Protein 1W4X (pdb70)

Organism: Thermobifida fusca (strain YX) (NCBI:txid269800)

Structure (mmCIF, N/CA/C/O backbone):
data_1W4X
#
_entry.id   1W4X
#
_cell.length_a   86.472
_cell.length_b   115.652
_cell.length_c   165.254
_cell.angle_alpha   90.00
_cell.angle_beta   90.00
_cell.angle_gamma   90.00
#
_symmetry.space_group_name_H-M   'I 2 2 2'
#
loop_
_entity.id
_entity.type
_entity.pdbx_description
1 polymer 'PHENYLACETONE MONOOXYGENASE'
2 non-polymer 'FLAVIN-ADENINE DINUCLEOTIDE'
3 non-polymer 'SULFATE ION'
4 water water
#
loop_
_atom_site.group_PDB
_atom_site.id
_atom_site.type_symbol
_atom_site.label_atom_id
_atom_site.label_alt_id
_atom_site.label_comp_id
_atom_site.label_asym_id
_atom_site.label_entity_id
_atom_site.label_seq_id
_atom_site.pdbx_PDB_ins_code
_atom_site.Cartn_x
_atom_site.Cartn_y
_atom_site.Cartn_z
_atom_site.occupancy
_atom_site.B_iso_or_equiv
_atom_site.auth_seq_id
_atom_site.auth_comp_id
_atom_site.auth_asym_id
_atom_site.auth_atom_id
_atom_site.pdbx_PDB_model_num
ATOM 1 N N . ARG A 1 10 ? 19.882 42.961 54.862 1.00 50.17 10 ARG A N 1
ATOM 2 C CA . ARG A 1 10 ? 18.906 42.315 55.791 1.00 50.03 10 ARG A CA 1
ATOM 3 C C . ARG A 1 10 ? 19.270 40.851 56.038 1.00 49.62 10 ARG A C 1
ATOM 4 O O . ARG A 1 10 ? 19.355 40.432 57.193 1.00 49.68 10 ARG A O 1
ATOM 12 N N . ARG A 1 11 ? 19.472 40.068 54.975 1.00 48.66 11 ARG A N 1
ATOM 13 C CA . ARG A 1 11 ? 20.047 38.733 55.155 1.00 47.96 11 ARG A CA 1
ATOM 14 C C . ARG A 1 11 ? 21.523 38.894 55.529 1.00 47.31 11 ARG A C 1
ATOM 15 O O . ARG A 1 11 ? 22.311 39.466 54.767 1.00 46.86 11 ARG A O 1
ATOM 23 N N . GLN A 1 12 ? 21.881 38.401 56.713 1.00 46.28 12 GLN A N 1
ATOM 24 C CA . GLN A 1 12 ? 23.233 38.575 57.241 1.00 45.38 12 GLN A CA 1
ATOM 25 C C . GLN A 1 12 ? 24.241 37.666 56.538 1.00 44.08 12 GLN A C 1
ATOM 26 O O . GLN A 1 12 ? 24.003 36.456 56.383 1.00 43.72 12 GLN A O 1
ATOM 32 N N . PRO A 1 13 ? 25.357 38.252 56.101 1.00 43.04 13 PRO A N 1
ATOM 33 C CA . PRO A 1 13 ? 26.426 37.473 55.469 1.00 42.58 13 PRO A CA 1
ATOM 34 C C . PRO A 1 13 ? 27.176 36.644 56.519 1.00 42.07 13 PRO A C 1
ATOM 35 O O . PRO A 1 13 ? 27.331 37.113 57.646 1.00 41.92 13 PRO A O 1
ATOM 39 N N . PRO A 1 14 ? 27.618 35.438 56.168 1.00 41.82 14 PRO A N 1
ATOM 40 C CA . PRO A 1 14 ? 28.359 34.585 57.107 1.00 41.23 14 PRO A CA 1
ATOM 41 C C . PRO A 1 14 ? 29.646 35.244 57.586 1.00 40.82 14 PRO A C 1
ATOM 42 O O . PRO A 1 14 ? 30.142 36.187 56.949 1.00 40.61 14 PRO A O 1
ATOM 46 N N . GLU A 1 15 ? 30.163 34.775 58.719 1.00 39.90 15 GLU A N 1
ATOM 47 C CA . GLU A 1 15 ? 31.446 35.263 59.199 1.00 39.32 15 GLU A CA 1
ATOM 48 C C . GLU A 1 15 ? 32.582 34.467 58.556 1.00 37.58 15 GLU A C 1
ATOM 49 O O . GLU A 1 15 ? 33.687 34.990 58.419 1.00 37.47 15 GLU A O 1
ATOM 55 N N . GLU A 1 16 ? 32.297 33.222 58.159 1.00 35.96 16 GLU A N 1
ATOM 56 C CA . GLU A 1 16 ? 33.247 32.361 57.444 1.00 34.94 16 GLU A CA 1
ATOM 57 C C . GLU A 1 16 ? 32.590 31.540 56.329 1.00 33.12 16 GLU A C 1
ATOM 58 O O . GLU A 1 16 ? 31.497 30.993 56.499 1.00 32.86 16 GLU A O 1
ATOM 64 N N . VAL A 1 17 ? 33.268 31.456 55.185 1.00 31.09 17 VAL A N 1
ATOM 65 C CA . VAL A 1 17 ? 32.734 30.781 53.995 1.00 28.49 17 VAL A CA 1
ATOM 66 C C . VAL A 1 17 ? 33.864 30.250 53.098 1.00 26.98 17 VAL A C 1
ATOM 67 O O . VAL A 1 17 ? 34.953 30.810 53.116 1.00 27.07 17 VAL A O 1
ATOM 71 N N . ASP A 1 18 ? 33.634 29.158 52.361 1.00 25.24 18 ASP A N 1
ATOM 72 C CA . ASP A 1 18 ? 34.640 28.635 51.440 1.00 24.22 18 ASP A CA 1
ATOM 73 C C . ASP A 1 18 ? 34.925 29.674 50.344 1.00 24.12 18 ASP A C 1
ATOM 74 O O . ASP A 1 18 ? 36.088 29.939 50.002 1.00 23.51 18 ASP A O 1
ATOM 79 N N . VAL A 1 19 ? 33.847 30.216 49.772 1.00 22.62 19 VAL A N 1
ATOM 80 C CA . VAL A 1 19 ? 33.968 31.182 48.668 1.00 21.81 19 VAL A CA 1
ATOM 81 C C . VAL A 1 19 ? 33.031 32.356 48.877 1.00 22.77 19 VAL A C 1
ATOM 82 O O . VAL A 1 19 ? 31.828 32.157 49.126 1.00 23.17 19 VAL A O 1
ATOM 86 N N . LEU A 1 20 ? 33.555 33.583 48.788 1.00 22.72 20 LEU A N 1
ATOM 87 C CA . LEU A 1 20 ? 32.689 34.756 48.739 1.00 22.59 20 LEU A CA 1
ATOM 88 C C . LEU A 1 20 ? 32.665 35.271 47.306 1.00 22.23 20 LEU A C 1
ATOM 89 O O . LEU A 1 20 ? 33.728 35.430 46.689 1.00 21.55 20 LEU A O 1
ATOM 94 N N . VAL A 1 21 ? 31.455 35.495 46.787 1.00 21.25 21 VAL A N 1
ATOM 95 C CA . VAL A 1 21 ? 31.269 36.017 45.428 1.00 21.01 21 VAL A CA 1
ATOM 96 C C . VAL A 1 21 ? 30.791 37.476 45.496 1.00 20.84 21 VAL A C 1
ATOM 97 O O . VAL A 1 21 ? 29.875 37.810 46.270 1.00 21.55 21 VAL A O 1
ATOM 101 N N . VAL A 1 22 ? 31.375 38.356 44.678 1.00 20.81 22 VAL A N 1
ATOM 102 C CA . VAL A 1 22 ? 30.947 39.751 44.662 1.00 20.45 22 VAL A CA 1
ATOM 103 C C . VAL A 1 22 ? 30.145 39.982 43.380 1.00 20.01 22 VAL A C 1
ATOM 104 O O . VAL A 1 22 ? 30.683 39.821 42.283 1.00 19.45 22 VAL A O 1
ATOM 108 N N . GLY A 1 23 ? 28.852 40.280 43.531 1.00 19.63 23 GLY A N 1
ATOM 109 C CA . GLY A 1 23 ? 27.960 40.514 42.396 1.00 18.68 23 GLY A CA 1
ATOM 110 C C . GLY A 1 23 ? 26.912 39.470 42.119 1.00 18.61 23 GLY A C 1
ATOM 111 O O . GLY A 1 23 ? 27.181 38.255 42.125 1.00 18.81 23 GLY A O 1
ATOM 112 N N . ALA A 1 24 ? 25.683 39.921 41.871 1.00 17.86 24 ALA A N 1
ATOM 113 C CA . ALA A 1 24 ? 24.592 39.001 41.571 1.00 16.37 24 ALA A CA 1
ATOM 114 C C . ALA A 1 24 ? 23.948 39.183 40.176 1.00 16.71 24 ALA A C 1
ATOM 115 O O . ALA A 1 24 ? 22.720 39.095 40.050 1.00 15.64 24 ALA A O 1
ATOM 117 N N . GLY A 1 25 ? 24.778 39.423 39.151 1.00 17.04 25 GLY A N 1
ATOM 118 C CA . GLY A 1 25 ? 24.344 39.390 37.765 1.00 15.45 25 GLY A CA 1
ATOM 119 C C . GLY A 1 25 ? 24.525 37.980 37.259 1.00 15.53 25 GLY A C 1
ATOM 120 O O . GLY A 1 25 ? 24.644 37.061 38.092 1.00 15.76 25 GLY A O 1
ATOM 121 N N . PHE A 1 26 ? 24.562 37.797 35.944 1.00 14.06 26 PHE A N 1
ATOM 122 C CA . PHE A 1 26 ? 24.722 36.486 35.314 1.00 14.36 26 PHE A CA 1
ATOM 123 C C . PHE A 1 26 ? 25.933 35.717 35.882 1.00 16.51 26 PHE A C 1
ATOM 124 O O . PHE A 1 26 ? 25.832 34.500 36.145 1.00 16.16 26 PHE A O 1
ATOM 132 N N . SER A 1 27 ? 27.052 36.418 36.074 1.00 15.81 27 SER A N 1
ATOM 133 C CA . SER A 1 27 ? 28.280 35.775 36.593 1.00 16.26 27 SER A CA 1
ATOM 134 C C . SER A 1 27 ? 28.122 35.220 38.012 1.00 16.35 27 SER A C 1
ATOM 135 O O . SER A 1 27 ? 28.360 34.030 38.249 1.00 16.74 27 SER A O 1
ATOM 138 N N . GLY A 1 28 ? 27.798 36.116 38.943 1.00 16.30 28 GLY A N 1
ATOM 139 C CA . GLY A 1 28 ? 27.701 35.795 40.354 1.00 18.07 28 GLY A CA 1
ATOM 140 C C . GLY A 1 28 ? 26.664 34.733 40.649 1.00 18.47 28 GLY A C 1
ATOM 141 O O . GLY A 1 28 ? 26.900 33.854 41.497 1.00 18.88 28 GLY A O 1
ATOM 142 N N . LEU A 1 29 ? 25.521 34.796 39.965 1.00 19.17 29 LEU A N 1
ATOM 143 C CA . LEU A 1 29 ? 24.474 33.790 40.171 1.00 18.46 29 LEU A CA 1
ATOM 144 C C . LEU A 1 29 ? 24.885 32.381 39.800 1.00 18.02 29 LEU A C 1
ATOM 145 O O . LEU A 1 29 ? 24.594 31.456 40.551 1.00 17.48 29 LEU A O 1
ATOM 150 N N . TYR A 1 30 ? 25.537 32.213 38.657 1.00 18.27 30 TYR A N 1
ATOM 151 C CA . TYR A 1 30 ? 25.997 30.901 38.233 1.00 18.98 30 TYR A CA 1
ATOM 152 C C . TYR A 1 30 ? 27.138 30.385 39.137 1.00 19.02 30 TYR A C 1
ATOM 153 O O . TYR A 1 30 ? 27.214 29.168 39.381 1.00 19.42 30 TYR A O 1
ATOM 162 N N . ALA A 1 31 ? 28.002 31.293 39.611 1.00 18.66 31 ALA A N 1
ATOM 163 C CA . ALA A 1 31 ? 29.088 30.915 40.535 1.00 19.25 31 ALA A CA 1
ATOM 164 C C . ALA A 1 31 ? 28.483 30.350 41.802 1.00 19.75 31 ALA A C 1
ATOM 165 O O . ALA A 1 31 ? 28.893 29.269 42.260 1.00 20.19 31 ALA A O 1
ATOM 167 N N . LEU A 1 32 ? 27.512 31.089 42.348 1.00 20.21 32 LEU A N 1
ATOM 168 C CA . LEU A 1 32 ? 26.736 30.663 43.514 1.00 20.60 32 LEU A CA 1
ATOM 169 C C . LEU A 1 32 ? 26.144 29.289 43.276 1.00 21.50 32 LEU A C 1
ATOM 170 O O . LEU A 1 32 ? 26.357 28.379 44.106 1.00 22.27 32 LEU A O 1
ATOM 175 N N . TYR A 1 33 ? 25.403 29.134 42.177 1.00 21.37 33 TYR A N 1
ATOM 176 C CA . TYR A 1 33 ? 24.742 27.874 41.858 1.00 22.42 33 TYR A CA 1
ATOM 177 C C . TYR A 1 33 ? 25.742 26.726 41.734 1.00 22.82 33 TYR A C 1
ATOM 178 O O . TYR A 1 33 ? 25.568 25.669 42.368 1.00 22.13 33 TYR A O 1
ATOM 187 N N . ARG A 1 34 ? 26.807 26.938 40.961 1.00 21.47 34 ARG A N 1
ATOM 188 C CA . ARG A 1 34 ? 27.780 25.866 40.751 1.00 22.34 34 ARG A CA 1
ATOM 189 C C . ARG A 1 34 ? 28.574 25.491 42.004 1.00 21.68 34 ARG A C 1
ATOM 190 O O . ARG A 1 34 ? 28.827 24.303 42.225 1.00 23.10 34 ARG A O 1
ATOM 198 N N . LEU A 1 35 ? 28.932 26.469 42.832 1.00 20.96 35 LEU A N 1
ATOM 199 C CA . LEU A 1 35 ? 29.637 26.156 44.072 1.00 21.81 35 LEU A CA 1
ATOM 200 C C . LEU A 1 35 ? 28.718 25.374 45.029 1.00 22.15 35 LEU A C 1
ATOM 201 O O . LEU A 1 35 ? 29.185 24.483 45.756 1.00 21.79 35 LEU A O 1
ATOM 206 N N . ARG A 1 36 ? 27.421 25.689 45.015 1.00 21.16 36 ARG A N 1
ATOM 207 C CA . ARG A 1 36 ? 26.463 24.894 45.797 1.00 21.97 36 ARG A CA 1
ATOM 208 C C . ARG A 1 36 ? 26.471 23.458 45.323 1.00 22.18 36 ARG A C 1
ATOM 209 O O . ARG A 1 36 ? 26.617 22.536 46.136 1.00 23.95 36 ARG A O 1
ATOM 217 N N . GLU A 1 37 ? 26.337 23.257 44.019 1.00 22.55 37 GLU A N 1
ATOM 218 C CA . GLU A 1 37 ? 26.316 21.930 43.433 1.00 24.26 37 GLU A CA 1
ATOM 219 C C . GLU A 1 37 ? 27.585 21.145 43.755 1.00 24.94 37 GLU A C 1
ATOM 220 O O . GLU A 1 37 ? 27.560 19.905 43.808 1.00 24.78 37 GLU A O 1
ATOM 226 N N . LEU A 1 38 ? 28.698 21.855 43.905 1.00 24.53 38 LEU A N 1
ATOM 227 C CA . LEU A 1 38 ? 29.983 21.180 44.104 1.00 25.35 38 LEU A CA 1
ATOM 228 C C . LEU A 1 38 ? 30.224 20.860 45.573 1.00 25.87 38 LEU A C 1
ATOM 229 O O . LEU A 1 38 ? 31.264 20.290 45.934 1.00 26.80 38 LEU A O 1
ATOM 234 N N . GLY A 1 39 ? 29.280 21.252 46.423 1.00 26.60 39 GLY A N 1
ATOM 235 C CA . GLY A 1 39 ? 29.341 20.928 47.838 1.00 26.37 39 GLY A CA 1
ATOM 236 C C . GLY A 1 39 ? 30.205 21.865 48.643 1.00 26.69 39 GLY A C 1
ATOM 237 O O . GLY A 1 39 ? 30.797 21.445 49.642 1.00 26.04 39 GLY A O 1
ATOM 238 N N . ARG A 1 40 ? 30.306 23.123 48.204 1.00 25.97 40 ARG A N 1
ATOM 239 C CA . ARG A 1 40 ? 31.035 24.139 48.949 1.00 26.30 40 ARG A CA 1
ATOM 240 C C . ARG A 1 40 ? 30.110 25.114 49.619 1.00 26.16 40 ARG A C 1
ATOM 241 O O . ARG A 1 40 ? 28.964 25.258 49.203 1.00 27.09 40 ARG A O 1
ATOM 249 N N . SER A 1 41 ? 30.608 25.786 50.650 1.00 26.65 41 SER A N 1
ATOM 250 C CA . SER A 1 41 ? 29.893 26.903 51.239 1.00 26.65 41 SER A CA 1
ATOM 251 C C . SER A 1 41 ? 30.195 28.183 50.467 1.00 27.14 41 SER A C 1
ATOM 252 O O . SER A 1 41 ? 31.352 28.484 50.154 1.00 26.80 41 SER A O 1
ATOM 255 N N . VAL A 1 42 ? 29.148 28.933 50.154 1.00 26.24 42 VAL A N 1
ATOM 256 C CA . VAL A 1 42 ? 29.284 30.058 49.220 1.00 25.99 42 VAL A CA 1
ATOM 257 C C . VAL A 1 42 ? 28.222 31.117 49.499 1.00 25.93 42 VAL A C 1
ATOM 258 O O . VAL A 1 42 ? 27.054 30.787 49.699 1.00 26.20 42 VAL A O 1
ATOM 262 N N . HIS A 1 43 ? 28.648 32.371 49.580 1.00 25.67 43 HIS A N 1
ATOM 263 C CA . HIS A 1 43 ? 27.736 33.501 49.731 1.00 26.13 43 HIS A CA 1
ATOM 264 C C . HIS A 1 43 ? 28.053 34.577 48.698 1.00 25.43 43 HIS A C 1
ATOM 265 O O . HIS A 1 43 ? 29.212 34.709 48.272 1.00 24.45 43 HIS A O 1
ATOM 272 N N . VAL A 1 44 ? 27.021 35.338 48.320 1.00 24.55 44 VAL A N 1
ATOM 273 C CA . VAL A 1 44 ? 27.148 36.499 47.431 1.00 23.31 44 VAL A CA 1
ATOM 274 C C . VAL A 1 44 ? 26.859 37.807 48.156 1.00 23.29 44 VAL A C 1
ATOM 275 O O . VAL A 1 44 ? 25.914 37.887 48.949 1.00 24.33 44 VAL A O 1
ATOM 279 N N . ILE A 1 45 ? 27.650 38.838 47.855 1.00 22.92 45 ILE A N 1
ATOM 280 C CA . ILE A 1 45 ? 27.361 40.206 48.261 1.00 22.82 45 ILE A CA 1
ATOM 281 C C . ILE A 1 45 ? 27.031 41.039 47.009 1.00 23.22 45 ILE A C 1
ATOM 282 O O . ILE A 1 45 ? 27.785 41.010 46.018 1.00 22.49 45 ILE A O 1
ATOM 287 N N . GLU A 1 46 ? 25.914 41.771 47.065 1.00 22.25 46 GLU A N 1
ATOM 288 C CA . GLU A 1 46 ? 25.448 42.609 45.952 1.00 22.13 46 GLU A CA 1
ATOM 289 C C . GLU A 1 46 ? 24.942 43.995 46.413 1.00 22.94 46 GLU A C 1
ATOM 290 O O . GLU A 1 46 ? 24.152 44.104 47.346 1.00 23.58 46 GLU A O 1
ATOM 296 N N . THR A 1 47 ? 25.417 45.039 45.748 1.00 23.14 47 THR A N 1
ATOM 297 C CA . THR A 1 47 ? 25.011 46.422 45.995 1.00 23.88 47 THR A CA 1
ATOM 298 C C . THR A 1 47 ? 23.506 46.622 45.777 1.00 23.51 47 THR A C 1
ATOM 299 O O . THR A 1 47 ? 22.842 47.276 46.583 1.00 23.62 47 THR A O 1
ATOM 303 N N . ALA A 1 48 ? 22.989 46.064 44.684 1.00 23.13 48 ALA A N 1
ATOM 304 C CA . ALA A 1 48 ? 21.575 46.239 44.293 1.00 23.11 48 ALA A CA 1
ATOM 305 C C . ALA A 1 48 ? 20.592 45.534 45.244 1.00 22.83 48 ALA A C 1
ATOM 306 O O . ALA A 1 48 ? 20.991 44.685 46.026 1.00 23.15 48 ALA A O 1
ATOM 308 N N . GLY A 1 49 ? 19.307 45.884 45.159 1.00 22.84 49 GLY A N 1
ATOM 309 C CA . GLY A 1 49 ? 18.282 45.281 45.999 1.00 22.89 49 GLY A CA 1
ATOM 310 C C . GLY A 1 49 ? 17.830 43.900 45.554 1.00 23.00 49 GLY A C 1
ATOM 311 O O . GLY A 1 49 ? 17.147 43.191 46.311 1.00 23.26 49 GLY A O 1
ATOM 312 N N . ASP A 1 50 ? 18.201 43.507 44.334 1.00 21.46 50 ASP A N 1
ATOM 313 C CA . ASP A 1 50 ? 17.853 42.196 43.796 1.00 20.66 50 ASP A CA 1
ATOM 314 C C . ASP A 1 50 ? 18.862 41.771 42.711 1.00 19.50 50 ASP A C 1
ATOM 315 O O . ASP A 1 50 ? 19.832 42.503 42.409 1.00 20.07 50 ASP A O 1
ATOM 320 N N . VAL A 1 51 ? 18.627 40.601 42.141 1.00 17.53 51 VAL A N 1
ATOM 321 C CA . VAL A 1 51 ? 19.500 40.035 41.136 1.00 17.07 51 VAL A CA 1
ATOM 322 C C . VAL A 1 51 ? 19.372 40.756 39.785 1.00 17.06 51 VAL A C 1
ATOM 323 O O . VAL A 1 51 ? 18.377 41.465 39.549 1.00 17.59 51 VAL A O 1
ATOM 327 N N . GLY A 1 52 ? 20.346 40.511 38.906 1.00 17.05 52 GLY A N 1
ATOM 328 C CA . GLY A 1 52 ? 20.269 40.960 37.523 1.00 16.62 52 GLY A CA 1
ATOM 329 C C . GLY A 1 52 ? 21.491 41.652 36.936 1.00 16.80 52 GLY A C 1
ATOM 330 O O . GLY A 1 52 ? 21.679 41.633 35.710 1.00 17.84 52 GLY A O 1
ATOM 331 N N . GLY A 1 53 ? 22.299 42.268 37.789 1.00 16.46 53 GLY A N 1
ATOM 332 C CA . GLY A 1 53 ? 23.512 42.962 37.364 1.00 16.59 53 GLY A CA 1
ATOM 333 C C . GLY A 1 53 ? 23.129 44.169 36.502 1.00 16.09 53 GLY A C 1
ATOM 334 O O . GLY A 1 53 ? 22.276 44.980 36.907 1.00 15.64 53 GLY A O 1
ATOM 335 N N . VAL A 1 54 ? 23.718 44.273 35.312 1.00 16.26 54 VAL A N 1
ATOM 336 C CA . VAL A 1 54 ? 23.404 45.440 34.444 1.00 16.10 54 VAL A CA 1
ATOM 337 C C . VAL A 1 54 ? 21.917 45.459 34.065 1.00 16.35 54 VAL A C 1
ATOM 338 O O . VAL A 1 54 ? 21.347 46.521 33.776 1.00 16.80 54 VAL A O 1
ATOM 342 N N . TRP A 1 55 ? 21.306 44.277 34.013 1.00 16.16 55 TRP A N 1
ATOM 343 C CA . TRP A 1 55 ? 19.891 44.154 33.628 1.00 16.22 55 TRP A CA 1
ATOM 344 C C . TRP A 1 55 ? 18.932 44.582 34.725 1.00 16.95 55 TRP A C 1
ATOM 345 O O . TRP A 1 55 ? 17.736 44.791 34.467 1.00 16.87 55 TRP A O 1
ATOM 356 N N . TYR A 1 56 ? 19.471 44.731 35.936 1.00 16.54 56 TYR A N 1
ATOM 357 C CA . TYR A 1 56 ? 18.724 45.293 37.036 1.00 17.61 56 TYR A CA 1
ATOM 358 C C . TYR A 1 56 ? 18.908 46.800 37.041 1.00 17.59 56 TYR A C 1
ATOM 359 O O . TYR A 1 56 ? 17.934 47.531 37.225 1.00 18.20 56 TYR A O 1
ATOM 368 N N . TRP A 1 57 ? 20.134 47.282 36.856 1.00 18.47 57 TRP A N 1
ATOM 369 C CA . TRP A 1 57 ? 20.364 48.717 37.086 1.00 20.00 57 TRP A CA 1
ATOM 370 C C . TRP A 1 57 ? 20.119 49.629 35.874 1.00 20.05 57 TRP A C 1
ATOM 371 O O . TRP A 1 57 ? 19.866 50.835 36.050 1.00 20.09 57 TRP A O 1
ATOM 382 N N . ASN A 1 58 ? 20.168 49.061 34.671 1.00 19.90 58 ASN A N 1
ATOM 383 C CA . ASN A 1 58 ? 19.894 49.811 33.427 1.00 20.49 58 ASN A CA 1
ATOM 384 C C . ASN A 1 58 ? 18.541 49.495 32.899 1.00 21.14 58 ASN A C 1
ATOM 385 O O . ASN A 1 58 ? 18.382 48.494 32.208 1.00 22.93 58 ASN A O 1
ATOM 390 N N . ARG A 1 59 ? 17.569 50.339 33.188 1.00 19.72 59 ARG A N 1
ATOM 391 C CA . ARG A 1 59 ? 16.173 50.038 32.897 1.00 19.55 59 ARG A CA 1
ATOM 392 C C . ARG A 1 59 ? 15.502 51.108 32.030 1.00 18.70 59 ARG A C 1
ATOM 393 O O . ARG A 1 59 ? 14.266 51.217 31.991 1.00 18.92 59 ARG A O 1
ATOM 401 N N . TYR A 1 60 ? 16.319 51.906 31.355 1.00 18.52 60 TYR A N 1
ATOM 402 C CA . TYR A 1 60 ? 15.794 52.942 30.458 1.00 18.16 60 TYR A CA 1
ATOM 403 C C . TYR A 1 60 ? 14.999 52.313 29.284 1.00 18.24 60 TYR A C 1
ATOM 404 O O . TYR A 1 60 ? 15.306 51.190 28.846 1.00 17.35 60 TYR A O 1
ATOM 413 N N . PRO A 1 61 ? 13.981 53.020 28.752 1.00 18.91 61 PRO A N 1
ATOM 414 C CA . PRO A 1 61 ? 13.201 52.479 27.631 1.00 18.84 61 PRO A CA 1
ATOM 415 C C . PRO A 1 61 ? 14.081 52.226 26.424 1.00 17.78 61 PRO A C 1
ATOM 416 O O . PRO A 1 61 ? 14.935 53.053 26.092 1.00 18.78 61 PRO A O 1
ATOM 420 N N . GLY A 1 62 ? 13.888 51.080 25.785 1.00 17.33 62 GLY A N 1
ATOM 421 C CA . GLY A 1 62 ? 14.718 50.716 24.655 1.00 16.59 62 GLY A CA 1
ATOM 422 C C . GLY A 1 62 ? 15.961 49.886 25.005 1.00 16.81 62 GLY A C 1
ATOM 423 O O . GLY A 1 62 ? 16.605 49.352 24.112 1.00 16.01 62 GLY A O 1
ATOM 424 N N . ALA A 1 63 ? 16.280 49.737 26.292 1.00 16.65 63 ALA A N 1
ATOM 425 C CA . ALA A 1 63 ? 17.419 48.884 26.693 1.00 15.77 63 ALA A CA 1
ATOM 426 C C . ALA A 1 63 ? 17.193 47.448 26.192 1.00 15.45 63 ALA A C 1
ATOM 427 O O . ALA A 1 63 ? 16.123 46.879 26.376 1.00 15.82 63 ALA A O 1
ATOM 429 N N . ARG A 1 64 ? 18.197 46.911 25.515 1.00 15.51 64 ARG A N 1
ATOM 430 C CA . ARG A 1 64 ? 18.040 45.682 24.748 1.00 15.97 64 ARG A CA 1
ATOM 431 C C . ARG A 1 64 ? 19.402 45.089 24.481 1.00 16.74 64 ARG A C 1
ATOM 432 O O . ARG A 1 64 ? 20.374 45.820 24.223 1.00 16.25 64 ARG A O 1
ATOM 440 N N . CYS A 1 65 ? 19.452 43.754 24.513 1.00 16.36 65 CYS A N 1
ATOM 441 C CA . CYS A 1 65 ? 20.666 42.989 24.176 1.00 17.48 65 CYS A CA 1
ATOM 442 C C . CYS A 1 65 ? 20.986 43.106 22.668 1.00 17.65 65 CYS A C 1
ATOM 443 O O . CYS A 1 65 ? 20.080 43.223 21.845 1.00 16.26 65 CYS A O 1
ATOM 446 N N . ASP A 1 66 ? 22.272 43.067 22.333 1.00 18.94 66 ASP A N 1
ATOM 447 C CA . ASP A 1 66 ? 22.707 43.197 20.942 1.00 20.11 66 ASP A CA 1
ATOM 448 C C . ASP A 1 66 ? 23.105 41.873 20.298 1.00 20.65 66 ASP A C 1
ATOM 449 O O . ASP A 1 66 ? 23.682 41.880 19.216 1.00 20.74 66 ASP A O 1
ATOM 454 N N . ILE A 1 67 ? 22.868 40.754 20.986 1.00 19.81 67 ILE A N 1
ATOM 455 C CA . ILE A 1 67 ? 22.960 39.446 20.332 1.00 21.01 67 ILE A CA 1
ATOM 456 C C . ILE A 1 67 ? 21.669 38.668 20.566 1.00 20.04 67 ILE A C 1
ATOM 457 O O . ILE A 1 67 ? 20.912 38.975 21.479 1.00 19.47 67 ILE A O 1
ATOM 462 N N . GLU A 1 68 ? 21.417 37.675 19.733 1.00 19.29 68 GLU A N 1
ATOM 463 C CA . GLU A 1 68 ? 20.123 37.006 19.723 1.00 19.57 68 GLU A CA 1
ATOM 464 C C . GLU A 1 68 ? 19.813 36.263 21.027 1.00 18.93 68 GLU A C 1
ATOM 465 O O . GLU A 1 68 ? 20.700 35.697 21.665 1.00 18.73 68 GLU A O 1
ATOM 471 N N . SER A 1 69 ? 18.532 36.270 21.378 1.00 18.85 69 SER A N 1
ATOM 472 C CA . SER A 1 69 ? 18.000 35.608 22.569 1.00 18.87 69 SER A CA 1
ATOM 473 C C . SER A 1 69 ? 18.411 34.141 22.697 1.00 18.98 69 SER A C 1
ATOM 474 O O . SER A 1 69 ? 18.670 33.660 23.808 1.00 19.35 69 SER A O 1
ATOM 477 N N . ILE A 1 70 ? 18.422 33.425 21.579 1.00 18.71 70 ILE A N 1
ATOM 478 C CA . ILE A 1 70 ? 18.682 31.986 21.624 1.00 19.22 70 ILE A CA 1
ATOM 479 C C . ILE A 1 70 ? 20.136 31.665 21.988 1.00 19.49 70 ILE A C 1
ATOM 480 O O . ILE A 1 70 ? 20.422 30.541 22.481 1.00 20.60 70 ILE A O 1
ATOM 485 N N . GLU A 1 71 ? 21.012 32.661 21.789 1.00 19.25 71 GLU A N 1
ATOM 486 C CA . GLU A 1 71 ? 22.435 32.638 22.149 1.00 18.73 71 GLU A CA 1
ATOM 487 C C . GLU A 1 71 ? 22.741 33.196 23.541 1.00 17.58 71 GLU A C 1
ATOM 488 O O . GLU A 1 71 ? 23.600 32.660 24.252 1.00 18.13 71 GLU A O 1
ATOM 494 N N . TYR A 1 72 ? 22.063 34.280 23.908 1.00 16.17 72 TYR A N 1
ATOM 495 C CA . TYR A 1 72 ? 22.335 35.017 25.121 1.00 15.23 72 TYR A CA 1
ATOM 496 C C . TYR A 1 72 ? 21.449 34.436 26.219 1.00 16.07 72 TYR A C 1
ATOM 497 O O . TYR A 1 72 ? 20.393 34.971 26.572 1.00 15.11 72 TYR A O 1
ATOM 506 N N . CYS A 1 73 ? 21.879 33.285 26.714 1.00 16.24 73 CYS A N 1
ATOM 507 C CA . CYS A 1 73 ? 21.117 32.586 27.721 1.00 17.16 73 CYS A CA 1
ATOM 508 C C . CYS A 1 73 ? 22.060 31.620 28.408 1.00 17.04 73 CYS A C 1
ATOM 509 O O . CYS A 1 73 ? 23.160 31.339 27.894 1.00 16.82 73 CYS A O 1
ATOM 512 N N . TYR A 1 74 ? 21.641 31.146 29.578 1.00 16.99 74 TYR A N 1
ATOM 513 C CA . TYR A 1 74 ? 22.373 30.083 30.257 1.00 17.26 74 TYR A CA 1
ATOM 514 C C . TYR A 1 74 ? 22.141 28.744 29.552 1.00 17.53 74 TYR A C 1
ATOM 515 O O . TYR A 1 74 ? 21.059 28.499 28.978 1.00 17.29 74 TYR A O 1
ATOM 524 N N . SER A 1 75 ? 23.137 27.853 29.634 1.00 18.26 75 SER A N 1
ATOM 525 C CA . SER A 1 75 ? 22.983 26.489 29.107 1.00 18.73 75 SER A CA 1
ATOM 526 C C . SER A 1 75 ? 23.195 25.419 30.166 1.00 19.32 75 SER A C 1
ATOM 527 O O . SER A 1 75 ? 23.104 24.234 29.849 1.00 20.55 75 SER A O 1
ATOM 530 N N . PHE A 1 76 ? 23.491 25.818 31.392 1.00 19.05 76 PHE A N 1
ATOM 531 C CA . PHE A 1 76 ? 23.944 24.847 32.408 1.00 20.46 76 PHE A CA 1
ATOM 532 C C . PHE A 1 76 ? 22.803 23.957 32.902 1.00 21.82 76 PHE A C 1
ATOM 533 O O . PHE A 1 76 ? 23.045 22.881 33.474 1.00 21.90 76 PHE A O 1
ATOM 541 N N . SER A 1 77 ? 21.567 24.404 32.668 1.00 22.65 77 SER A N 1
ATOM 542 C CA . SER A 1 77 ? 20.375 23.681 33.139 1.00 23.83 77 SER A CA 1
ATOM 543 C C . SER A 1 77 ? 19.438 23.315 31.988 1.00 24.58 77 SER A C 1
ATOM 544 O O . SER A 1 77 ? 18.919 24.178 31.264 1.00 24.54 77 SER A O 1
ATOM 547 N N . GLU A 1 78 ? 19.220 22.014 31.819 1.00 25.27 78 GLU A N 1
ATOM 548 C CA . GLU A 1 78 ? 18.359 21.537 30.748 1.00 26.27 78 GLU A CA 1
ATOM 549 C C . GLU A 1 78 ? 16.925 22.007 30.971 1.00 25.49 78 GLU A C 1
ATOM 550 O O . GLU A 1 78 ? 16.236 22.341 30.021 1.00 25.72 78 GLU A O 1
ATOM 556 N N . GLU A 1 79 ? 16.493 22.054 32.227 1.00 26.06 79 GLU A N 1
ATOM 557 C CA . GLU A 1 79 ? 15.133 22.507 32.539 1.00 25.86 79 GLU A CA 1
ATOM 558 C C . GLU A 1 79 ? 14.953 23.987 32.206 1.00 25.68 79 GLU A C 1
ATOM 559 O O . GLU A 1 79 ? 13.947 24.358 31.579 1.00 25.00 79 GLU A O 1
ATOM 565 N N . VAL A 1 80 ? 15.919 24.818 32.604 1.00 24.96 80 VAL A N 1
ATOM 566 C CA . VAL A 1 80 ? 15.865 26.248 32.252 1.00 24.47 80 VAL A CA 1
ATOM 567 C C . VAL A 1 80 ? 15.713 26.421 30.739 1.00 24.26 80 VAL A C 1
ATOM 568 O O . VAL A 1 80 ? 14.860 27.174 30.281 1.00 23.82 80 VAL A O 1
ATOM 572 N N . LEU A 1 81 ? 16.530 25.705 29.969 1.00 24.06 81 LEU A N 1
ATOM 573 C CA . LEU A 1 81 ? 16.468 25.745 28.509 1.00 23.79 81 LEU A CA 1
ATOM 574 C C . LEU A 1 81 ? 15.098 25.345 27.971 1.00 24.68 81 LEU A C 1
ATOM 575 O O . LEU A 1 81 ? 14.608 25.951 27.013 1.00 24.87 81 LEU A O 1
ATOM 580 N N . GLN A 1 82 ? 14.487 24.330 28.585 1.00 24.37 82 GLN A N 1
ATOM 581 C CA . GLN A 1 82 ? 13.172 23.835 28.151 1.00 24.95 82 GLN A CA 1
ATOM 582 C C . GLN A 1 82 ? 12.010 24.719 28.607 1.00 24.61 82 GLN A C 1
ATOM 583 O O . GLN A 1 82 ? 10.989 24.815 27.916 1.00 25.22 82 GLN A O 1
ATOM 589 N N . GLU A 1 83 ? 12.161 25.355 29.760 1.00 24.40 83 GLU A N 1
ATOM 590 C CA . GLU A 1 83 ? 11.031 26.036 30.401 1.00 24.82 83 GLU A CA 1
ATOM 591 C C . GLU A 1 83 ? 10.864 27.514 30.043 1.00 25.36 83 GLU A C 1
ATOM 592 O O . GLU A 1 83 ? 9.766 28.072 30.207 1.00 25.72 83 GLU A O 1
ATOM 598 N N . TRP A 1 84 ? 11.946 28.153 29.600 1.00 24.17 84 TRP A N 1
ATOM 599 C CA . TRP A 1 84 ? 11.901 29.567 29.256 1.00 23.73 84 TRP A CA 1
ATOM 600 C C . TRP A 1 84 ? 11.559 29.782 27.795 1.00 23.55 84 TRP A C 1
ATOM 601 O O . TRP A 1 84 ? 12.147 29.148 26.913 1.00 24.46 84 TRP A O 1
ATOM 612 N N . ASN A 1 85 ? 10.609 30.685 27.557 1.00 24.00 85 ASN A N 1
ATOM 613 C CA . ASN A 1 85 ? 10.221 31.111 26.214 1.00 24.46 85 ASN A CA 1
ATOM 614 C C . ASN A 1 85 ? 10.712 32.529 25.925 1.00 24.04 85 ASN A C 1
ATOM 615 O O . ASN A 1 85 ? 10.171 33.510 26.465 1.00 24.93 85 ASN A O 1
ATOM 620 N N . TRP A 1 86 ? 11.743 32.647 25.092 1.00 23.44 86 TRP A N 1
ATOM 621 C CA . TRP A 1 86 ? 12.152 33.959 24.579 1.00 21.80 86 TRP A CA 1
ATOM 622 C C . TRP A 1 86 ? 11.120 34.421 23.559 1.00 22.09 86 TRP A C 1
ATOM 623 O O . TRP A 1 86 ? 10.663 33.627 22.738 1.00 22.89 86 TRP A O 1
ATOM 634 N N . THR A 1 87 ? 10.776 35.706 23.586 1.00 21.93 87 THR A N 1
ATOM 635 C CA . THR A 1 87 ? 9.677 36.190 22.744 1.00 22.13 87 THR A CA 1
ATOM 636 C C . THR A 1 87 ? 10.125 36.959 21.507 1.00 21.60 87 THR A C 1
ATOM 637 O O . THR A 1 87 ? 9.328 37.136 20.585 1.00 21.74 87 THR A O 1
ATOM 641 N N . GLU A 1 88 ? 11.373 37.422 21.494 1.00 20.97 88 GLU A N 1
ATOM 642 C CA . GLU A 1 88 ? 11.872 38.255 20.397 1.00 21.60 88 GLU A CA 1
ATOM 643 C C . GLU A 1 88 ? 13.262 37.825 19.942 1.00 21.27 88 GLU A C 1
ATOM 644 O O . GLU A 1 88 ? 13.997 37.178 20.689 1.00 21.05 88 GLU A O 1
ATOM 650 N N . ARG A 1 89 ? 13.643 38.234 18.731 1.00 20.21 89 ARG A N 1
ATOM 651 C CA . ARG A 1 89 ? 14.991 37.979 18.229 1.00 19.81 89 ARG A CA 1
ATOM 652 C C . ARG A 1 89 ? 16.103 38.500 19.144 1.00 18.84 89 ARG A C 1
ATOM 653 O O . ARG A 1 89 ? 17.087 37.801 19.358 1.00 19.58 89 ARG A O 1
ATOM 661 N N . TYR A 1 90 ? 15.946 39.726 19.650 1.00 18.25 90 TYR A N 1
ATOM 662 C CA . TYR A 1 90 ? 16.878 40.375 20.574 1.00 18.73 90 TYR A CA 1
ATOM 663 C C . TYR A 1 90 ? 16.076 40.798 21.784 1.00 17.21 90 TYR A C 1
ATOM 664 O O . TYR A 1 90 ? 15.157 41.593 21.666 1.00 18.39 90 TYR A O 1
ATOM 673 N N . ALA A 1 91 ? 16.389 40.237 22.958 1.00 15.73 91 ALA A N 1
ATOM 674 C CA . ALA A 1 91 ? 15.571 40.469 24.128 1.00 13.98 91 ALA A CA 1
ATOM 675 C C . ALA A 1 91 ? 15.766 41.846 24.773 1.00 14.01 91 ALA A C 1
ATOM 676 O O . ALA A 1 91 ? 16.897 42.324 24.931 1.00 13.99 91 ALA A O 1
ATOM 678 N N . SER A 1 92 ? 14.649 42.432 25.181 1.00 13.93 92 SER A N 1
ATOM 679 C CA . SER A 1 92 ? 14.617 43.686 25.930 1.00 15.07 92 SER A CA 1
ATOM 680 C C . SER A 1 92 ? 15.115 43.449 27.344 1.00 15.29 92 SER A C 1
ATOM 681 O O . SER A 1 92 ? 15.059 42.314 27.854 1.00 15.41 92 SER A O 1
ATOM 684 N N . GLN A 1 93 ? 15.564 44.516 27.993 1.00 14.87 93 GLN A N 1
ATOM 685 C CA . GLN A 1 93 ? 16.030 44.427 29.373 1.00 15.46 93 GLN A CA 1
ATOM 686 C C . GLN A 1 93 ? 14.943 43.833 30.317 1.00 15.47 93 GLN A C 1
ATOM 687 O O . GLN A 1 93 ? 15.283 42.968 31.144 1.00 16.36 93 GLN A O 1
ATOM 693 N N . PRO A 1 94 ? 13.681 44.280 30.239 1.00 15.14 94 PRO A N 1
ATOM 694 C CA . PRO A 1 94 ? 12.643 43.723 31.117 1.00 15.15 94 PRO A CA 1
ATOM 695 C C . PRO A 1 94 ? 12.553 42.215 30.973 1.00 15.51 94 PRO A C 1
ATOM 696 O O . PRO A 1 94 ? 12.410 41.521 32.007 1.00 16.42 94 PRO A O 1
ATOM 700 N N . GLU A 1 95 ? 12.647 41.723 29.747 1.00 15.21 95 GLU A N 1
ATOM 701 C CA . GLU A 1 95 ? 12.612 40.291 29.508 1.00 16.03 95 GLU A CA 1
ATOM 702 C C . GLU A 1 95 ? 13.852 39.559 30.039 1.00 15.60 95 GLU A C 1
ATOM 703 O O . GLU A 1 95 ? 13.731 38.488 30.667 1.00 16.26 95 GLU A O 1
ATOM 709 N N . ILE A 1 96 ? 15.026 40.120 29.791 1.00 15.29 96 ILE A N 1
ATOM 710 C CA . ILE A 1 96 ? 16.237 39.551 30.373 1.00 15.63 96 ILE A CA 1
ATOM 711 C C . ILE A 1 96 ? 16.167 39.520 31.908 1.00 15.78 96 ILE A C 1
ATOM 712 O O . ILE A 1 96 ? 16.530 38.509 32.526 1.00 16.24 96 ILE A O 1
ATOM 717 N N . LEU A 1 97 ? 15.722 40.620 32.515 1.00 14.99 97 LEU A N 1
ATOM 718 C CA . LEU A 1 97 ? 15.561 40.663 33.967 1.00 15.75 97 LEU A CA 1
ATOM 719 C C . LEU A 1 97 ? 14.548 39.627 34.488 1.00 16.36 97 LEU A C 1
ATOM 720 O O . LEU A 1 97 ? 14.833 38.937 35.497 1.00 16.35 97 LEU A O 1
ATOM 725 N N . ARG A 1 98 ? 13.404 39.487 33.809 1.00 16.48 98 ARG A N 1
ATOM 726 C CA . ARG A 1 98 ? 12.476 38.399 34.146 1.00 16.98 98 ARG A CA 1
ATOM 727 C C . ARG A 1 98 ? 13.163 37.024 34.086 1.00 17.31 98 ARG A C 1
ATOM 728 O O . ARG A 1 98 ? 12.981 36.201 35.013 1.00 16.68 98 ARG A O 1
ATOM 736 N N . TYR A 1 99 ? 13.988 36.788 33.060 1.00 16.87 99 TYR A N 1
ATOM 737 C CA . TYR A 1 99 ? 14.698 35.507 32.894 1.00 16.65 99 TYR A CA 1
ATOM 738 C C . TYR A 1 99 ? 15.644 35.250 34.067 1.00 16.32 99 TYR A C 1
ATOM 739 O O . TYR A 1 99 ? 15.639 34.142 34.649 1.00 16.29 99 TYR A O 1
ATOM 748 N N . ILE A 1 100 ? 16.439 36.253 34.421 1.00 15.32 100 ILE A N 1
ATOM 749 C CA . ILE A 1 100 ? 17.354 36.133 35.558 1.00 16.93 100 ILE A CA 1
ATOM 750 C C . ILE A 1 100 ? 16.574 35.896 36.858 1.00 17.33 100 ILE A C 1
ATOM 751 O O . ILE A 1 100 ? 16.957 35.003 37.671 1.00 17.85 100 ILE A O 1
ATOM 756 N N . ASN A 1 101 ? 15.466 36.616 37.051 1.00 16.61 101 ASN A N 1
ATOM 757 C CA . ASN A 1 101 ? 14.641 36.354 38.253 1.00 17.99 101 ASN A CA 1
ATOM 758 C C . ASN A 1 101 ? 14.049 34.953 38.292 1.00 17.64 101 ASN A C 1
ATOM 759 O O . ASN A 1 101 ? 13.940 34.379 39.385 1.00 17.90 101 ASN A O 1
ATOM 764 N N . PHE A 1 102 ? 13.681 34.413 37.124 1.00 17.34 102 PHE A N 1
ATOM 765 C CA . PHE A 1 102 ? 13.236 33.023 36.985 1.00 18.10 102 PHE A CA 1
ATOM 766 C C . PHE A 1 102 ? 14.302 32.039 37.455 1.00 18.40 102 PHE A C 1
ATOM 767 O O . PHE A 1 102 ? 14.020 31.101 38.233 1.00 18.42 102 PHE A O 1
ATOM 775 N N . VAL A 1 103 ? 15.529 32.240 36.982 1.00 17.42 103 VAL A N 1
ATOM 776 C CA . VAL A 1 103 ? 16.632 31.370 37.402 1.00 17.87 103 VAL A CA 1
ATOM 777 C C . VAL A 1 103 ? 16.831 31.438 38.919 1.00 17.00 103 VAL A C 1
ATOM 778 O O . VAL A 1 103 ? 16.925 30.391 39.578 1.00 18.27 103 VAL A O 1
ATOM 782 N N . ALA A 1 104 ? 16.873 32.645 39.487 1.00 15.93 104 ALA A N 1
ATOM 783 C CA . ALA A 1 104 ? 17.066 32.786 40.918 1.00 16.95 104 ALA A CA 1
ATOM 784 C C . ALA A 1 104 ? 15.896 32.156 41.685 1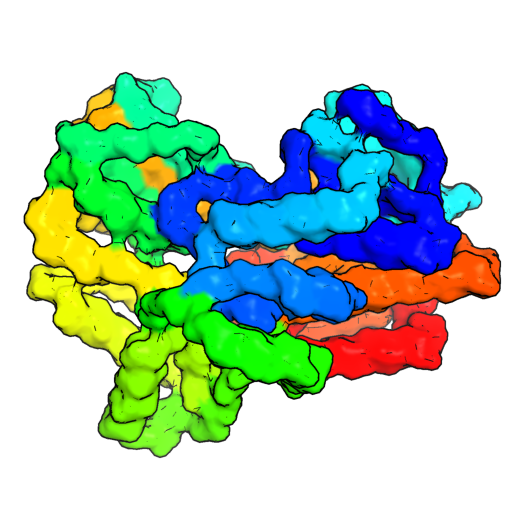.00 18.07 104 ALA A C 1
ATOM 785 O O . ALA A 1 104 ? 16.098 31.494 42.706 1.00 18.49 104 ALA A O 1
ATOM 787 N N . ASP A 1 105 ? 14.683 32.376 41.187 1.00 17.82 105 ASP A N 1
ATOM 788 C CA . ASP A 1 105 ? 13.493 31.749 41.771 1.00 18.89 105 ASP A CA 1
ATOM 789 C C . ASP A 1 105 ? 13.572 30.224 41.744 1.00 19.11 105 ASP A C 1
ATOM 790 O O . ASP A 1 105 ? 13.347 29.581 42.777 1.00 20.43 105 ASP A O 1
ATOM 795 N N . LYS A 1 106 ? 13.851 29.652 40.572 1.00 19.69 106 LYS A N 1
ATOM 796 C CA . LYS A 1 106 ? 13.873 28.208 40.365 1.00 21.07 106 LYS A CA 1
ATOM 797 C C . LYS A 1 106 ? 14.845 27.482 41.312 1.00 22.29 106 LYS A C 1
ATOM 798 O O . LYS A 1 106 ? 14.540 26.379 41.821 1.00 22.40 106 LYS A O 1
ATOM 804 N N . PHE A 1 107 ? 15.994 28.101 41.570 1.00 21.78 107 PHE A N 1
ATOM 805 C CA . PHE A 1 107 ? 17.054 27.424 42.319 1.00 21.27 107 PHE A CA 1
ATOM 806 C C . PHE A 1 107 ? 17.274 27.962 43.713 1.00 21.37 107 PHE A C 1
ATOM 807 O O . PHE A 1 107 ? 18.333 27.718 44.319 1.00 21.25 107 PHE A O 1
ATOM 815 N N . ASP A 1 108 ? 16.297 28.708 44.217 1.00 21.68 108 ASP A N 1
ATOM 816 C CA . ASP A 1 108 ? 16.351 29.294 45.548 1.00 22.23 108 ASP A CA 1
ATOM 817 C C . ASP A 1 108 ? 17.696 30.007 45.812 1.00 22.20 108 ASP A C 1
ATOM 818 O O . ASP A 1 108 ? 18.329 29.829 46.863 1.00 20.74 108 ASP A O 1
ATOM 823 N N . LEU A 1 109 ? 18.113 30.866 44.875 1.00 20.56 109 LEU A N 1
ATOM 824 C CA . LEU A 1 109 ? 19.454 31.443 44.955 1.00 19.83 109 LEU A CA 1
ATOM 825 C C . LEU A 1 109 ? 19.567 32.604 45.926 1.00 19.95 109 LEU A C 1
ATOM 826 O O . LEU A 1 109 ? 20.639 32.840 46.479 1.00 20.67 109 LEU A O 1
ATOM 831 N N . ARG A 1 110 ? 18.466 33.327 46.163 1.00 20.22 110 ARG A N 1
ATOM 832 C CA . ARG A 1 110 ? 18.504 34.538 46.987 1.00 21.04 110 ARG A CA 1
ATOM 833 C C . ARG A 1 110 ? 18.822 34.258 48.464 1.00 22.03 110 ARG A C 1
ATOM 834 O O . ARG A 1 110 ? 19.268 35.155 49.195 1.00 22.97 110 ARG A O 1
ATOM 842 N N . SER A 1 111 ? 18.618 33.010 48.874 1.00 22.85 111 SER A N 1
ATOM 843 C CA . SER A 1 111 ? 18.956 32.572 50.234 1.00 23.85 111 SER A CA 1
ATOM 844 C C . SER A 1 111 ? 20.463 32.644 50.454 1.00 25.00 111 SER A C 1
ATOM 845 O O . SER A 1 111 ? 20.940 32.693 51.604 1.00 25.92 111 SER A O 1
ATOM 848 N N . GLY A 1 112 ? 21.209 32.675 49.349 1.00 24.84 112 GLY A N 1
ATOM 849 C CA . GLY A 1 112 ? 22.661 32.741 49.404 1.00 24.06 112 GLY A CA 1
ATOM 850 C C . GLY A 1 112 ? 23.247 34.115 49.129 1.00 24.01 112 GLY A C 1
ATOM 851 O O . GLY A 1 112 ? 24.474 34.225 48.950 1.00 23.09 112 GLY A O 1
ATOM 852 N N . ILE A 1 113 ? 22.391 35.146 49.088 1.00 23.53 113 ILE A N 1
ATOM 853 C CA . ILE A 1 113 ? 22.795 36.514 48.748 1.00 23.50 113 ILE A CA 1
ATOM 854 C C . ILE A 1 113 ? 22.419 37.566 49.788 1.00 23.75 113 ILE A C 1
ATOM 855 O O . ILE A 1 113 ? 21.282 37.587 50.282 1.00 24.52 113 ILE A O 1
ATOM 860 N N . THR A 1 114 ? 23.370 38.451 50.076 1.00 23.70 114 THR A N 1
ATOM 861 C CA . THR A 1 114 ? 23.142 39.695 50.805 1.00 23.81 114 THR A CA 1
ATOM 862 C C . THR A 1 114 ? 23.053 40.899 49.861 1.00 24.55 114 THR A C 1
ATOM 863 O O . THR A 1 114 ? 24.066 41.331 49.302 1.00 24.55 114 THR A O 1
ATOM 867 N N . PHE A 1 115 ? 21.845 41.459 49.737 1.00 24.20 115 PHE A N 1
ATOM 868 C CA . PHE A 1 115 ? 21.597 42.646 48.920 1.00 24.30 115 PHE A CA 1
ATOM 869 C C . PHE A 1 115 ? 21.826 43.930 49.683 1.00 25.21 115 PHE A C 1
ATOM 870 O O . PHE A 1 115 ? 22.081 43.901 50.882 1.00 25.70 115 PHE A O 1
ATOM 878 N N . HIS A 1 116 ? 21.753 45.045 48.964 1.00 25.99 116 HIS A N 1
ATOM 879 C CA . HIS A 1 116 ? 21.869 46.398 49.517 1.00 27.52 116 HIS A CA 1
ATOM 880 C C . HIS A 1 116 ? 23.211 46.634 50.217 1.00 27.84 116 HIS A C 1
ATOM 881 O O . HIS A 1 116 ? 23.328 47.527 51.071 1.00 27.53 116 HIS A O 1
ATOM 888 N N . THR A 1 117 ? 24.215 45.854 49.824 1.00 27.48 117 THR A N 1
ATOM 889 C CA . THR A 1 117 ? 25.506 45.811 50.519 1.00 27.75 117 THR A CA 1
ATOM 890 C C . THR A 1 117 ? 26.674 45.930 49.533 1.00 28.05 117 THR A C 1
ATOM 891 O O . THR A 1 117 ? 26.745 45.173 48.552 1.00 27.37 117 THR A O 1
ATOM 895 N N . THR A 1 118 ? 27.595 46.847 49.807 1.00 28.05 118 THR A N 1
ATOM 896 C CA . THR A 1 118 ? 28.731 47.059 48.922 1.00 28.83 118 THR A CA 1
ATOM 897 C C . THR A 1 118 ? 30.056 46.661 49.567 1.00 29.31 118 THR A C 1
ATOM 898 O O . THR A 1 118 ? 30.416 47.185 50.616 1.00 29.54 118 THR A O 1
ATOM 902 N N . VAL A 1 119 ? 30.771 45.734 48.937 1.00 29.36 119 VAL A N 1
ATOM 903 C CA . VAL A 1 119 ? 32.140 45.409 49.356 1.00 29.34 119 VAL A CA 1
ATOM 904 C C . VAL A 1 119 ? 33.022 46.639 49.136 1.00 29.52 119 VAL A C 1
ATOM 905 O O . VAL A 1 119 ? 33.074 47.188 48.026 1.00 29.22 119 VAL A O 1
ATOM 909 N N . THR A 1 120 ? 33.677 47.097 50.206 1.00 29.51 120 THR A N 1
ATOM 910 C CA . THR A 1 120 ? 34.500 48.306 50.163 1.00 29.73 120 THR A CA 1
ATOM 911 C C . THR A 1 120 ? 35.997 47.983 50.157 1.00 29.41 120 THR A C 1
ATOM 912 O O . THR A 1 120 ? 36.796 48.743 49.612 1.00 29.43 120 THR A O 1
ATOM 916 N N . ALA A 1 121 ? 36.364 46.854 50.758 1.00 29.80 121 ALA A N 1
ATOM 917 C CA . ALA A 1 121 ? 37.766 46.439 50.858 1.00 29.81 121 ALA A CA 1
ATOM 918 C C . ALA A 1 121 ? 37.884 44.939 51.044 1.00 29.93 121 ALA A C 1
ATOM 919 O O . ALA A 1 121 ? 36.985 44.299 51.584 1.00 29.56 121 ALA A O 1
ATOM 921 N N . ALA A 1 122 ? 39.007 44.378 50.594 1.00 30.02 122 ALA A N 1
ATOM 922 C CA . ALA A 1 122 ? 39.328 42.976 50.830 1.00 30.30 122 ALA A CA 1
ATOM 923 C C . ALA A 1 122 ? 40.835 42.835 50.961 1.00 30.93 122 ALA A C 1
ATOM 924 O O . ALA A 1 122 ? 41.584 43.348 50.129 1.00 30.66 122 ALA A O 1
ATOM 926 N N . ALA A 1 123 ? 41.283 42.122 51.986 1.00 31.36 123 ALA A N 1
ATOM 927 C CA . ALA A 1 123 ? 42.728 41.924 52.170 1.00 32.01 123 ALA A CA 1
ATOM 928 C C . ALA A 1 123 ? 43.089 40.463 52.361 1.00 32.14 123 ALA A C 1
ATOM 929 O O . ALA A 1 123 ? 42.407 39.725 53.085 1.00 31.92 123 ALA A O 1
ATOM 931 N N . PHE A 1 124 ? 44.170 40.048 51.697 1.00 32.44 124 PHE A N 1
ATOM 932 C CA . PHE A 1 124 ? 44.647 38.677 51.797 1.00 32.89 124 PHE A CA 1
ATOM 933 C C . PHE A 1 124 ? 45.465 38.486 53.075 1.00 33.58 124 PHE A C 1
ATOM 934 O O . PHE A 1 124 ? 46.274 39.341 53.430 1.00 33.97 124 PHE A O 1
ATOM 942 N N . ASP A 1 125 ? 45.231 37.365 53.755 1.00 34.33 125 ASP A N 1
ATOM 943 C CA . ASP A 1 125 ? 45.941 37.025 54.991 1.00 35.03 125 ASP A CA 1
ATOM 944 C C . ASP A 1 125 ? 46.761 35.765 54.762 1.00 34.84 125 ASP A C 1
ATOM 945 O O . ASP A 1 125 ? 46.215 34.653 54.668 1.00 35.24 125 ASP A O 1
ATOM 950 N N . GLU A 1 126 ? 48.078 35.947 54.669 1.00 35.51 126 GLU A N 1
ATOM 951 C CA . GLU A 1 126 ? 49.004 34.857 54.328 1.00 35.29 126 GLU A CA 1
ATOM 952 C C . GLU A 1 126 ? 49.010 33.669 55.291 1.00 35.23 126 GLU A C 1
ATOM 953 O O . GLU A 1 126 ? 49.060 32.519 54.847 1.00 35.35 126 GLU A O 1
ATOM 959 N N . ALA A 1 127 ? 48.942 33.949 56.594 1.00 35.23 127 ALA A N 1
ATOM 960 C CA . ALA A 1 127 ? 48.924 32.918 57.640 1.00 35.08 127 ALA A CA 1
ATOM 961 C C . ALA A 1 127 ? 47.823 31.859 57.471 1.00 35.03 127 ALA A C 1
ATOM 962 O O . ALA A 1 127 ? 48.098 30.647 57.541 1.00 34.82 127 ALA A O 1
ATOM 964 N N . THR A 1 128 ? 46.590 32.318 57.229 1.00 34.32 128 THR A N 1
ATOM 965 C CA . THR A 1 128 ? 45.426 31.441 57.072 1.00 34.17 128 THR A CA 1
ATOM 966 C C . THR A 1 128 ? 45.077 31.111 55.621 1.00 33.46 128 THR A C 1
ATOM 967 O O . THR A 1 128 ? 44.244 30.229 55.370 1.00 33.62 128 THR A O 1
ATOM 971 N N . ASN A 1 129 ? 45.707 31.814 54.672 1.00 32.42 129 ASN A N 1
ATOM 972 C CA . ASN A 1 129 ? 45.382 31.662 53.255 1.00 31.20 129 ASN A CA 1
ATOM 973 C C . ASN A 1 129 ? 43.899 31.956 53.033 1.00 30.47 129 ASN A C 1
ATOM 974 O O . ASN A 1 129 ? 43.194 31.179 52.409 1.00 29.28 129 ASN A O 1
ATOM 979 N N . THR A 1 130 ? 43.456 33.075 53.591 1.00 30.38 130 THR A N 1
ATOM 980 C CA . THR A 1 130 ? 42.073 33.542 53.436 1.00 31.18 130 THR A CA 1
ATOM 981 C C . THR A 1 130 ? 42.017 35.027 53.138 1.00 31.06 130 THR A C 1
ATOM 982 O O . THR A 1 130 ? 42.976 35.766 53.399 1.00 31.81 130 THR A O 1
ATOM 986 N N . TRP A 1 131 ? 40.875 35.452 52.593 1.00 30.84 131 TRP A N 1
ATOM 987 C CA . TRP A 1 131 ? 40.564 36.860 52.404 1.00 30.78 131 TRP A CA 1
ATOM 988 C C . TRP A 1 131 ? 39.640 37.374 53.500 1.00 31.74 131 TRP A C 1
ATOM 989 O O . TRP A 1 131 ? 38.628 36.749 53.806 1.00 31.90 131 TRP A O 1
ATOM 1000 N N . THR A 1 132 ? 39.966 38.522 54.072 1.00 32.90 132 THR A N 1
ATOM 1001 C CA . THR A 1 132 ? 38.992 39.198 54.914 1.00 34.71 132 THR A CA 1
ATOM 1002 C C . THR A 1 132 ? 38.368 40.354 54.120 1.00 34.53 132 THR A C 1
ATOM 1003 O O . THR A 1 132 ? 39.069 41.212 53.588 1.00 35.08 132 THR A O 1
ATOM 1007 N N . VAL A 1 133 ? 37.040 40.333 54.018 1.00 34.66 133 VAL A N 1
ATOM 1008 C CA . VAL A 1 133 ? 36.295 41.252 53.158 1.00 34.72 133 VAL A CA 1
ATOM 1009 C C . VAL A 1 133 ? 35.396 42.158 53.989 1.00 34.82 133 VAL A C 1
ATOM 1010 O O . VAL A 1 133 ? 34.620 41.681 54.810 1.00 35.23 133 VAL A O 1
ATOM 1014 N N . ASP A 1 134 ? 35.501 43.461 53.768 1.00 35.14 134 ASP A N 1
ATOM 1015 C CA . ASP A 1 134 ? 34.660 44.423 54.463 1.00 35.81 134 ASP A CA 1
ATOM 1016 C C . ASP A 1 134 ? 33.605 45.007 53.540 1.00 35.68 134 ASP A C 1
ATOM 1017 O O . ASP A 1 134 ? 33.828 45.139 52.330 1.00 35.57 134 ASP A O 1
ATOM 1022 N N . THR A 1 135 ? 32.464 45.366 54.131 1.00 35.62 135 THR A N 1
ATOM 1023 C CA . THR A 1 135 ? 31.361 45.993 53.399 1.00 35.84 135 THR A CA 1
ATOM 1024 C C . THR A 1 135 ? 31.013 47.361 53.981 1.00 36.22 135 THR A C 1
ATOM 1025 O O . THR A 1 135 ? 31.466 47.714 55.070 1.00 36.19 135 THR A O 1
ATOM 1029 N N . ASN A 1 136 ? 30.182 48.108 53.261 1.00 36.58 136 ASN A N 1
ATOM 1030 C CA . ASN A 1 136 ? 29.751 49.434 53.693 1.00 37.15 136 ASN A CA 1
ATOM 1031 C C . ASN A 1 136 ? 28.711 49.422 54.830 1.00 38.22 136 ASN A C 1
ATOM 1032 O O . ASN A 1 136 ? 28.273 50.483 55.282 1.00 38.28 136 ASN A O 1
ATOM 1037 N N . HIS A 1 137 ? 28.316 48.223 55.261 1.00 38.89 137 HIS A N 1
ATOM 1038 C CA . HIS A 1 137 ? 27.472 48.040 56.444 1.00 40.15 137 HIS A CA 1
ATOM 1039 C C . HIS A 1 137 ? 28.272 47.463 57.615 1.00 40.33 137 HIS A C 1
ATOM 1040 O O . HIS A 1 137 ? 27.702 46.900 58.557 1.00 40.39 137 HIS A O 1
ATOM 1047 N N . GLY A 1 138 ? 29.597 47.594 57.543 1.00 40.69 138 GLY A N 1
ATOM 1048 C CA . GLY A 1 138 ? 30.489 47.064 58.560 1.00 40.44 138 GLY A CA 1
ATOM 1049 C C . GLY A 1 138 ? 30.422 45.562 58.773 1.00 40.70 138 GLY A C 1
ATOM 1050 O O . GLY A 1 138 ? 30.604 45.093 59.898 1.00 41.01 138 GLY A O 1
ATOM 1051 N N . ASP A 1 139 ? 30.147 44.798 57.720 1.00 40.06 139 ASP A N 1
ATOM 1052 C CA . ASP A 1 139 ? 30.284 43.351 57.817 1.00 40.10 139 ASP A CA 1
ATOM 1053 C C . ASP A 1 139 ? 31.753 43.021 57.598 1.00 39.77 139 ASP A C 1
ATOM 1054 O O . ASP A 1 139 ? 32.459 43.756 56.907 1.00 39.51 139 ASP A O 1
ATOM 1059 N N . ARG A 1 140 ? 32.203 41.934 58.216 1.00 39.63 140 ARG A N 1
ATOM 1060 C CA . ARG A 1 140 ? 33.508 41.358 57.944 1.00 39.31 140 ARG A CA 1
ATOM 1061 C C . ARG A 1 140 ? 33.303 39.887 57.635 1.00 38.59 140 ARG A C 1
ATOM 1062 O O . ARG A 1 140 ? 32.736 39.138 58.442 1.00 38.94 140 ARG A O 1
ATOM 1070 N N . ILE A 1 141 ? 33.739 39.476 56.450 1.00 37.42 141 ILE A N 1
ATOM 1071 C CA . ILE A 1 141 ? 33.617 38.085 56.029 1.00 36.44 141 ILE A CA 1
ATOM 1072 C C . ILE A 1 141 ? 35.002 37.477 55.799 1.00 36.08 141 ILE A C 1
ATOM 1073 O O . ILE A 1 141 ? 35.866 38.105 55.200 1.00 36.09 141 ILE A O 1
ATOM 1078 N N . ARG A 1 142 ? 35.195 36.251 56.277 1.00 35.80 142 ARG A N 1
ATOM 1079 C CA . ARG A 1 142 ? 36.416 35.512 56.014 1.00 35.24 142 ARG A CA 1
ATOM 1080 C C . ARG A 1 142 ? 36.111 34.400 55.044 1.00 34.06 142 ARG A C 1
ATOM 1081 O O . ARG A 1 142 ? 35.342 33.485 55.347 1.00 34.85 142 ARG A O 1
ATOM 1089 N N . ALA A 1 143 ? 36.675 34.517 53.846 1.00 31.97 143 ALA A N 1
ATOM 1090 C CA . ALA A 1 143 ? 36.517 33.511 52.810 1.00 30.73 143 ALA A CA 1
ATOM 1091 C C . ALA A 1 143 ? 37.869 32.993 52.410 1.00 29.19 143 ALA A C 1
ATOM 1092 O O . ALA A 1 143 ? 38.840 33.740 52.385 1.00 29.51 143 ALA A O 1
ATOM 1094 N N . ARG A 1 144 ? 37.917 31.716 52.077 1.00 28.15 144 ARG A N 1
ATOM 1095 C CA . ARG A 1 144 ? 39.132 31.121 51.552 1.00 27.63 144 ARG A CA 1
ATOM 1096 C C . ARG A 1 144 ? 39.405 31.629 50.122 1.00 26.14 144 ARG A C 1
ATOM 1097 O O . ARG A 1 144 ? 40.529 32.039 49.812 1.00 24.55 144 ARG A O 1
ATOM 1105 N N . TYR A 1 145 ? 38.373 31.623 49.276 1.00 24.61 145 TYR A N 1
ATOM 1106 C CA . TYR A 1 145 ? 38.491 32.154 47.910 1.00 23.86 145 TYR A CA 1
ATOM 1107 C C . TYR A 1 145 ? 37.556 33.331 47.709 1.00 23.41 145 TYR A C 1
ATOM 1108 O O . TYR A 1 145 ? 36.452 33.360 48.265 1.00 22.59 145 TYR A O 1
ATOM 1117 N N . LEU A 1 146 ? 37.997 34.303 46.907 1.00 22.86 146 LEU A N 1
ATOM 1118 C CA . LEU A 1 146 ? 37.186 35.464 46.583 1.00 22.38 146 LEU A CA 1
ATOM 1119 C C . LEU A 1 146 ? 36.975 35.484 45.058 1.00 21.63 146 LEU A C 1
ATOM 1120 O O . LEU A 1 146 ? 37.953 35.440 44.305 1.00 21.62 146 LEU A O 1
ATOM 1125 N N . ILE A 1 147 ? 35.715 35.474 44.616 1.00 20.33 147 ILE A N 1
ATOM 1126 C CA . ILE A 1 147 ? 35.385 35.546 43.192 1.00 20.11 147 ILE A CA 1
ATOM 1127 C C . ILE A 1 147 ? 34.794 36.922 42.899 1.00 20.44 147 ILE A C 1
ATOM 1128 O O . ILE A 1 147 ? 33.804 37.331 43.516 1.00 19.26 147 ILE A O 1
ATOM 1133 N N . MET A 1 148 ? 35.430 37.646 41.975 1.00 19.69 148 MET A N 1
ATOM 1134 C CA . MET A 1 148 ? 34.964 38.968 41.583 1.00 19.82 148 MET A CA 1
ATOM 1135 C C . MET A 1 148 ? 34.072 38.780 40.365 1.00 18.74 148 MET A C 1
ATOM 1136 O O . MET A 1 148 ? 34.555 38.616 39.253 1.00 18.88 148 MET A O 1
ATOM 1141 N N . ALA A 1 149 ? 32.760 38.763 40.595 1.00 18.46 149 ALA A N 1
ATOM 1142 C CA . ALA A 1 149 ? 31.774 38.688 39.519 1.00 18.05 149 ALA A CA 1
ATOM 1143 C C . ALA A 1 149 ? 31.137 40.078 39.382 1.00 17.68 149 ALA A C 1
ATOM 1144 O O . ALA A 1 149 ? 29.916 40.215 39.241 1.00 16.67 149 ALA A O 1
ATOM 1146 N N . SER A 1 150 ? 31.991 41.091 39.450 1.00 17.99 150 SER A N 1
ATOM 1147 C CA . SER A 1 150 ? 31.575 42.480 39.656 1.00 19.21 150 SER A CA 1
ATOM 1148 C C . SER A 1 150 ? 31.342 43.242 38.351 1.00 19.36 150 SER A C 1
ATOM 1149 O O . SER A 1 150 ? 31.071 44.446 38.383 1.00 20.42 150 SER A O 1
ATOM 1152 N N . GLY A 1 151 ? 31.448 42.549 37.225 1.00 20.42 151 GLY A N 1
ATOM 1153 C CA . GLY A 1 151 ? 31.015 43.098 35.943 1.00 21.31 151 GLY A CA 1
ATOM 1154 C C . GLY A 1 151 ? 32.081 43.844 35.157 1.00 22.83 151 GLY A C 1
ATOM 1155 O O . GLY A 1 151 ? 33.227 43.960 35.595 1.00 22.41 151 GLY A O 1
ATOM 1156 N N . GLN A 1 152 ? 31.693 44.326 33.976 1.00 23.29 152 GLN A N 1
ATOM 1157 C CA . GLN A 1 152 ? 32.618 44.985 33.053 1.00 24.52 152 GLN A CA 1
ATOM 1158 C C . GLN A 1 152 ? 32.175 46.425 32.796 1.00 25.34 152 GLN A C 1
ATOM 1159 O O . GLN A 1 152 ? 32.974 47.259 32.355 1.00 26.18 152 GLN A O 1
ATOM 1165 N N . LEU A 1 153 ? 30.897 46.702 33.052 1.00 25.76 153 LEU A N 1
ATOM 1166 C CA . LEU A 1 153 ? 30.318 48.017 32.801 1.00 27.11 153 LEU A CA 1
ATOM 1167 C C . LEU A 1 153 ? 29.878 48.690 34.096 1.00 28.57 153 LEU A C 1
ATOM 1168 O O . LEU A 1 153 ? 29.080 48.137 34.847 1.00 29.59 153 LEU A O 1
ATOM 1173 N N . SER A 1 154 ? 30.384 49.885 34.365 1.00 29.56 154 SER A N 1
ATOM 1174 C CA . SER A 1 154 ? 29.931 50.593 35.556 1.00 30.87 154 SER A CA 1
ATOM 1175 C C . SER A 1 154 ? 29.759 52.083 35.279 1.00 31.60 154 SER A C 1
ATOM 1176 O O . SER A 1 154 ? 30.227 52.599 34.259 1.00 30.97 154 SER A O 1
ATOM 1179 N N . VAL A 1 155 ? 29.072 52.756 36.193 1.00 33.03 155 VAL A N 1
ATOM 1180 C CA . VAL A 1 155 ? 28.881 54.200 36.114 1.00 34.43 155 VAL A CA 1
ATOM 1181 C C . VAL A 1 155 ? 30.227 54.929 36.154 1.00 34.35 155 VAL A C 1
ATOM 1182 O O . VAL A 1 155 ? 31.012 54.743 37.080 1.00 33.74 155 VAL A O 1
ATOM 1186 N N . PRO A 1 156 ? 30.495 55.745 35.135 1.00 34.72 156 PRO A N 1
ATOM 1187 C CA . PRO A 1 156 ? 31.767 56.473 35.047 1.00 35.04 156 PRO A CA 1
ATOM 1188 C C . PRO A 1 156 ? 31.936 57.418 36.236 1.00 35.41 156 PRO A C 1
ATOM 1189 O O . PRO A 1 156 ? 30.962 58.028 36.677 1.00 35.45 156 PRO A O 1
ATOM 1193 N N . GLN A 1 157 ? 33.157 57.509 36.753 1.00 35.87 157 GLN A N 1
ATOM 1194 C CA . GLN A 1 157 ? 33.444 58.340 37.919 1.00 36.41 157 GLN A CA 1
ATOM 1195 C C . GLN A 1 157 ? 33.952 59.707 37.459 1.00 35.51 157 GLN A C 1
ATOM 1196 O O . GLN A 1 157 ? 35.139 60.031 37.593 1.00 35.75 157 GLN A O 1
ATOM 1202 N N . LEU A 1 158 ? 33.040 60.486 36.882 1.00 34.04 158 LEU A N 1
ATOM 1203 C CA . LEU A 1 158 ? 33.348 61.800 36.331 1.00 32.27 158 LEU A CA 1
ATOM 1204 C C . LEU A 1 158 ? 32.313 62.799 36.854 1.00 31.38 158 LEU A C 1
ATOM 1205 O O . LEU A 1 158 ? 31.150 62.428 37.068 1.00 31.04 158 LEU A O 1
ATOM 1210 N N . PRO A 1 159 ? 32.714 64.052 37.084 1.00 30.44 159 PRO A N 1
ATOM 1211 C CA . PRO A 1 159 ? 31.738 65.102 37.409 1.00 29.54 159 PRO A CA 1
ATOM 1212 C C . PRO A 1 159 ? 30.709 65.228 36.282 1.00 28.76 159 PRO A C 1
ATOM 1213 O O . PRO A 1 159 ? 31.026 64.872 35.148 1.00 27.66 159 PRO A O 1
ATOM 1217 N N . ASN A 1 160 ? 29.508 65.717 36.588 1.00 28.15 160 ASN A N 1
ATOM 1218 C CA . ASN A 1 160 ? 28.519 65.955 35.543 1.00 27.52 160 ASN A CA 1
ATOM 1219 C C . ASN A 1 160 ? 28.778 67.270 34.850 1.00 27.09 160 ASN A C 1
ATOM 1220 O O . ASN A 1 160 ? 29.636 68.039 35.300 1.00 26.28 160 ASN A O 1
ATOM 1225 N N . PHE A 1 161 ? 28.045 67.531 33.766 1.00 25.69 161 PHE A N 1
ATOM 1226 C CA . PHE A 1 161 ? 28.174 68.795 33.047 1.00 25.86 161 PHE A CA 1
ATOM 1227 C C . PHE A 1 161 ? 27.988 69.918 34.048 1.00 26.02 161 PHE A C 1
ATOM 1228 O O . PHE A 1 161 ? 27.215 69.767 34.992 1.00 26.02 161 PHE A O 1
ATOM 1236 N N . PRO A 1 162 ? 28.690 71.032 33.870 1.00 26.95 162 PRO A N 1
ATOM 1237 C CA . PRO A 1 162 ? 28.491 72.186 34.750 1.00 27.80 162 PRO A CA 1
ATOM 1238 C C . PRO A 1 162 ? 27.018 72.593 34.744 1.00 28.25 162 PRO A C 1
ATOM 1239 O O . PRO A 1 162 ? 26.390 72.630 33.671 1.00 27.92 162 PRO A O 1
ATOM 1243 N N . GLY A 1 163 ? 26.473 72.835 35.935 1.00 28.37 163 GLY A N 1
ATOM 1244 C CA . GLY A 1 163 ? 25.139 73.403 36.068 1.00 29.46 163 GLY A CA 1
ATOM 1245 C C . GLY A 1 163 ? 24.014 72.390 36.099 1.00 29.88 163 GLY A C 1
ATOM 1246 O O . GLY A 1 163 ? 22.844 72.770 36.172 1.00 29.82 163 GLY A O 1
ATOM 1247 N N . LEU A 1 164 ? 24.348 71.102 36.051 1.00 29.97 164 LEU A N 1
ATOM 1248 C CA . LEU A 1 164 ? 23.315 70.079 36.021 1.00 30.21 164 LEU A CA 1
ATOM 1249 C C . LEU A 1 164 ? 22.335 70.220 37.186 1.00 30.48 164 LEU A C 1
ATOM 1250 O O . LEU A 1 164 ? 21.123 70.050 37.005 1.00 29.81 164 LEU A O 1
ATOM 1255 N N . LYS A 1 165 ? 22.854 70.555 38.368 1.00 30.72 165 LYS A N 1
ATOM 1256 C CA . LYS A 1 165 ? 21.997 70.660 39.555 1.00 31.55 165 LYS A CA 1
ATOM 1257 C C . LYS A 1 165 ? 20.992 71.815 39.481 1.00 30.36 165 LYS A C 1
ATOM 1258 O O . LYS A 1 165 ? 19.997 71.814 40.218 1.00 30.96 165 LYS A O 1
ATOM 1264 N N . ASP A 1 166 ? 21.244 72.772 38.584 1.00 29.19 166 ASP A N 1
ATOM 1265 C CA . ASP A 1 166 ? 20.381 73.937 38.387 1.00 28.30 166 ASP A CA 1
ATOM 1266 C C . ASP A 1 166 ? 19.184 73.683 37.492 1.00 27.19 166 ASP A C 1
ATOM 1267 O O . ASP A 1 166 ? 18.244 74.488 37.469 1.00 26.95 166 ASP A O 1
ATOM 1272 N N . PHE A 1 167 ? 19.220 72.610 36.704 1.00 25.20 167 PHE A N 1
ATOM 1273 C CA . PHE A 1 167 ? 18.131 72.390 35.761 1.00 23.92 167 PHE A CA 1
ATOM 1274 C C . PHE A 1 167 ? 16.809 72.331 36.525 1.00 23.14 167 PHE A C 1
ATOM 1275 O O . PHE A 1 167 ? 16.669 71.575 37.497 1.00 22.93 167 PHE A O 1
ATOM 1283 N N . ALA A 1 168 ? 15.842 73.107 36.052 1.00 23.48 168 ALA A N 1
ATOM 1284 C CA . ALA A 1 168 ? 14.578 73.297 36.769 1.00 23.59 168 ALA A CA 1
ATOM 1285 C C . ALA A 1 168 ? 13.482 72.336 36.335 1.00 24.09 168 ALA A C 1
ATOM 1286 O O . ALA A 1 168 ? 12.449 72.237 37.004 1.00 24.37 168 ALA A O 1
ATOM 1288 N N . GLY A 1 169 ? 13.699 71.628 35.225 1.00 24.09 169 GLY A N 1
ATOM 1289 C CA . GLY A 1 169 ? 12.757 70.626 34.749 1.00 23.85 169 GLY A CA 1
ATOM 1290 C C . GLY A 1 169 ? 12.977 69.251 35.358 1.00 23.87 169 GLY A C 1
ATOM 1291 O O . GLY A 1 169 ? 13.603 69.130 36.406 1.00 24.11 169 GLY A O 1
ATOM 1292 N N . ASN A 1 170 ? 12.471 68.209 34.695 1.00 23.65 170 ASN A N 1
ATOM 1293 C CA . ASN A 1 170 ? 12.646 66.832 35.180 1.00 23.59 170 ASN A CA 1
ATOM 1294 C C . ASN A 1 170 ? 13.960 66.274 34.643 1.00 23.01 170 ASN A C 1
ATOM 1295 O O . ASN A 1 170 ? 14.216 66.323 33.428 1.00 21.95 170 ASN A O 1
ATOM 1300 N N . LEU A 1 171 ? 14.782 65.735 35.530 1.00 22.67 171 LEU A N 1
ATOM 1301 C CA . LEU A 1 171 ? 16.081 65.200 35.112 1.00 22.52 171 LEU A CA 1
ATOM 1302 C C . LEU A 1 171 ? 16.070 63.697 35.206 1.00 21.80 171 LEU A C 1
ATOM 1303 O O . LEU A 1 171 ? 15.688 63.153 36.241 1.00 21.89 171 LEU A O 1
ATOM 1308 N N . TYR A 1 172 ? 16.482 63.015 34.136 1.00 20.76 172 TYR A N 1
ATOM 1309 C CA . TYR A 1 172 ? 16.561 61.548 34.165 1.00 20.28 172 TYR A CA 1
ATOM 1310 C C . TYR A 1 172 ? 17.959 61.089 33.802 1.00 20.43 172 TYR A C 1
ATOM 1311 O O . TYR A 1 172 ? 18.642 61.735 33.022 1.00 19.76 172 TYR A O 1
ATOM 1320 N N . HIS A 1 173 ? 18.364 59.940 34.344 1.00 20.07 173 HIS A N 1
ATOM 1321 C CA . HIS A 1 173 ? 19.654 59.334 34.024 1.00 21.15 173 HIS A CA 1
ATOM 1322 C C . HIS A 1 173 ? 19.350 57.955 33.465 1.00 20.41 173 HIS A C 1
ATOM 1323 O O . HIS A 1 173 ? 18.590 57.210 34.089 1.00 20.70 173 HIS A O 1
ATOM 1330 N N . THR A 1 174 ? 19.922 57.596 32.319 1.00 19.17 174 THR A N 1
ATOM 1331 C CA . THR A 1 174 ? 19.691 56.243 31.778 1.00 18.65 174 THR A CA 1
ATOM 1332 C C . THR A 1 174 ? 20.226 55.159 32.716 1.00 19.98 174 THR A C 1
ATOM 1333 O O . THR A 1 174 ? 19.733 54.028 32.710 1.00 20.35 174 THR A O 1
ATOM 1337 N N . GLY A 1 175 ? 21.240 55.512 33.507 1.00 20.42 175 GLY A N 1
ATOM 1338 C CA . GLY A 1 175 ? 21.873 54.600 34.463 1.00 22.07 175 GLY A CA 1
ATOM 1339 C C . GLY A 1 175 ? 21.084 54.379 35.743 1.00 23.12 175 GLY A C 1
ATOM 1340 O O . GLY A 1 175 ? 21.403 53.480 36.538 1.00 23.58 175 GLY A O 1
ATOM 1341 N N . ASN A 1 176 ? 20.044 55.176 35.945 1.00 22.84 176 ASN A N 1
ATOM 1342 C CA . ASN A 1 176 ? 19.168 55.035 37.117 1.00 23.58 176 ASN A CA 1
ATOM 1343 C C . ASN A 1 176 ? 17.796 55.602 36.783 1.00 22.89 176 ASN A C 1
ATOM 1344 O O . ASN A 1 176 ? 17.362 56.617 37.336 1.00 22.41 176 ASN A O 1
ATOM 1349 N N . TRP A 1 177 ? 17.132 54.924 35.854 1.00 22.78 177 TRP A N 1
ATOM 1350 C CA . TRP A 1 177 ? 15.858 55.332 35.285 1.00 23.52 177 TRP A CA 1
ATOM 1351 C C . TRP A 1 177 ? 14.764 55.036 36.299 1.00 25.08 177 TRP A C 1
ATOM 1352 O O . TRP A 1 177 ? 14.895 54.055 37.049 1.00 25.27 177 TRP A O 1
ATOM 1363 N N . PRO A 1 178 ? 13.702 55.851 36.349 1.00 26.88 178 PRO A N 1
ATOM 1364 C CA . PRO A 1 178 ? 12.576 55.562 37.247 1.00 28.37 178 PRO A CA 1
ATOM 1365 C C . PRO A 1 178 ? 12.011 54.166 37.039 1.00 30.29 178 PRO A C 1
ATOM 1366 O O . PRO A 1 178 ? 12.065 53.622 35.925 1.00 30.26 178 PRO A O 1
ATOM 1370 N N . HIS A 1 179 ? 11.464 53.596 38.111 1.00 32.14 179 HIS A N 1
ATOM 1371 C CA . HIS A 1 179 ? 10.908 52.244 38.048 1.00 34.02 179 HIS A CA 1
ATOM 1372 C C . HIS A 1 179 ? 9.516 52.243 37.408 1.00 34.55 179 HIS A C 1
ATOM 1373 O O . HIS A 1 179 ? 9.151 51.288 36.731 1.00 35.45 179 HIS A O 1
ATOM 1380 N N . GLU A 1 180 ? 8.749 53.312 37.618 1.00 35.44 180 GLU A N 1
ATOM 1381 C CA . GLU A 1 180 ? 7.468 53.500 36.932 1.00 36.30 180 GLU A CA 1
ATOM 1382 C C . GLU A 1 180 ? 7.698 54.250 35.613 1.00 35.80 180 GLU A C 1
ATOM 1383 O O . GLU A 1 180 ? 8.652 55.031 35.518 1.00 36.02 180 GLU A O 1
ATOM 1389 N N . PRO A 1 181 ? 6.860 53.999 34.600 1.00 35.14 181 PRO A N 1
ATOM 1390 C CA . PRO A 1 181 ? 7.044 54.599 33.271 1.00 34.11 181 PRO A CA 1
ATOM 1391 C C . PRO A 1 181 ? 6.971 56.114 33.277 1.00 32.80 181 PRO A C 1
ATOM 1392 O O . PRO A 1 181 ? 6.194 56.697 34.036 1.00 32.55 181 PRO A O 1
ATOM 1396 N N . VAL A 1 182 ? 7.783 56.729 32.422 1.00 30.56 182 VAL A N 1
ATOM 1397 C CA . VAL A 1 182 ? 7.855 58.171 32.279 1.00 29.18 182 VAL A CA 1
ATOM 1398 C C . VAL A 1 182 ? 7.133 58.531 30.986 1.00 28.71 182 VAL A C 1
ATOM 1399 O O . VAL A 1 182 ? 7.422 57.976 29.926 1.00 28.06 182 VAL A O 1
ATOM 1403 N N . ASP A 1 183 ? 6.172 59.441 31.085 1.00 28.31 183 ASP A N 1
ATOM 1404 C CA . ASP A 1 183 ? 5.399 59.858 29.933 1.00 28.15 183 ASP A CA 1
ATOM 1405 C C . ASP A 1 183 ? 5.945 61.207 29.490 1.00 27.37 183 ASP A C 1
ATOM 1406 O O . ASP A 1 183 ? 5.876 62.163 30.242 1.00 27.18 183 ASP A O 1
ATOM 1411 N N . PHE A 1 184 ? 6.505 61.265 28.279 1.00 26.12 184 PHE A N 1
ATOM 1412 C CA . PHE A 1 184 ? 7.083 62.503 27.741 1.00 24.97 184 PHE A CA 1
ATOM 1413 C C . PHE A 1 184 ? 6.116 63.284 26.850 1.00 24.62 184 PHE A C 1
ATOM 1414 O O . PHE A 1 184 ? 6.516 64.243 26.164 1.00 23.50 184 PHE A O 1
ATOM 1422 N N . SER A 1 185 ? 4.849 62.861 26.836 1.00 24.88 185 SER A N 1
ATOM 1423 C CA . SER A 1 185 ? 3.843 63.510 25.990 1.00 25.02 185 SER A CA 1
ATOM 1424 C C . SER A 1 185 ? 3.809 65.000 26.230 1.00 24.39 185 SER A C 1
ATOM 1425 O O . SER A 1 185 ? 3.740 65.445 27.377 1.00 23.88 185 SER A O 1
ATOM 1428 N N . GLY A 1 186 ? 3.859 65.763 25.146 1.00 24.49 186 GLY A N 1
ATOM 1429 C CA . GLY A 1 186 ? 3.700 67.209 25.220 1.00 25.41 186 GLY A CA 1
ATOM 1430 C C . GLY A 1 186 ? 4.946 67.985 25.616 1.00 25.45 186 GLY A C 1
ATOM 1431 O O . GLY A 1 186 ? 4.923 69.221 25.664 1.00 25.99 186 GLY A O 1
ATOM 1432 N N . GLN A 1 187 ? 6.043 67.272 25.855 1.00 24.87 187 GLN A N 1
ATOM 1433 C CA . GLN A 1 187 ? 7.248 67.879 26.421 1.00 23.65 187 GLN A CA 1
ATOM 1434 C C . GLN A 1 187 ? 8.342 68.160 25.411 1.00 22.77 187 GLN A C 1
ATOM 1435 O O . GLN A 1 187 ? 8.475 67.466 24.391 1.00 22.37 187 GLN A O 1
ATOM 1441 N N . ARG A 1 188 ? 9.119 69.207 25.688 1.00 21.31 188 ARG A N 1
ATOM 1442 C CA . ARG A 1 188 ? 10.384 69.442 25.000 1.00 20.03 188 ARG A CA 1
ATOM 1443 C C . ARG A 1 188 ? 11.426 68.654 25.806 1.00 18.97 188 ARG A C 1
ATOM 1444 O O . ARG A 1 188 ? 11.614 68.917 26.998 1.00 18.95 188 ARG A O 1
ATOM 1452 N N . VAL A 1 189 ? 12.026 67.634 25.179 1.00 18.17 189 VAL A N 1
ATOM 1453 C CA . VAL A 1 189 ? 12.995 66.766 25.864 1.00 17.16 189 VAL A CA 1
ATOM 1454 C C . VAL A 1 189 ? 14.373 66.874 25.218 1.00 16.56 189 VAL A C 1
ATOM 1455 O O . VAL A 1 189 ? 14.472 66.931 23.995 1.00 17.16 189 VAL A O 1
ATOM 1459 N N . GLY A 1 190 ? 15.422 66.897 26.049 1.00 15.60 190 GLY A N 1
ATOM 1460 C CA . GLY A 1 190 ? 16.808 66.814 25.616 1.00 14.34 190 GLY A CA 1
ATOM 1461 C C . GLY A 1 190 ? 17.434 65.488 25.996 1.00 15.04 190 GLY A C 1
ATOM 1462 O O . GLY A 1 190 ? 17.197 65.009 27.101 1.00 15.16 190 GLY A O 1
ATOM 1463 N N . VAL A 1 191 ? 18.206 64.886 25.082 1.00 14.63 191 VAL A N 1
ATOM 1464 C CA . VAL A 1 191 ? 19.024 63.693 25.398 1.00 14.85 191 VAL A CA 1
ATOM 1465 C C . VAL A 1 191 ? 20.491 64.057 25.131 1.00 14.42 191 VAL A C 1
ATOM 1466 O O . VAL A 1 191 ? 20.857 64.466 24.001 1.00 14.63 191 VAL A O 1
ATOM 1470 N N . ILE A 1 192 ? 21.308 63.951 26.172 1.00 14.28 192 ILE A N 1
ATOM 1471 C CA . ILE A 1 192 ? 22.745 64.196 26.038 1.00 15.08 192 ILE A CA 1
ATOM 1472 C C . ILE A 1 192 ? 23.512 62.884 26.064 1.00 15.23 192 ILE A C 1
ATOM 1473 O O . ILE A 1 192 ? 23.490 62.178 27.083 1.00 15.74 192 ILE A O 1
ATOM 1478 N N . GLY A 1 193 ? 24.154 62.554 24.939 1.00 15.78 193 GLY A N 1
ATOM 1479 C CA . GLY A 1 193 ? 24.919 61.320 24.799 1.00 16.55 193 GLY A CA 1
ATOM 1480 C C . GLY A 1 193 ? 24.353 60.436 23.723 1.00 14.74 193 GLY A C 1
ATOM 1481 O O . GLY A 1 193 ? 23.153 60.138 23.733 1.00 15.65 193 GLY A O 1
ATOM 1482 N N . THR A 1 194 ? 25.205 60.016 22.790 1.00 15.19 194 THR A N 1
ATOM 1483 C CA . THR A 1 194 ? 24.748 59.149 21.678 1.00 15.38 194 THR A CA 1
ATOM 1484 C C . THR A 1 194 ? 25.613 57.900 21.524 1.00 15.96 194 THR A C 1
ATOM 1485 O O . THR A 1 194 ? 25.852 57.418 20.415 1.00 16.32 194 THR A O 1
ATOM 1489 N N . GLY A 1 195 ? 26.053 57.347 22.662 1.00 15.97 195 GLY A N 1
ATOM 1490 C CA . GLY A 1 195 ? 26.545 55.999 22.676 1.00 15.95 195 GLY A CA 1
ATOM 1491 C C . GLY A 1 195 ? 25.387 55.025 22.754 1.00 16.40 195 GLY A C 1
ATOM 1492 O O . GLY A 1 195 ? 24.250 55.309 22.373 1.00 14.92 195 GLY A O 1
ATOM 1493 N N . SER A 1 196 ? 25.683 53.856 23.312 1.00 15.18 196 SER A N 1
ATOM 1494 C CA . SER A 1 196 ? 24.706 52.794 23.372 1.00 16.48 196 SER A CA 1
ATOM 1495 C C . SER A 1 196 ? 23.370 53.215 24.010 1.00 14.55 196 SER A C 1
ATOM 1496 O O . SER A 1 196 ? 22.309 52.971 23.447 1.00 14.02 196 SER A O 1
ATOM 1499 N N . SER A 1 197 ? 23.419 53.873 25.175 1.00 14.24 197 SER A N 1
ATOM 1500 C CA . SER A 1 197 ? 22.195 54.258 25.872 1.00 14.77 197 SER A CA 1
ATOM 1501 C C . SER A 1 197 ? 21.390 55.284 25.090 1.00 13.48 197 SER A C 1
ATOM 1502 O O . SER A 1 197 ? 20.172 55.164 25.006 1.00 12.42 197 SER A O 1
ATOM 1505 N N . GLY A 1 198 ? 22.092 56.282 24.538 1.00 14.09 198 GLY A N 1
ATOM 1506 C CA . GLY A 1 198 ? 21.464 57.357 23.765 1.00 13.39 198 GLY A CA 1
ATOM 1507 C C . GLY A 1 198 ? 20.771 56.898 22.498 1.00 13.39 198 GLY A C 1
ATOM 1508 O O . GLY A 1 198 ? 19.622 57.282 22.186 1.00 12.91 198 GLY A O 1
ATOM 1509 N N . ILE A 1 199 ? 21.463 56.031 21.783 1.00 12.48 199 ILE A N 1
ATOM 1510 C CA . ILE A 1 199 ? 20.939 55.410 20.570 1.00 13.02 199 ILE A CA 1
ATOM 1511 C C . ILE A 1 199 ? 19.720 54.500 20.841 1.00 12.57 199 ILE A C 1
ATOM 1512 O O . ILE A 1 199 ? 18.747 54.500 20.111 1.00 13.05 199 ILE A O 1
ATOM 1517 N N . GLN A 1 200 ? 19.775 53.707 21.907 1.00 12.12 200 GLN A N 1
ATOM 1518 C CA . GLN A 1 200 ? 18.609 52.937 22.285 1.00 11.60 200 GLN A CA 1
ATOM 1519 C C . GLN A 1 200 ? 17.437 53.709 22.872 1.00 10.84 200 GLN A C 1
ATOM 1520 O O . GLN A 1 200 ? 16.296 53.389 22.555 1.00 12.66 200 GLN A O 1
ATOM 1526 N N . VAL A 1 201 ? 17.683 54.722 23.715 1.00 11.58 201 VAL A N 1
ATOM 1527 C CA . VAL A 1 201 ? 16.590 55.392 24.397 1.00 11.84 201 VAL A CA 1
ATOM 1528 C C . VAL A 1 201 ? 15.893 56.424 23.495 1.00 11.81 201 VAL A C 1
ATOM 1529 O O . VAL A 1 201 ? 14.684 56.618 23.596 1.00 12.67 201 VAL A O 1
ATOM 1533 N N . SER A 1 202 ? 16.657 57.043 22.607 1.00 12.34 202 SER A N 1
ATOM 1534 C CA . SER A 1 202 ? 16.115 58.199 21.871 1.00 14.39 202 SER A CA 1
ATOM 1535 C C . SER A 1 202 ? 14.868 57.925 21.022 1.00 14.70 202 SER A C 1
ATOM 1536 O O . SER A 1 202 ? 13.910 58.688 21.063 1.00 15.31 202 SER A O 1
ATOM 1539 N N . PRO A 1 203 ? 14.864 56.871 20.203 1.00 14.44 203 PRO A N 1
ATOM 1540 C CA . PRO A 1 203 ? 13.677 56.588 19.394 1.00 15.32 203 PRO A CA 1
ATOM 1541 C C . PRO A 1 203 ? 12.431 56.301 20.187 1.00 15.82 203 PRO A C 1
ATOM 1542 O O . PRO A 1 203 ? 11.339 56.542 19.706 1.00 17.40 203 PRO A O 1
ATOM 1546 N N . GLN A 1 204 ? 12.583 55.794 21.406 1.00 17.71 204 GLN A N 1
ATOM 1547 C CA . GLN A 1 204 ? 11.453 55.616 22.299 1.00 18.71 204 GLN A CA 1
ATOM 1548 C C . GLN A 1 204 ? 10.870 56.960 22.749 1.00 18.40 204 GLN A C 1
ATOM 1549 O O . GLN A 1 204 ? 9.648 57.180 22.700 1.00 18.33 204 GLN A O 1
ATOM 1555 N N . ILE A 1 205 ? 11.748 57.857 23.168 1.00 17.69 205 ILE A N 1
ATOM 1556 C CA . ILE A 1 205 ? 11.340 59.210 23.555 1.00 17.74 205 ILE A CA 1
ATOM 1557 C C . ILE A 1 205 ? 10.715 59.964 22.373 1.00 18.18 205 ILE A C 1
ATOM 1558 O O . ILE A 1 205 ? 9.724 60.665 22.547 1.00 18.19 205 ILE A O 1
ATOM 1563 N N . ALA A 1 206 ? 11.256 59.746 21.175 1.00 18.81 206 ALA A N 1
ATOM 1564 C CA . ALA A 1 206 ? 10.780 60.417 19.962 1.00 19.80 206 ALA A CA 1
ATOM 1565 C C . ALA A 1 206 ? 9.297 60.091 19.716 1.00 21.05 206 ALA A C 1
ATOM 1566 O O . ALA A 1 206 ? 8.573 60.879 19.104 1.00 22.16 206 ALA A O 1
ATOM 1568 N N . LYS A 1 207 ? 8.847 58.955 20.229 1.00 22.09 207 LYS A N 1
ATOM 1569 C CA . LYS A 1 207 ? 7.472 58.504 20.005 1.00 23.79 207 LYS A CA 1
ATOM 1570 C C . LYS A 1 207 ? 6.470 59.362 20.766 1.00 24.08 207 LYS A C 1
ATOM 1571 O O . LYS A 1 207 ? 5.338 59.528 20.311 1.00 25.14 207 LYS A O 1
ATOM 1577 N N . GLN A 1 208 ? 6.894 59.920 21.900 1.00 24.46 208 GLN A N 1
ATOM 1578 C CA . GLN A 1 208 ? 6.025 60.715 22.769 1.00 24.71 208 GLN A CA 1
ATOM 1579 C C . GLN A 1 208 ? 6.271 62.212 22.791 1.00 24.66 208 GLN A C 1
ATOM 1580 O O . GLN A 1 208 ? 5.310 62.961 22.860 1.00 24.37 208 GLN A O 1
ATOM 1586 N N . ALA A 1 209 ? 7.537 62.641 22.778 1.00 23.40 209 ALA A N 1
ATOM 1587 C CA . ALA A 1 209 ? 7.902 64.046 23.015 1.00 22.80 209 ALA A CA 1
ATOM 1588 C C . ALA A 1 209 ? 7.265 64.994 22.011 1.00 22.82 209 ALA A C 1
ATOM 1589 O O . ALA A 1 209 ? 7.097 64.639 20.850 1.00 22.31 209 ALA A O 1
ATOM 1591 N N . ALA A 1 210 ? 6.918 66.200 22.462 1.00 21.87 210 ALA A N 1
ATOM 1592 C CA . ALA A 1 210 ? 6.515 67.255 21.539 1.00 22.10 210 ALA A CA 1
ATOM 1593 C C . ALA A 1 210 ? 7.703 67.650 20.684 1.00 21.43 210 ALA A C 1
ATOM 1594 O O . ALA A 1 210 ? 7.564 67.850 19.488 1.00 21.39 210 ALA A O 1
ATOM 1596 N N . GLU A 1 211 ? 8.879 67.790 21.304 1.00 21.30 211 GLU A N 1
ATOM 1597 C CA . GLU A 1 211 ? 10.115 68.011 20.565 1.00 21.62 211 GLU A CA 1
ATOM 1598 C C . GLU A 1 211 ? 11.239 67.267 21.261 1.00 19.99 211 GLU A C 1
ATOM 1599 O O . GLU A 1 211 ? 11.249 67.141 22.482 1.00 20.06 211 GLU A O 1
ATOM 1605 N N . LEU A 1 212 ? 12.188 66.809 20.470 1.00 18.88 212 LEU A N 1
ATOM 1606 C CA . LEU A 1 212 ? 13.358 66.124 21.005 1.00 18.58 212 LEU A CA 1
ATOM 1607 C C . LEU A 1 212 ? 14.646 66.650 20.404 1.00 17.51 212 LEU A C 1
ATOM 1608 O O . LEU A 1 212 ? 14.817 66.693 19.182 1.00 17.89 212 LEU A O 1
ATOM 1613 N N . PHE A 1 213 ? 15.544 67.058 21.290 1.00 16.76 213 PHE A N 1
ATOM 1614 C CA . PHE A 1 213 ? 16.863 67.551 20.935 1.00 17.17 213 PHE A CA 1
ATOM 1615 C C . PHE A 1 213 ? 17.881 66.498 21.372 1.00 17.56 213 PHE A C 1
ATOM 1616 O O . PHE A 1 213 ? 17.899 66.076 22.541 1.00 17.59 213 PHE A O 1
ATOM 1624 N N . VAL A 1 214 ? 18.676 66.036 20.412 1.00 16.58 214 VAL A N 1
ATOM 1625 C CA . VAL A 1 214 ? 19.681 65.038 20.686 1.00 16.87 214 VAL A CA 1
ATOM 1626 C C . VAL A 1 214 ? 21.013 65.776 20.611 1.00 17.00 214 VAL A C 1
ATOM 1627 O O . VAL A 1 214 ? 21.381 66.367 19.573 1.00 17.89 214 VAL A O 1
ATOM 1631 N N . PHE A 1 215 ? 21.716 65.764 21.727 1.00 16.91 215 PHE A N 1
ATOM 1632 C CA . PHE A 1 215 ? 23.002 66.422 21.821 1.00 17.23 215 PHE A CA 1
ATOM 1633 C C . PHE A 1 215 ? 24.100 65.400 21.623 1.00 17.12 215 PHE A C 1
ATOM 1634 O O . PHE A 1 215 ? 24.379 64.572 22.504 1.00 15.53 215 PHE A O 1
ATOM 1642 N N . GLN A 1 216 ? 24.692 65.447 20.433 1.00 17.03 216 GLN A N 1
ATOM 1643 C CA . GLN A 1 216 ? 25.672 64.477 20.005 1.00 18.35 216 GLN A CA 1
ATOM 1644 C C . GLN A 1 216 ? 27.078 65.040 20.013 1.00 19.59 216 GLN A C 1
ATOM 1645 O O . GLN A 1 216 ? 27.355 66.040 19.325 1.00 19.98 216 GLN A O 1
ATOM 1651 N N . ARG A 1 217 ? 27.977 64.397 20.746 1.00 19.46 217 ARG A N 1
ATOM 1652 C CA . ARG A 1 217 ? 29.386 64.785 20.678 1.00 21.68 217 ARG A CA 1
ATOM 1653 C C . ARG A 1 217 ? 30.038 63.911 19.627 1.00 22.51 217 ARG A C 1
ATOM 1654 O O . ARG A 1 217 ? 30.131 64.303 18.483 1.00 23.27 217 ARG A O 1
ATOM 1662 N N . THR A 1 218 ? 30.421 62.700 19.996 1.00 23.67 218 THR A N 1
ATOM 1663 C CA . THR A 1 218 ? 31.054 61.799 19.045 1.00 24.68 218 THR A CA 1
ATOM 1664 C C . THR A 1 218 ? 29.999 60.917 18.391 1.00 25.00 218 THR A C 1
ATOM 1665 O O . THR A 1 218 ? 29.260 60.248 19.103 1.00 25.84 218 THR A O 1
ATOM 1669 N N . PRO A 1 219 ? 29.887 60.914 17.054 1.00 25.03 219 PRO A N 1
ATOM 1670 C CA . PRO A 1 219 ? 28.945 59.998 16.402 1.00 24.81 219 PRO A CA 1
ATOM 1671 C C . PRO A 1 219 ? 29.479 58.552 16.446 1.00 24.84 219 PRO A C 1
ATOM 1672 O O . PRO A 1 219 ? 30.668 58.317 16.178 1.00 24.33 219 PRO A O 1
ATOM 1676 N N . HIS A 1 220 ? 28.601 57.608 16.775 1.00 23.67 220 HIS A N 1
ATOM 1677 C CA . HIS A 1 220 ? 28.970 56.203 16.909 1.00 24.09 220 HIS A CA 1
ATOM 1678 C C . HIS A 1 220 ? 28.417 55.412 15.735 1.00 23.84 220 HIS A C 1
ATOM 1679 O O . HIS A 1 220 ? 27.395 55.791 15.145 1.00 24.18 220 HIS A O 1
ATOM 1686 N N . PHE A 1 221 ? 29.075 54.301 15.406 1.00 23.49 221 PHE A N 1
ATOM 1687 C CA . PHE A 1 221 ? 28.518 53.329 14.472 1.00 23.44 221 PHE A CA 1
ATOM 1688 C C . PHE A 1 221 ? 27.375 52.538 15.120 1.00 23.13 221 PHE A C 1
ATOM 1689 O O . PHE A 1 221 ? 27.443 52.177 16.301 1.00 23.12 221 PHE A O 1
ATOM 1697 N N . ALA A 1 222 ? 26.330 52.285 14.346 1.00 21.84 222 ALA A N 1
ATOM 1698 C CA . ALA A 1 222 ? 25.190 51.479 14.761 1.00 21.19 222 ALA A CA 1
ATOM 1699 C C . ALA A 1 222 ? 24.623 50.837 13.506 1.00 21.44 222 ALA A C 1
ATOM 1700 O O . ALA A 1 222 ? 24.632 51.468 12.436 1.00 21.51 222 ALA A O 1
ATOM 1702 N N . VAL A 1 223 ? 24.169 49.593 13.617 1.00 21.27 223 VAL A N 1
ATOM 1703 C CA . VAL A 1 223 ? 23.514 48.885 12.515 1.00 21.72 223 VAL A CA 1
ATOM 1704 C C . VAL A 1 223 ? 22.088 48.453 12.910 1.00 21.47 223 VAL A C 1
ATOM 1705 O O . VAL A 1 223 ? 21.787 48.353 14.109 1.00 21.19 223 VAL A O 1
ATOM 1709 N N . PRO A 1 224 ? 21.205 48.213 11.935 1.00 21.05 224 PRO A N 1
ATOM 1710 C CA . PRO A 1 224 ? 19.805 47.905 12.243 1.00 20.28 224 PRO A CA 1
ATOM 1711 C C . PRO A 1 224 ? 19.678 46.572 12.985 1.00 20.86 224 PRO A C 1
ATOM 1712 O O . PRO A 1 224 ? 20.336 45.594 12.595 1.00 20.48 224 PRO A O 1
ATOM 1716 N N . ALA A 1 225 ? 18.842 46.541 14.026 1.00 20.69 225 ALA A N 1
ATOM 1717 C CA . ALA A 1 225 ? 18.532 45.284 14.713 1.00 21.02 225 ALA A CA 1
ATOM 1718 C C . ALA A 1 225 ? 17.734 44.339 13.820 1.00 21.14 225 ALA A C 1
ATOM 1719 O O . ALA A 1 225 ? 18.068 43.165 13.740 1.00 21.64 225 ALA A O 1
ATOM 1721 N N . ARG A 1 226 ? 16.711 44.858 13.122 1.00 20.61 226 ARG A N 1
ATOM 1722 C CA . ARG A 1 226 ? 15.703 44.027 12.453 1.00 20.95 226 ARG A CA 1
ATOM 1723 C C . ARG A 1 226 ? 15.123 43.027 13.466 1.00 21.50 226 ARG A C 1
ATOM 1724 O O . ARG A 1 226 ? 15.053 41.812 13.216 1.00 21.52 226 ARG A O 1
ATOM 1732 N N . ASN A 1 227 ? 14.753 43.561 14.625 1.00 21.36 227 ASN A N 1
ATOM 1733 C CA . ASN A 1 227 ? 14.115 42.770 15.671 1.00 22.04 227 ASN A CA 1
ATOM 1734 C C . ASN A 1 227 ? 12.772 42.257 15.169 1.00 23.34 227 ASN A C 1
ATOM 1735 O O . ASN A 1 227 ? 12.146 42.881 14.295 1.00 24.58 227 ASN A O 1
ATOM 1740 N N . ALA A 1 228 ? 12.331 41.119 15.692 1.00 23.69 228 ALA A N 1
ATOM 1741 C CA . ALA A 1 228 ? 11.082 40.509 15.276 1.00 24.76 228 ALA A CA 1
ATOM 1742 C C . ALA A 1 228 ? 10.663 39.512 16.340 1.00 25.74 228 ALA A C 1
ATOM 1743 O O . ALA A 1 228 ? 11.516 39.002 17.076 1.00 25.13 228 ALA A O 1
ATOM 1745 N N . PRO A 1 229 ? 9.370 39.212 16.420 1.00 26.53 229 PRO A N 1
ATOM 1746 C CA . PRO A 1 229 ? 8.917 38.134 17.304 1.00 27.38 229 PRO A CA 1
ATOM 1747 C C . PRO A 1 229 ? 9.624 36.831 16.946 1.00 28.14 229 PRO A C 1
ATOM 1748 O O . PRO A 1 229 ? 9.895 36.559 15.766 1.00 27.68 229 PRO A O 1
ATOM 1752 N N . LEU A 1 230 ? 9.965 36.065 17.978 1.00 29.36 230 LEU A N 1
ATOM 1753 C CA . LEU A 1 230 ? 10.571 34.754 17.816 1.00 30.88 230 LEU A CA 1
ATOM 1754 C C . LEU A 1 230 ? 9.486 33.694 17.591 1.00 32.13 230 LEU A C 1
ATOM 1755 O O . LEU A 1 230 ? 8.658 33.440 18.467 1.00 31.90 230 LEU A O 1
ATOM 1760 N N . ASP A 1 231 ? 9.495 33.091 16.406 1.00 33.47 231 ASP A N 1
ATOM 1761 C CA . ASP A 1 231 ? 8.519 32.064 16.048 1.00 34.82 231 ASP A CA 1
ATOM 1762 C C . ASP A 1 231 ? 8.508 30.908 17.065 1.00 34.85 231 ASP A C 1
ATOM 1763 O O . ASP A 1 231 ? 9.512 30.213 17.223 1.00 34.74 231 ASP A O 1
ATOM 1768 N N . PRO A 1 232 ? 7.379 30.709 17.753 1.00 35.41 232 PRO A N 1
ATOM 1769 C CA . PRO A 1 232 ? 7.274 29.659 18.779 1.00 35.71 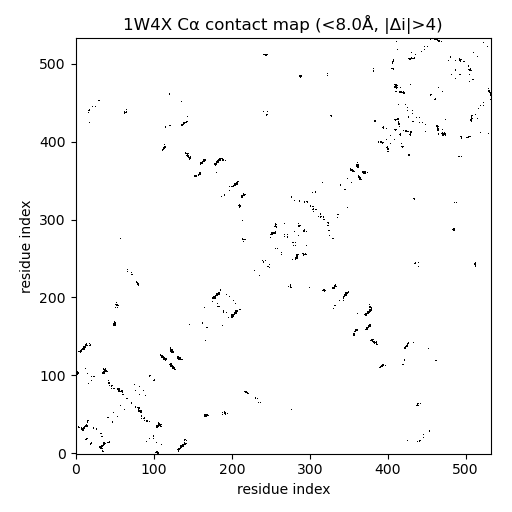232 PRO A CA 1
ATOM 1770 C C . PRO A 1 232 ? 7.594 28.269 18.237 1.00 36.21 232 PRO A C 1
ATOM 1771 O O . PRO A 1 232 ? 8.134 27.429 18.971 1.00 36.12 232 PRO A O 1
ATOM 1775 N N . GLU A 1 233 ? 7.264 28.041 16.971 1.00 37.10 233 GLU A N 1
ATOM 1776 C CA . GLU A 1 233 ? 7.521 26.768 16.311 1.00 38.07 233 GLU A CA 1
ATOM 1777 C C . GLU A 1 233 ? 9.028 26.558 16.184 1.00 37.74 233 GLU A C 1
ATOM 1778 O O . GLU A 1 233 ? 9.536 25.476 16.492 1.00 38.13 233 GLU A O 1
ATOM 1784 N N . PHE A 1 234 ? 9.735 27.607 15.758 1.00 37.34 234 PHE A N 1
ATOM 1785 C CA . PHE A 1 234 ? 11.193 27.581 15.662 1.00 36.89 234 PHE A CA 1
ATOM 1786 C C . PHE A 1 234 ? 11.848 27.306 17.017 1.00 36.21 234 PHE A C 1
ATOM 1787 O O . PHE A 1 234 ? 12.745 26.470 17.120 1.00 36.38 234 PHE A O 1
ATOM 1795 N N . LEU A 1 235 ? 11.405 28.015 18.049 1.00 35.69 235 LEU A N 1
ATOM 1796 C CA . LEU A 1 235 ? 11.992 27.850 19.374 1.00 35.55 235 LEU A CA 1
ATOM 1797 C C . LEU A 1 235 ? 11.768 26.428 19.921 1.00 35.70 235 LEU A C 1
ATOM 1798 O O . LEU A 1 235 ? 12.686 25.833 20.468 1.00 35.42 235 LEU A O 1
ATOM 1803 N N . ALA A 1 236 ? 10.566 25.880 19.726 1.00 35.89 236 ALA A N 1
ATOM 1804 C CA . ALA A 1 236 ? 10.255 24.500 20.128 1.00 36.13 236 ALA A CA 1
ATOM 1805 C C . ALA A 1 236 ? 11.146 23.469 19.418 1.00 36.24 236 ALA A C 1
ATOM 1806 O O . ALA A 1 236 ? 11.606 22.515 20.038 1.00 36.39 236 ALA A O 1
ATOM 1808 N N . ASP A 1 237 ? 11.386 23.677 18.124 1.00 36.42 237 ASP A N 1
ATOM 1809 C CA . ASP A 1 237 ? 12.300 22.835 17.350 1.00 36.75 237 ASP A CA 1
ATOM 1810 C C . ASP A 1 237 ? 13.730 22.909 17.859 1.00 35.86 237 ASP A C 1
ATOM 1811 O O . ASP A 1 237 ? 14.403 21.880 17.983 1.00 35.92 237 ASP A O 1
ATOM 1816 N N . LEU A 1 238 ? 14.175 24.129 18.170 1.00 34.53 238 LEU A N 1
ATOM 1817 C CA . LEU A 1 238 ? 15.513 24.358 18.683 1.00 33.37 238 LEU A CA 1
ATOM 1818 C C . LEU A 1 238 ? 15.689 23.671 20.032 1.00 33.22 238 LEU A C 1
ATOM 1819 O O . LEU A 1 238 ? 16.747 23.100 20.312 1.00 32.60 238 LEU A O 1
ATOM 1824 N N . LYS A 1 239 ? 14.647 23.732 20.861 1.00 33.09 239 LYS A N 1
ATOM 1825 C CA . LYS A 1 239 ? 14.681 23.142 22.198 1.00 33.41 239 LYS A CA 1
ATOM 1826 C C . LYS A 1 239 ? 14.937 21.626 22.186 1.00 33.91 239 LYS A C 1
ATOM 1827 O O . LYS A 1 239 ? 15.526 21.094 23.120 1.00 33.89 239 LYS A O 1
ATOM 1833 N N . LYS A 1 240 ? 14.507 20.946 21.128 1.00 34.74 240 LYS A N 1
ATOM 1834 C CA . LYS A 1 240 ? 14.777 19.509 20.968 1.00 36.09 240 LYS A CA 1
ATOM 1835 C C . LYS A 1 240 ? 16.273 19.175 20.801 1.00 36.22 240 LYS A C 1
ATOM 1836 O O . LYS A 1 240 ? 16.689 18.036 21.026 1.00 36.63 240 LYS A O 1
ATOM 1842 N N . ARG A 1 241 ? 17.080 20.169 20.426 1.00 36.11 241 ARG A N 1
ATOM 1843 C CA . ARG A 1 241 ? 18.505 19.950 20.163 1.00 35.75 241 ARG A CA 1
ATOM 1844 C C . ARG A 1 241 ? 19.370 21.107 20.676 1.00 35.31 241 ARG A C 1
ATOM 1845 O O . ARG A 1 241 ? 20.454 21.370 20.149 1.00 34.88 241 ARG A O 1
ATOM 1853 N N . TYR A 1 242 ? 18.887 21.768 21.725 1.00 34.96 242 TYR A N 1
ATOM 1854 C CA . TYR A 1 242 ? 19.528 22.959 22.279 1.00 34.90 242 TYR A CA 1
ATOM 1855 C C . TYR A 1 242 ? 20.956 22.686 22.784 1.00 35.11 242 TYR A C 1
ATOM 1856 O O . TYR A 1 242 ? 21.840 23.526 22.632 1.00 34.76 242 TYR A O 1
ATOM 1865 N N . ALA A 1 243 ? 21.187 21.507 23.368 1.00 35.47 243 ALA A N 1
ATOM 1866 C CA . ALA A 1 243 ? 22.538 21.120 23.796 1.00 35.37 243 ALA A CA 1
ATOM 1867 C C . ALA A 1 243 ? 23.538 21.062 22.638 1.00 35.40 243 ALA A C 1
ATOM 1868 O O . ALA A 1 243 ? 24.664 21.550 22.766 1.00 35.50 243 ALA A O 1
ATOM 1870 N N . GLU A 1 244 ? 23.121 20.472 21.519 1.00 35.35 244 GLU A N 1
ATOM 1871 C CA . GLU A 1 244 ? 23.920 20.395 20.293 1.00 35.57 244 GLU A CA 1
ATOM 1872 C C . GLU A 1 244 ? 24.205 21.805 19.756 1.00 34.60 244 GLU A C 1
ATOM 1873 O O . GLU A 1 244 ? 25.327 22.113 19.329 1.00 34.76 244 GLU A O 1
ATOM 1879 N N . PHE A 1 245 ? 23.177 22.650 19.792 1.00 32.90 245 PHE A N 1
ATOM 1880 C CA . PHE A 1 245 ? 23.257 24.032 19.320 1.00 31.52 245 PHE A CA 1
ATOM 1881 C C . PHE A 1 245 ? 24.245 24.839 20.155 1.00 31.54 245 PHE A C 1
ATOM 1882 O O . PHE A 1 245 ? 25.086 25.547 19.602 1.00 30.74 245 PHE A O 1
ATOM 1890 N N . ARG A 1 246 ? 24.166 24.725 21.481 1.00 31.66 246 ARG A N 1
ATOM 1891 C CA . ARG A 1 246 ? 25.062 25.528 22.313 1.00 32.25 246 ARG A CA 1
ATOM 1892 C C . ARG A 1 246 ? 26.506 25.014 22.331 1.00 33.09 246 ARG A C 1
ATOM 1893 O O . ARG A 1 246 ? 27.441 25.795 22.547 1.00 32.81 246 ARG A O 1
ATOM 1901 N N . GLU A 1 247 ? 26.696 23.724 22.033 1.00 33.36 247 GLU A N 1
ATOM 1902 C CA . GLU A 1 247 ? 28.050 23.196 21.848 1.00 34.36 247 GLU A CA 1
ATOM 1903 C C . GLU A 1 247 ? 28.674 23.741 20.567 1.00 33.42 247 GLU A C 1
ATOM 1904 O O . GLU A 1 247 ? 29.885 23.978 20.516 1.00 33.27 247 GLU A O 1
ATOM 1910 N N . GLU A 1 248 ? 27.850 23.942 19.538 1.00 33.15 248 GLU A N 1
ATOM 1911 C CA . GLU A 1 248 ? 28.291 24.620 18.314 1.00 32.51 248 GLU A CA 1
ATOM 1912 C C . GLU A 1 248 ? 28.748 26.061 18.607 1.00 31.80 248 GLU A C 1
ATOM 1913 O O . GLU A 1 248 ? 29.779 26.510 18.090 1.00 31.84 248 GLU A O 1
ATOM 1919 N N . SER A 1 249 ? 27.990 26.774 19.438 1.00 30.20 249 SER A N 1
ATOM 1920 C CA . SER A 1 249 ? 28.367 28.141 19.828 1.00 29.39 249 SER A CA 1
ATOM 1921 C C . SER A 1 249 ? 29.692 28.205 20.592 1.00 29.03 249 SER A C 1
ATOM 1922 O O . SER A 1 249 ? 30.464 29.150 20.425 1.00 28.46 249 SER A O 1
ATOM 1925 N N . ARG A 1 250 ? 29.956 27.191 21.416 1.00 28.44 250 ARG A N 1
ATOM 1926 C CA . ARG A 1 250 ? 31.183 27.135 22.204 1.00 28.83 250 ARG A CA 1
ATOM 1927 C C . ARG A 1 250 ? 32.411 26.936 21.324 1.00 28.87 250 ARG A C 1
ATOM 1928 O O . ARG A 1 250 ? 33.548 27.205 21.730 1.00 29.76 250 ARG A O 1
ATOM 1936 N N . ASN A 1 251 ? 32.181 26.430 20.123 1.00 28.80 251 ASN A N 1
ATOM 1937 C CA . ASN A 1 251 ? 33.270 26.116 19.212 1.00 29.26 251 ASN A CA 1
ATOM 1938 C C . ASN A 1 251 ? 33.435 27.162 18.128 1.00 28.16 251 ASN A C 1
ATOM 1939 O O . ASN A 1 251 ? 33.598 26.821 16.964 1.00 28.78 251 ASN A O 1
ATOM 1944 N N . THR A 1 252 ? 33.381 28.436 18.526 1.00 26.89 252 THR A N 1
ATOM 1945 C CA . THR A 1 252 ? 33.514 29.565 17.600 1.00 25.11 252 THR A CA 1
ATOM 1946 C C . THR A 1 252 ? 34.404 30.649 18.204 1.00 24.64 252 THR A C 1
ATOM 1947 O O . THR A 1 252 ? 34.651 30.650 19.413 1.00 24.15 252 THR A O 1
ATOM 1951 N N . PRO A 1 253 ? 34.866 31.595 17.384 1.00 23.40 253 PRO A N 1
ATOM 1952 C CA . PRO A 1 253 ? 35.666 32.706 17.900 1.00 23.09 253 PRO A CA 1
ATOM 1953 C C . PRO A 1 253 ? 34.854 33.647 18.803 1.00 22.35 253 PRO A C 1
ATOM 1954 O O . PRO A 1 253 ? 35.399 34.227 19.740 1.00 22.61 253 PRO A O 1
ATOM 1958 N N . GLY A 1 254 ? 33.562 33.806 18.518 1.00 22.85 254 GLY A N 1
ATOM 1959 C CA . GLY A 1 254 ? 32.757 34.809 19.198 1.00 22.71 254 GLY A CA 1
ATOM 1960 C C . GLY A 1 254 ? 31.663 34.268 20.106 1.00 22.87 254 GLY A C 1
ATOM 1961 O O . GLY A 1 254 ? 30.974 35.046 20.762 1.00 23.06 254 GLY A O 1
ATOM 1962 N N . GLY A 1 255 ? 31.494 32.946 20.149 1.00 23.54 255 GLY A N 1
ATOM 1963 C CA . GLY A 1 255 ? 30.474 32.348 20.994 1.00 23.90 255 GLY A CA 1
ATOM 1964 C C . GLY A 1 255 ? 29.044 32.433 20.464 1.00 23.78 255 GLY A C 1
ATOM 1965 O O . GLY A 1 255 ? 28.097 32.300 21.237 1.00 23.84 255 GLY A O 1
ATOM 1966 N N . THR A 1 256 ? 28.880 32.676 19.163 1.00 24.39 256 THR A N 1
ATOM 1967 C CA . THR A 1 256 ? 27.565 32.589 18.500 1.00 24.52 256 THR A CA 1
ATOM 1968 C C . THR A 1 256 ? 27.714 31.893 17.153 1.00 25.63 256 THR A C 1
ATOM 1969 O O . THR A 1 256 ? 28.829 31.710 16.682 1.00 25.25 256 THR A O 1
ATOM 1973 N N . HIS A 1 257 ? 26.592 31.565 16.519 1.00 26.61 257 HIS A N 1
ATOM 1974 C CA . HIS A 1 257 ? 26.585 30.963 15.180 1.00 28.63 257 HIS A CA 1
ATOM 1975 C C . HIS A 1 257 ? 26.855 31.934 14.024 1.00 30.05 257 HIS A C 1
ATOM 1976 O O . HIS A 1 257 ? 26.369 31.721 12.913 1.00 32.03 257 HIS A O 1
ATOM 1983 N N . ARG A 1 258 ? 27.634 32.968 14.273 1.00 31.26 258 ARG A N 1
ATOM 1984 C CA . ARG A 1 258 ? 27.954 33.987 13.267 1.00 31.47 258 ARG A CA 1
ATOM 1985 C C . ARG A 1 258 ? 28.766 33.423 12.094 1.00 32.42 258 ARG A C 1
ATOM 1986 O O . ARG A 1 258 ? 29.850 32.886 12.294 1.00 32.46 258 ARG A O 1
ATOM 1994 N N . TYR A 1 259 ? 28.248 33.552 10.870 1.00 33.59 259 TYR A N 1
ATOM 1995 C CA . TYR A 1 259 ? 28.986 33.134 9.668 1.00 34.67 259 TYR A CA 1
ATOM 1996 C C . TYR A 1 259 ? 30.358 33.801 9.561 1.00 35.12 259 TYR A C 1
ATOM 1997 O O . TYR A 1 259 ? 30.477 35.023 9.661 1.00 33.99 259 TYR A O 1
ATOM 2006 N N . GLN A 1 260 ? 31.398 32.989 9.363 1.00 36.28 260 GLN A N 1
ATOM 2007 C CA . GLN A 1 260 ? 32.756 33.504 9.196 1.00 37.24 260 GLN A CA 1
ATOM 2008 C C . GLN A 1 260 ? 33.049 33.712 7.713 1.00 38.38 260 GLN A C 1
ATOM 2009 O O . GLN A 1 260 ? 33.268 32.744 6.971 1.00 38.54 260 GLN A O 1
ATOM 2015 N N . GLY A 1 261 ? 33.045 34.977 7.288 1.00 38.89 261 GLY A N 1
ATOM 2016 C CA . GLY A 1 261 ? 33.289 35.325 5.900 1.00 39.58 261 GLY A CA 1
ATOM 2017 C C . GLY A 1 261 ? 34.723 35.026 5.500 1.00 39.84 261 GLY A C 1
ATOM 2018 O O . GLY A 1 261 ? 35.652 35.587 6.085 1.00 39.82 261 GLY A O 1
ATOM 2019 N N . PRO A 1 262 ? 34.894 34.146 4.509 1.00 40.47 262 PRO A N 1
ATOM 2020 C CA . PRO A 1 262 ? 36.228 33.714 4.046 1.00 40.81 262 PRO A CA 1
ATOM 2021 C C . PRO A 1 262 ? 37.062 34.790 3.358 1.00 41.26 262 PRO A C 1
ATOM 2022 O O . PRO A 1 262 ? 38.295 34.738 3.446 1.00 41.60 262 PRO A O 1
ATOM 2026 N N . LYS A 1 263 ? 36.405 35.740 2.690 1.00 41.31 263 LYS A N 1
ATOM 2027 C CA . LYS A 1 263 ? 37.067 36.675 1.787 1.00 41.07 263 LYS A CA 1
ATOM 2028 C C . LYS A 1 263 ? 37.643 37.894 2.479 1.00 41.36 263 LYS A C 1
ATOM 2029 O O . LYS A 1 263 ? 37.243 38.243 3.600 1.00 41.81 263 LYS A O 1
ATOM 2035 N N . SER A 1 264 ? 38.570 38.554 1.794 1.00 40.86 264 SER A N 1
ATOM 2036 C CA . SER A 1 264 ? 39.048 39.862 2.207 1.00 40.67 264 SER A CA 1
ATOM 2037 C C . SER A 1 264 ? 38.099 40.949 1.692 1.00 40.60 264 SER A C 1
ATOM 2038 O O . SER A 1 264 ? 37.649 40.893 0.541 1.00 40.76 264 SER A O 1
ATOM 2041 N N . ALA A 1 265 ? 37.802 41.939 2.540 1.00 40.30 265 ALA A N 1
ATOM 2042 C CA . ALA A 1 265 ? 36.975 43.081 2.130 1.00 40.13 265 ALA A CA 1
ATOM 2043 C C . ALA A 1 265 ? 37.642 43.889 1.007 1.00 40.27 265 ALA A C 1
ATOM 2044 O O . ALA A 1 265 ? 36.984 44.644 0.290 1.00 39.86 265 ALA A O 1
ATOM 2046 N N . LEU A 1 266 ? 38.953 43.721 0.865 1.00 40.61 266 LEU A N 1
ATOM 2047 C CA . LEU A 1 266 ? 39.728 44.435 -0.145 1.00 40.75 266 LEU A CA 1
ATOM 2048 C C . LEU A 1 266 ? 39.792 43.700 -1.497 1.00 41.17 266 LEU A C 1
ATOM 2049 O O . LEU A 1 266 ? 40.124 44.305 -2.521 1.00 41.19 266 LEU A O 1
ATOM 2054 N N . GLU A 1 267 ? 39.459 42.414 -1.504 1.00 41.32 267 GLU A N 1
ATOM 2055 C CA . GLU A 1 267 ? 39.591 41.594 -2.708 1.00 41.71 267 GLU A CA 1
ATOM 2056 C C . GLU A 1 267 ? 38.362 41.628 -3.627 1.00 41.54 267 GLU A C 1
ATOM 2057 O O . GLU A 1 267 ? 38.417 41.147 -4.770 1.00 41.68 267 GLU A O 1
ATOM 2063 N N . VAL A 1 268 ? 37.251 42.179 -3.138 1.00 40.57 268 VAL A N 1
ATOM 2064 C CA . VAL A 1 268 ? 36.017 42.195 -3.930 1.00 39.88 268 VAL A CA 1
ATOM 2065 C C . VAL A 1 268 ? 35.832 43.509 -4.688 1.00 39.11 268 VAL A C 1
ATOM 2066 O O . VAL A 1 268 ? 36.404 44.541 -4.328 1.00 39.12 268 VAL A O 1
ATOM 2070 N N . SER A 1 269 ? 35.031 43.453 -5.747 1.00 39.33 269 SER A N 1
ATOM 2071 C CA . SER A 1 269 ? 34.617 44.652 -6.464 1.00 38.60 269 SER A CA 1
ATOM 2072 C C . SER A 1 269 ? 33.667 45.455 -5.584 1.00 38.52 269 SER A C 1
ATOM 2073 O O . SER A 1 269 ? 32.981 44.881 -4.722 1.00 38.47 269 SER A O 1
ATOM 2076 N N . ASP A 1 270 ? 33.645 46.769 -5.800 1.00 38.02 270 ASP A N 1
ATOM 2077 C CA . ASP A 1 270 ? 32.683 47.674 -5.174 1.00 38.07 270 ASP A CA 1
ATOM 2078 C C . ASP A 1 270 ? 31.279 47.069 -5.225 1.00 37.84 270 ASP A C 1
ATOM 2079 O O . ASP A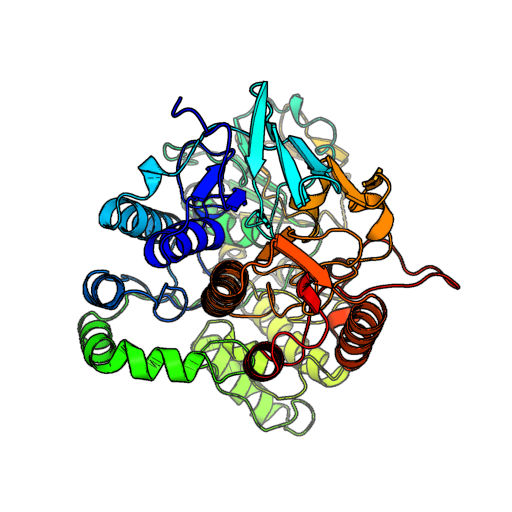 1 270 ? 30.467 47.258 -4.311 1.00 37.59 270 ASP A O 1
ATOM 2084 N N . GLU A 1 271 ? 31.023 46.316 -6.292 1.00 37.21 271 GLU A N 1
ATOM 2085 C CA . GLU A 1 271 ? 29.728 45.723 -6.562 1.00 36.80 271 GLU A CA 1
ATOM 2086 C C . GLU A 1 271 ? 29.376 44.573 -5.647 1.00 35.77 271 GLU A C 1
ATOM 2087 O O . GLU A 1 271 ? 28.244 44.483 -5.154 1.00 34.53 271 GLU A O 1
ATOM 2093 N N . GLU A 1 272 ? 30.331 43.664 -5.480 1.00 35.26 272 GLU A N 1
ATOM 2094 C CA . GLU A 1 272 ? 30.116 42.487 -4.653 1.00 34.98 272 GLU A CA 1
ATOM 2095 C C . GLU A 1 272 ? 30.047 42.916 -3.192 1.00 33.26 272 GLU A C 1
ATOM 2096 O O . GLU A 1 272 ? 29.194 42.424 -2.458 1.00 33.70 272 GLU A O 1
ATOM 2102 N N . LEU A 1 273 ? 30.919 43.850 -2.806 1.00 31.64 273 LEU A N 1
ATOM 2103 C CA . LEU A 1 273 ? 30.912 44.451 -1.471 1.00 30.38 273 LEU A CA 1
ATOM 2104 C C . LEU A 1 273 ? 29.530 44.998 -1.104 1.00 29.84 273 LEU A C 1
ATOM 2105 O O . LEU A 1 273 ? 28.992 44.672 -0.045 1.00 29.06 273 LEU A O 1
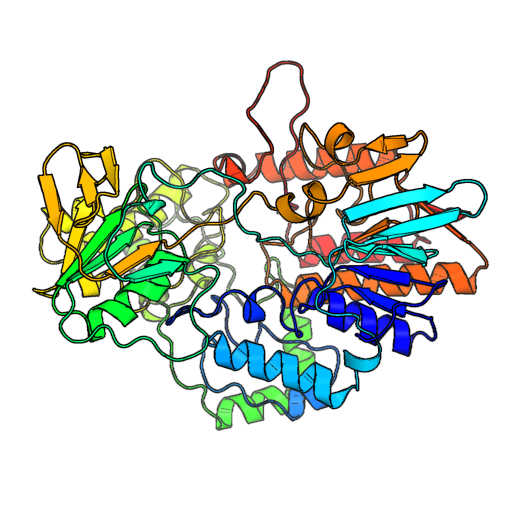ATOM 2110 N N . VAL A 1 274 ? 28.970 45.839 -1.979 1.00 28.39 274 VAL A N 1
ATOM 2111 C CA . VAL A 1 274 ? 27.643 46.415 -1.749 1.00 27.81 274 VAL A CA 1
ATOM 2112 C C . VAL A 1 274 ? 26.569 45.336 -1.655 1.00 27.43 274 VAL A C 1
ATOM 2113 O O . VAL A 1 274 ? 25.706 45.383 -0.773 1.00 27.27 274 VAL A O 1
ATOM 2117 N N . GLU A 1 275 ? 26.638 44.349 -2.544 1.00 27.36 275 GLU A N 1
ATOM 2118 C CA . GLU A 1 275 ? 25.682 43.254 -2.544 1.00 28.62 275 GLU A CA 1
ATOM 2119 C C . GLU A 1 275 ? 25.750 42.461 -1.228 1.00 28.17 275 GLU A C 1
ATOM 2120 O O . GLU A 1 275 ? 24.720 42.142 -0.627 1.00 27.97 275 GLU A O 1
ATOM 2126 N N . THR A 1 276 ? 26.970 42.150 -0.803 1.00 28.14 276 THR A N 1
ATOM 2127 C CA . THR A 1 276 ? 27.183 41.389 0.433 1.00 28.19 276 THR A CA 1
ATOM 2128 C C . THR A 1 276 ? 26.791 42.213 1.666 1.00 27.33 276 THR A C 1
ATOM 2129 O O . THR A 1 276 ? 26.000 41.746 2.489 1.00 28.73 276 THR A O 1
ATOM 2133 N N . LEU A 1 277 ? 27.325 43.421 1.788 1.00 26.83 277 LEU A N 1
ATOM 2134 C CA . LEU A 1 277 ? 27.026 44.269 2.953 1.00 26.30 277 LEU A CA 1
ATOM 2135 C C . LEU A 1 277 ? 25.551 44.669 3.028 1.00 26.61 277 LEU A C 1
ATOM 2136 O O . LEU A 1 277 ? 25.013 44.836 4.128 1.00 26.47 277 LEU A O 1
ATOM 2141 N N . GLU A 1 278 ? 24.883 44.793 1.873 1.00 26.25 278 GLU A N 1
ATOM 2142 C CA . GLU A 1 278 ? 23.441 45.091 1.862 1.00 26.46 278 GLU A CA 1
ATOM 2143 C C . GLU A 1 278 ? 22.588 43.923 2.396 1.00 26.48 278 GLU A C 1
ATOM 2144 O O . GLU A 1 278 ? 21.584 44.130 3.094 1.00 26.22 278 GLU A O 1
ATOM 2150 N N . ARG A 1 279 ? 22.997 42.702 2.071 1.00 26.85 279 ARG A N 1
ATOM 2151 C CA . ARG A 1 279 ? 22.376 41.500 2.630 1.00 27.72 279 ARG A CA 1
ATOM 2152 C C . ARG A 1 279 ? 22.464 41.507 4.170 1.00 26.82 279 ARG A C 1
ATOM 2153 O O . ARG A 1 279 ? 21.473 41.229 4.849 1.00 27.06 279 ARG A O 1
ATOM 2161 N N . TYR A 1 280 ? 23.628 41.859 4.704 1.00 25.92 280 TYR A N 1
ATOM 2162 C CA . TYR A 1 280 ? 23.818 41.966 6.154 1.00 25.46 280 TYR A CA 1
ATOM 2163 C C . TYR A 1 280 ? 22.961 43.077 6.760 1.00 24.49 280 TYR A C 1
ATOM 2164 O O . TYR A 1 280 ? 22.341 42.886 7.804 1.00 24.01 280 TYR A O 1
ATOM 2173 N N . TRP A 1 281 ? 22.904 44.224 6.078 1.00 23.06 281 TRP A N 1
ATOM 2174 C CA . TRP A 1 281 ? 22.100 45.365 6.523 1.00 22.05 281 TRP A CA 1
ATOM 2175 C C . TRP A 1 281 ? 20.615 45.005 6.602 1.00 21.87 281 TRP A C 1
ATOM 2176 O O . TRP A 1 281 ? 19.905 45.440 7.517 1.00 21.21 281 TRP A O 1
ATOM 2187 N N . GLN A 1 282 ? 20.131 44.221 5.643 1.00 21.28 282 GLN A N 1
ATOM 2188 C CA . GLN A 1 282 ? 18.721 43.857 5.608 1.00 22.76 282 GLN A CA 1
ATOM 2189 C C . GLN A 1 282 ? 18.393 42.744 6.605 1.00 23.07 282 GLN A C 1
ATOM 2190 O O . GLN A 1 282 ? 17.281 42.701 7.123 1.00 22.97 282 GLN A O 1
ATOM 2196 N N . GLU A 1 283 ? 19.360 41.860 6.835 1.00 23.68 283 GLU A N 1
ATOM 2197 C CA . GLU A 1 283 ? 19.212 40.749 7.791 1.00 25.13 283 GLU A CA 1
ATOM 2198 C C . GLU A 1 283 ? 19.251 41.300 9.218 1.00 24.39 283 GLU A C 1
ATOM 2199 O O . GLU A 1 283 ? 18.506 40.835 10.103 1.00 24.12 283 GLU A O 1
ATOM 2205 N N . GLY A 1 284 ? 20.144 42.262 9.436 1.00 23.61 284 GLY A N 1
ATOM 2206 C CA . GLY A 1 284 ? 20.277 42.950 10.718 1.00 23.48 284 GLY A CA 1
ATOM 2207 C C . GLY A 1 284 ? 21.144 42.190 11.708 1.00 23.04 284 GLY A C 1
ATOM 2208 O O . GLY A 1 284 ? 21.478 41.030 11.497 1.00 22.95 284 GLY A O 1
ATOM 2209 N N . GLY A 1 285 ? 21.516 42.856 12.788 1.00 22.79 285 GLY A N 1
ATOM 2210 C CA . GLY A 1 285 ? 22.308 42.237 13.830 1.00 22.14 285 GLY A CA 1
ATOM 2211 C C . GLY A 1 285 ? 23.788 42.454 13.589 1.00 22.07 285 GLY A C 1
ATOM 2212 O O . GLY A 1 285 ? 24.176 43.073 12.586 1.00 22.77 285 GLY A O 1
ATOM 2213 N N . PRO A 1 286 ? 24.613 41.963 14.508 1.00 21.13 286 PRO A N 1
ATOM 2214 C CA . PRO A 1 286 ? 26.050 42.213 14.473 1.00 21.04 286 PRO A CA 1
ATOM 2215 C C . PRO A 1 286 ? 26.851 41.282 13.575 1.00 20.52 286 PRO A C 1
ATOM 2216 O O . PRO A 1 286 ? 28.062 41.469 13.526 1.00 20.72 286 PRO A O 1
ATOM 2220 N N . ASP A 1 287 ? 26.229 40.331 12.888 1.00 21.95 287 ASP A N 1
ATOM 2221 C CA . ASP A 1 287 ? 27.002 39.385 12.079 1.00 23.54 287 ASP A CA 1
ATOM 2222 C C . ASP A 1 287 ? 27.822 40.029 10.959 1.00 24.44 287 ASP A C 1
ATOM 2223 O O . ASP A 1 287 ? 28.750 39.400 10.404 1.00 24.78 287 ASP A O 1
ATOM 2228 N N . ILE A 1 288 ? 27.482 41.274 10.632 1.00 24.07 288 ILE A N 1
ATOM 2229 C CA . ILE A 1 288 ? 28.243 42.057 9.651 1.00 24.60 288 ILE A CA 1
ATOM 2230 C C . ILE A 1 288 ? 29.727 42.179 10.028 1.00 25.38 288 ILE A C 1
ATOM 2231 O O . ILE A 1 288 ? 30.579 42.326 9.151 1.00 25.56 288 ILE A O 1
ATOM 2236 N N . LEU A 1 289 ? 30.036 42.107 11.331 1.00 25.98 289 LEU A N 1
ATOM 2237 C CA . LEU A 1 289 ? 31.419 42.204 11.815 1.00 26.71 289 LEU A CA 1
ATOM 2238 C C . LEU A 1 289 ? 32.330 41.133 11.225 1.00 27.10 289 LEU A C 1
ATOM 2239 O O . LEU A 1 289 ? 33.549 41.301 11.198 1.00 27.62 289 LEU A O 1
ATOM 2244 N N . ALA A 1 290 ? 31.734 40.035 10.779 1.00 27.17 290 ALA A N 1
ATOM 2245 C CA . ALA A 1 290 ? 32.482 38.939 10.175 1.00 27.93 290 ALA A CA 1
ATOM 2246 C C . ALA A 1 290 ? 32.092 38.699 8.713 1.00 28.41 290 ALA A C 1
ATOM 2247 O O . ALA A 1 290 ? 32.224 37.572 8.200 1.00 28.20 290 ALA A O 1
ATOM 2249 N N . ALA A 1 291 ? 31.617 39.756 8.041 1.00 28.20 291 ALA A N 1
ATOM 2250 C CA . ALA A 1 291 ? 31.276 39.662 6.617 1.00 29.33 291 ALA A CA 1
ATOM 2251 C C . ALA A 1 291 ? 32.530 39.287 5.834 1.00 29.38 291 ALA A C 1
ATOM 2252 O O . ALA A 1 291 ? 32.471 38.491 4.901 1.00 29.50 291 ALA A O 1
ATOM 2254 N N . TYR A 1 292 ? 33.650 39.864 6.259 1.00 30.74 292 TYR A N 1
ATOM 2255 C CA . TYR A 1 292 ? 34.972 39.577 5.717 1.00 32.01 292 TYR A CA 1
ATOM 2256 C C . TYR A 1 292 ? 35.966 39.307 6.850 1.00 33.10 292 TYR A C 1
ATOM 2257 O O . TYR A 1 292 ? 35.779 39.781 7.974 1.00 33.04 292 TYR A O 1
ATOM 2266 N N . ARG A 1 293 ? 37.031 38.562 6.537 1.00 33.92 293 ARG A N 1
ATOM 2267 C CA . ARG A 1 293 ? 37.992 38.107 7.539 1.00 34.29 293 ARG A CA 1
ATOM 2268 C C . ARG A 1 293 ? 38.921 39.171 8.097 1.00 34.39 293 ARG A C 1
ATOM 2269 O O . ARG A 1 293 ? 39.500 38.981 9.170 1.00 34.48 293 ARG A O 1
ATOM 2277 N N . ASP A 1 294 ? 39.055 40.294 7.403 1.00 34.04 294 ASP A N 1
ATOM 2278 C CA . ASP A 1 294 ? 40.058 41.276 7.782 1.00 34.29 294 ASP A CA 1
ATOM 2279 C C . ASP A 1 294 ? 39.512 42.636 8.230 1.00 33.75 294 ASP A C 1
ATOM 2280 O O . ASP A 1 294 ? 40.261 43.623 8.316 1.00 34.15 294 ASP A O 1
ATOM 2285 N N . ILE A 1 295 ? 38.221 42.680 8.555 1.00 33.33 295 ILE A N 1
ATOM 2286 C CA . ILE A 1 295 ? 37.608 43.925 9.011 1.00 32.73 295 ILE A CA 1
ATOM 2287 C C . ILE A 1 295 ? 38.304 44.498 10.243 1.00 33.18 295 ILE A C 1
ATOM 2288 O O . ILE A 1 295 ? 38.487 45.700 10.346 1.00 32.73 295 ILE A O 1
ATOM 2293 N N . LEU A 1 296 ? 38.712 43.630 11.169 1.00 34.23 296 LEU A N 1
ATOM 2294 C CA . LEU A 1 296 ? 39.367 44.093 12.392 1.00 35.41 296 LEU A CA 1
ATOM 2295 C C . LEU A 1 296 ? 40.889 43.903 12.403 1.00 36.27 296 LEU A C 1
ATOM 2296 O O . LEU A 1 296 ? 41.552 44.143 13.415 1.00 35.96 296 LEU A O 1
ATOM 2301 N N . ARG A 1 297 ? 41.435 43.514 11.259 1.00 37.69 297 ARG A N 1
ATOM 2302 C CA . ARG A 1 297 ? 42.874 43.301 11.124 1.00 39.44 297 ARG A CA 1
ATOM 2303 C C . ARG A 1 297 ? 43.551 44.373 10.266 1.00 39.95 297 ARG A C 1
ATOM 2304 O O . ARG A 1 297 ? 44.693 44.770 10.537 1.00 40.37 297 ARG A O 1
ATOM 2312 N N . ASP A 1 298 ? 42.829 44.850 9.252 1.00 40.66 298 ASP A N 1
ATOM 2313 C CA . ASP A 1 298 ? 43.382 45.676 8.184 1.00 41.35 298 ASP A CA 1
ATOM 2314 C C . ASP A 1 298 ? 42.720 47.066 8.125 1.00 41.58 298 ASP A C 1
ATOM 2315 O O . ASP A 1 298 ? 41.497 47.177 8.008 1.00 41.03 298 ASP A O 1
ATOM 2320 N N . ARG A 1 299 ? 43.542 48.114 8.199 1.00 42.11 299 ARG A N 1
ATOM 2321 C CA . ARG A 1 299 ? 43.069 49.503 8.225 1.00 42.81 299 ARG A CA 1
ATOM 2322 C C . ARG A 1 299 ? 42.172 49.865 7.036 1.00 42.68 299 ARG A C 1
ATOM 2323 O O . ARG A 1 299 ? 41.132 50.514 7.211 1.00 42.06 299 ARG A O 1
ATOM 2331 N N . ASP A 1 300 ? 42.583 49.434 5.839 1.00 42.47 300 ASP A N 1
ATOM 2332 C CA . ASP A 1 300 ? 41.845 49.708 4.605 1.00 42.47 300 ASP A CA 1
ATOM 2333 C C . ASP A 1 300 ? 40.607 48.826 4.458 1.00 41.64 300 ASP A C 1
ATOM 2334 O O . ASP A 1 300 ? 39.588 49.269 3.915 1.00 41.68 300 ASP A O 1
ATOM 2339 N N . ALA A 1 301 ? 40.702 47.574 4.911 1.00 40.58 301 ALA A N 1
ATOM 2340 C CA . ALA A 1 301 ? 39.551 46.665 4.912 1.00 39.34 301 ALA A CA 1
ATOM 2341 C C . ALA A 1 301 ? 38.435 47.211 5.804 1.00 38.64 301 ALA A C 1
ATOM 2342 O O . ALA A 1 301 ? 37.260 47.191 5.439 1.00 38.29 301 ALA A O 1
ATOM 2344 N N . ASN A 1 302 ? 38.823 47.716 6.969 1.00 37.89 302 ASN A N 1
ATOM 2345 C CA . ASN A 1 302 ? 37.887 48.347 7.881 1.00 37.47 302 ASN A CA 1
ATOM 2346 C C . ASN A 1 302 ? 37.234 49.603 7.281 1.00 37.49 302 ASN A C 1
ATOM 2347 O O . ASN A 1 302 ? 36.006 49.734 7.297 1.00 37.14 302 ASN A O 1
ATOM 2352 N N . GLU A 1 303 ? 38.058 50.517 6.759 1.00 37.13 303 GLU A N 1
ATOM 2353 C CA . GLU A 1 303 ? 37.545 51.758 6.174 1.00 37.36 303 GLU A CA 1
ATOM 2354 C C . GLU A 1 303 ? 36.535 51.497 5.045 1.00 36.32 303 GLU A C 1
ATOM 2355 O O . GLU A 1 303 ? 35.554 52.233 4.901 1.00 36.30 303 GLU A O 1
ATOM 2361 N N . ARG A 1 304 ? 36.763 50.438 4.275 1.00 34.89 304 ARG A N 1
ATOM 2362 C CA . ARG A 1 304 ? 35.846 50.045 3.214 1.00 34.06 304 ARG A CA 1
ATOM 2363 C C . ARG A 1 304 ? 34.462 49.663 3.735 1.00 32.93 304 ARG A C 1
ATOM 2364 O O . ARG A 1 304 ? 33.447 50.073 3.168 1.00 32.60 304 ARG A O 1
ATOM 2372 N N . VAL A 1 305 ? 34.415 48.850 4.793 1.00 31.13 305 VAL A N 1
ATOM 2373 C CA . VAL A 1 305 ? 33.128 48.517 5.416 1.00 29.40 305 VAL A CA 1
ATOM 2374 C C . VAL A 1 305 ? 32.528 49.748 6.110 1.00 28.58 305 VAL A C 1
ATOM 2375 O O . VAL A 1 305 ? 31.320 49.996 6.005 1.00 28.75 305 VAL A O 1
ATOM 2379 N N . ALA A 1 306 ? 33.378 50.518 6.782 1.00 27.92 306 ALA A N 1
ATOM 2380 C CA . ALA A 1 306 ? 32.985 51.764 7.435 1.00 28.32 306 ALA A CA 1
ATOM 2381 C C . ALA A 1 306 ? 32.287 52.718 6.452 1.00 28.66 306 ALA A C 1
ATOM 2382 O O . ALA A 1 306 ? 31.253 53.305 6.771 1.00 28.34 306 ALA A O 1
ATOM 2384 N N . GLU A 1 307 ? 32.865 52.859 5.257 1.00 28.96 307 GLU A N 1
ATOM 2385 C CA . GLU A 1 307 ? 32.307 53.744 4.225 1.00 28.84 307 GLU A CA 1
ATOM 2386 C C . GLU A 1 307 ? 30.907 53.326 3.774 1.00 27.96 307 GLU A C 1
ATOM 2387 O O . GLU A 1 307 ? 30.029 54.171 3.644 1.00 28.33 307 GLU A O 1
ATOM 2393 N N . PHE A 1 308 ? 30.698 52.031 3.549 1.00 26.56 308 PHE A N 1
ATOM 2394 C CA . PHE A 1 308 ? 29.374 51.514 3.230 1.00 26.07 308 PHE A CA 1
ATOM 2395 C C . PHE A 1 308 ? 28.338 51.910 4.296 1.00 25.46 308 PHE A C 1
ATOM 2396 O O . PHE A 1 308 ? 27.192 52.250 3.978 1.00 24.90 308 PHE A O 1
ATOM 2404 N N . ILE A 1 309 ? 28.738 51.848 5.564 1.00 24.95 309 ILE A N 1
ATOM 2405 C CA . ILE A 1 309 ? 27.801 52.143 6.648 1.00 24.96 309 ILE A CA 1
ATOM 2406 C C . ILE A 1 309 ? 27.497 53.645 6.668 1.00 24.48 309 ILE A C 1
ATOM 2407 O O . ILE A 1 309 ? 26.336 54.059 6.786 1.00 23.89 309 ILE A O 1
ATOM 2412 N N . ARG A 1 310 ? 28.548 54.441 6.529 1.00 25.06 310 ARG A N 1
ATOM 2413 C CA . ARG A 1 310 ? 28.433 55.889 6.364 1.00 25.61 310 ARG A CA 1
ATOM 2414 C C . ARG A 1 310 ? 27.439 56.264 5.253 1.00 25.77 310 ARG A C 1
ATOM 2415 O O . ARG A 1 310 ? 26.620 57.165 5.428 1.00 25.07 310 ARG A O 1
ATOM 2423 N N . ASN A 1 311 ? 27.497 55.549 4.128 1.00 25.96 311 ASN A N 1
ATOM 2424 C CA . ASN A 1 311 ? 26.550 55.778 3.028 1.00 25.59 311 ASN A CA 1
ATOM 2425 C C . ASN A 1 311 ? 25.126 55.337 3.335 1.00 25.05 311 ASN A C 1
ATOM 2426 O O . ASN A 1 311 ? 24.160 55.891 2.805 1.00 24.65 311 ASN A O 1
ATOM 2431 N N . LYS A 1 312 ? 24.969 54.319 4.183 1.00 23.27 312 LYS A N 1
ATOM 2432 C CA . LYS A 1 312 ? 23.638 53.959 4.612 1.00 22.62 312 LYS A CA 1
ATOM 2433 C C . LYS A 1 312 ? 23.043 55.085 5.443 1.00 21.74 312 LYS A C 1
ATOM 2434 O O . LYS A 1 312 ? 21.850 55.329 5.365 1.00 21.19 312 LYS A O 1
ATOM 2440 N N . ILE A 1 313 ? 23.868 55.762 6.240 1.00 22.24 313 ILE A N 1
ATOM 2441 C CA . ILE A 1 313 ? 23.387 56.870 7.072 1.00 22.46 313 ILE A CA 1
ATOM 2442 C C . ILE A 1 313 ? 22.913 58.052 6.204 1.00 22.94 313 ILE A C 1
ATOM 2443 O O . ILE A 1 313 ? 21.806 58.557 6.376 1.00 21.87 313 ILE A O 1
ATOM 2448 N N . ARG A 1 314 ? 23.769 58.455 5.275 1.00 23.84 314 ARG A N 1
ATOM 2449 C CA . ARG A 1 314 ? 23.425 59.463 4.257 1.00 25.13 314 ARG A CA 1
ATOM 2450 C C . ARG A 1 314 ? 22.143 59.117 3.482 1.00 25.80 314 ARG A C 1
ATOM 2451 O O . ARG A 1 314 ? 21.321 60.001 3.227 1.00 26.12 314 ARG A O 1
ATOM 2459 N N . ASN A 1 315 ? 21.969 57.840 3.127 1.00 27.12 315 ASN A N 1
ATOM 2460 C CA . ASN A 1 315 ? 20.775 57.368 2.404 1.00 27.93 315 ASN A CA 1
ATOM 2461 C C . ASN A 1 315 ? 19.501 57.436 3.226 1.00 27.82 315 ASN A C 1
ATOM 2462 O O . ASN A 1 315 ? 18.418 57.642 2.688 1.00 27.86 315 ASN A O 1
ATOM 2467 N N . THR A 1 316 ? 19.627 57.247 4.539 1.00 27.40 316 THR A N 1
ATOM 2468 C CA . THR A 1 316 ? 18.460 57.139 5.399 1.00 26.69 316 THR A CA 1
ATOM 2469 C C . THR A 1 316 ? 17.942 58.507 5.817 1.00 25.24 316 THR A C 1
ATOM 2470 O O . THR A 1 316 ? 16.738 58.771 5.809 1.00 25.43 316 THR A O 1
ATOM 2474 N N . VAL A 1 317 ? 18.869 59.367 6.193 1.00 25.08 317 VAL A N 1
ATOM 2475 C CA . VAL A 1 317 ? 18.537 60.681 6.707 1.00 24.03 317 VAL A CA 1
ATOM 2476 C C . VAL A 1 317 ? 18.387 61.645 5.517 1.00 25.59 317 VAL A C 1
ATOM 2477 O O . VAL A 1 317 ? 19.351 61.902 4.791 1.00 25.34 317 VAL A O 1
ATOM 2481 N N . ARG A 1 318 ? 17.177 62.168 5.355 1.00 26.54 318 ARG A N 1
ATOM 2482 C CA . ARG A 1 318 ? 16.823 63.050 4.230 1.00 28.37 318 ARG A CA 1
ATOM 2483 C C . ARG A 1 318 ? 17.636 64.338 4.113 1.00 28.45 318 ARG A C 1
ATOM 2484 O O . ARG A 1 318 ? 18.109 64.671 3.031 1.00 28.89 318 ARG A O 1
ATOM 2492 N N . ASP A 1 319 ? 17.779 65.067 5.217 1.00 28.08 319 ASP A N 1
ATOM 2493 C CA . ASP A 1 319 ? 18.548 66.295 5.240 1.00 27.69 319 ASP A CA 1
ATOM 2494 C C . ASP A 1 319 ? 20.051 65.967 5.196 1.00 27.40 319 ASP A C 1
ATOM 2495 O O . ASP A 1 319 ? 20.591 65.430 6.167 1.00 25.97 319 ASP A O 1
ATOM 2500 N N . PRO A 1 320 ? 20.739 66.308 4.101 1.00 26.72 320 PRO A N 1
ATOM 2501 C CA . PRO A 1 320 ? 22.143 65.910 3.916 1.00 26.38 320 PRO A CA 1
ATOM 2502 C C . PRO A 1 320 ? 23.083 66.578 4.921 1.00 26.35 320 PRO A C 1
ATOM 2503 O O . PRO A 1 320 ? 24.107 65.989 5.273 1.00 26.68 320 PRO A O 1
ATOM 2507 N N . GLU A 1 321 ? 22.743 67.775 5.384 1.00 25.92 321 GLU A N 1
ATOM 2508 C CA . GLU A 1 321 ? 23.559 68.449 6.387 1.00 26.81 321 GLU A CA 1
ATOM 2509 C C . GLU A 1 321 ? 23.482 67.669 7.724 1.00 25.77 321 GLU A C 1
ATOM 2510 O O . GLU A 1 321 ? 24.508 67.329 8.318 1.00 25.51 321 GLU A O 1
ATOM 2516 N N . VAL A 1 322 ? 22.262 67.361 8.145 1.00 24.37 322 VAL A N 1
ATOM 2517 C CA . VAL A 1 322 ? 22.048 66.551 9.353 1.00 23.96 322 VAL A CA 1
ATOM 2518 C C . VAL A 1 322 ? 22.699 65.171 9.191 1.00 23.37 322 VAL A C 1
ATOM 2519 O O . VAL A 1 322 ? 23.417 64.724 10.103 1.00 22.18 322 VAL A O 1
ATOM 2523 N N . ALA A 1 323 ? 22.487 64.520 8.032 1.00 22.92 323 ALA A N 1
ATOM 2524 C CA . ALA A 1 323 ? 23.078 63.213 7.751 1.00 22.96 323 ALA A CA 1
ATOM 2525 C C . ALA A 1 323 ? 24.597 63.225 7.910 1.00 23.27 323 ALA A C 1
ATOM 2526 O O . ALA A 1 323 ? 25.156 62.343 8.559 1.00 22.88 323 ALA A O 1
ATOM 2528 N N . GLU A 1 324 ? 25.263 64.236 7.341 1.00 22.66 324 GLU A N 1
ATOM 2529 C CA . GLU A 1 324 ? 26.722 64.340 7.470 1.00 23.03 324 GLU A CA 1
ATOM 2530 C C . GLU A 1 324 ? 27.227 64.471 8.919 1.00 23.03 324 GLU A C 1
ATOM 2531 O O . GLU A 1 324 ? 28.307 63.958 9.256 1.00 22.70 324 GLU A O 1
ATOM 2537 N N . ARG A 1 325 ? 26.456 65.152 9.764 1.00 23.16 325 ARG A N 1
ATOM 2538 C CA . ARG A 1 325 ? 26.838 65.292 11.174 1.00 23.55 325 ARG A CA 1
ATOM 2539 C C . ARG A 1 325 ? 26.739 63.969 11.944 1.00 23.17 325 ARG A C 1
ATOM 2540 O O . ARG A 1 325 ? 27.444 63.790 12.939 1.00 23.86 325 ARG A O 1
ATOM 2548 N N . LEU A 1 326 ? 25.908 63.047 11.453 1.00 22.96 326 LEU A N 1
ATOM 2549 C CA . LEU A 1 326 ? 25.665 61.753 12.122 1.00 22.82 326 LEU A CA 1
ATOM 2550 C C . LEU A 1 326 ? 26.668 60.682 11.714 1.00 23.82 326 LEU A C 1
ATOM 2551 O O . LEU A 1 326 ? 26.730 59.599 12.308 1.00 23.41 326 LEU A O 1
ATOM 2556 N N . VAL A 1 327 ? 27.453 60.985 10.688 1.00 24.49 327 VAL A N 1
ATOM 2557 C CA . VAL A 1 327 ? 28.426 60.048 10.142 1.00 25.18 327 VAL A CA 1
ATOM 2558 C C . VAL A 1 327 ? 29.682 59.924 11.030 1.00 25.95 327 VAL A C 1
ATOM 2559 O O . VAL A 1 327 ? 30.356 60.915 11.263 1.00 25.87 327 VAL A O 1
ATOM 2563 N N . PRO A 1 328 ? 29.994 58.727 11.551 1.00 27.50 328 PRO A N 1
ATOM 2564 C CA . PRO A 1 328 ? 31.238 58.553 12.331 1.00 28.62 328 PRO A CA 1
ATOM 2565 C C . PRO A 1 328 ? 32.459 58.704 11.430 1.00 30.15 328 PRO A C 1
ATOM 2566 O O . PRO A 1 328 ? 32.471 58.146 10.336 1.00 30.15 328 PRO A O 1
ATOM 2570 N N . LYS A 1 329 ? 33.454 59.458 11.883 1.00 32.13 329 LYS A N 1
ATOM 2571 C CA . LYS A 1 329 ? 34.666 59.707 11.105 1.00 34.23 329 LYS A CA 1
ATOM 2572 C C . LYS A 1 329 ? 35.911 59.652 11.987 1.00 35.52 329 LYS A C 1
ATOM 2573 O O . LYS A 1 329 ? 35.874 60.045 13.164 1.00 36.22 329 LYS A O 1
ATOM 2579 N N . GLY A 1 330 ? 37.003 59.153 11.417 1.00 36.44 330 GLY A N 1
ATOM 2580 C CA . GLY A 1 330 ? 38.303 59.219 12.065 1.00 37.27 330 GLY A CA 1
ATOM 2581 C C . GLY A 1 330 ? 38.732 57.956 12.784 1.00 37.76 330 GLY A C 1
ATOM 2582 O O . GLY A 1 330 ? 39.923 57.730 13.000 1.00 38.16 330 GLY A O 1
ATOM 2583 N N . TYR A 1 331 ? 37.771 57.119 13.146 1.00 37.90 331 TYR A N 1
ATOM 2584 C CA . TYR A 1 331 ? 38.080 55.959 13.966 1.00 37.90 331 TYR A CA 1
ATOM 2585 C C . TYR A 1 331 ? 37.495 54.692 13.344 1.00 36.69 331 TYR A C 1
ATOM 2586 O O . TYR A 1 331 ? 36.534 54.781 12.574 1.00 36.88 331 TYR A O 1
ATOM 2595 N N . PRO A 1 332 ? 38.083 53.529 13.641 1.00 35.28 332 PRO A N 1
ATOM 2596 C CA . PRO A 1 332 ? 37.710 52.283 12.961 1.00 33.91 332 PRO A CA 1
ATOM 2597 C C . PRO A 1 332 ? 36.354 51.755 13.420 1.00 32.74 332 PRO A C 1
ATOM 2598 O O . PRO A 1 332 ? 35.856 52.136 14.480 1.00 32.80 332 PRO A O 1
ATOM 2602 N N . PHE A 1 333 ? 35.769 50.896 12.598 1.00 31.48 333 PHE A N 1
ATOM 2603 C CA . PHE A 1 333 ? 34.454 50.336 12.835 1.00 30.55 333 PHE A CA 1
ATOM 2604 C C . PHE A 1 333 ? 34.593 48.989 13.543 1.00 30.61 333 PHE A C 1
ATOM 2605 O O . PHE A 1 333 ? 35.407 48.149 13.153 1.00 30.27 333 PHE A O 1
ATOM 2613 N N . GLY A 1 334 ? 33.792 48.791 14.577 1.00 30.76 334 GLY A N 1
ATOM 2614 C CA . GLY A 1 334 ? 33.624 47.477 15.164 1.00 31.15 334 GLY A CA 1
ATOM 2615 C C . GLY A 1 334 ? 34.700 47.013 16.121 1.00 31.55 334 GLY A C 1
ATOM 2616 O O . GLY A 1 334 ? 34.826 45.817 16.353 1.00 31.35 334 GLY A O 1
ATOM 2617 N N . THR A 1 335 ? 35.461 47.944 16.676 1.00 32.09 335 THR A N 1
ATOM 2618 C CA . THR A 1 335 ? 36.479 47.600 17.672 1.00 32.98 335 THR A CA 1
ATOM 2619 C C . THR A 1 335 ? 35.893 47.563 19.092 1.00 33.70 335 THR A C 1
ATOM 2620 O O . THR A 1 335 ? 36.614 47.287 20.056 1.00 34.02 335 THR A O 1
ATOM 2624 N N . LYS A 1 336 ? 34.590 47.848 19.199 1.00 34.08 336 LYS A N 1
ATOM 2625 C CA . LYS A 1 336 ? 33.796 47.674 20.421 1.00 34.69 336 LYS A CA 1
ATOM 2626 C C . LYS A 1 336 ? 32.523 46.890 20.081 1.00 34.42 336 LYS A C 1
ATOM 2627 O O . LYS A 1 336 ? 32.232 46.642 18.900 1.00 34.22 336 LYS A O 1
ATOM 2633 N N . ARG A 1 337 ? 31.755 46.496 21.097 1.00 33.70 337 ARG A N 1
ATOM 2634 C CA . ARG A 1 337 ? 30.491 45.818 20.826 1.00 33.32 337 ARG A CA 1
ATOM 2635 C C . ARG A 1 337 ? 29.656 46.687 19.884 1.00 31.99 337 ARG A C 1
ATOM 2636 O O . ARG A 1 337 ? 29.502 47.885 20.108 1.00 31.88 337 ARG A O 1
ATOM 2650 N N . LEU A 1 338 ? 29.146 46.069 18.826 1.00 30.77 338 LEU A N 1
ATOM 2651 C CA . LEU A 1 338 ? 28.375 46.791 17.814 1.00 29.50 338 LEU A CA 1
ATOM 2652 C C . LEU A 1 338 ? 27.000 47.139 18.376 1.00 27.66 338 LEU A C 1
ATOM 2653 O O . LEU A 1 338 ? 26.305 46.270 18.887 1.00 27.92 338 LEU A O 1
ATOM 2658 N N . ILE A 1 339 ? 26.635 48.417 18.321 1.00 26.02 339 ILE A N 1
ATOM 2659 C CA . ILE A 1 339 ? 25.318 48.854 18.796 1.00 24.48 339 ILE A CA 1
ATOM 2660 C C . ILE A 1 339 ? 24.245 48.551 17.769 1.00 23.69 339 ILE A C 1
ATOM 2661 O O . ILE A 1 339 ? 24.395 48.943 16.611 1.00 24.49 339 ILE A O 1
ATOM 2666 N N . LEU A 1 340 ? 23.174 47.853 18.162 1.00 22.83 340 LEU A N 1
ATOM 2667 C CA . LEU A 1 340 ? 22.016 47.683 17.266 1.00 22.05 340 LEU A CA 1
ATOM 2668 C C . LEU A 1 340 ? 21.017 48.832 17.434 1.00 21.65 340 LEU A C 1
ATOM 2669 O O . LEU A 1 340 ? 20.625 49.161 18.557 1.00 20.92 340 LEU A O 1
ATOM 2674 N N . GLU A 1 341 ? 20.616 49.454 16.321 1.00 20.55 341 GLU A N 1
ATOM 2675 C CA . GLU A 1 341 ? 19.665 50.565 16.411 1.00 19.82 341 GLU A CA 1
ATOM 2676 C C . GLU A 1 341 ? 18.323 50.167 15.810 1.00 18.98 341 GLU A C 1
ATOM 2677 O O . GLU A 1 341 ? 18.238 49.306 14.904 1.00 18.54 341 GLU A O 1
ATOM 2683 N N . ILE A 1 342 ? 17.271 50.765 16.336 1.00 17.40 342 ILE A N 1
ATOM 2684 C CA . ILE A 1 342 ? 15.927 50.535 15.836 1.00 18.45 342 ILE A CA 1
ATOM 2685 C C . ILE A 1 342 ? 15.336 51.894 15.452 1.00 19.12 342 ILE A C 1
ATOM 2686 O O . ILE A 1 342 ? 14.831 52.620 16.307 1.00 18.55 342 ILE A O 1
ATOM 2691 N N . ASP A 1 343 ? 15.459 52.235 14.164 1.00 19.13 343 ASP A N 1
ATOM 2692 C CA . ASP A 1 343 ? 14.976 53.517 13.632 1.00 20.44 343 ASP A CA 1
ATOM 2693 C C . ASP A 1 343 ? 15.617 54.744 14.294 1.00 19.74 343 ASP A C 1
ATOM 2694 O O . ASP A 1 343 ? 14.969 55.784 14.450 1.00 20.44 343 ASP A O 1
ATOM 2699 N N . TYR A 1 344 ? 16.896 54.635 14.658 1.00 18.01 344 TYR A N 1
ATOM 2700 C CA . TYR A 1 344 ? 17.595 55.763 15.239 1.00 17.04 344 TYR A CA 1
ATOM 2701 C C . TYR A 1 344 ? 17.880 56.776 14.126 1.00 17.33 344 TYR A C 1
ATOM 2702 O O . TYR A 1 344 ? 17.662 57.975 14.294 1.00 16.81 344 TYR A O 1
ATOM 2711 N N . TYR A 1 345 ? 18.342 56.286 12.985 1.00 16.77 345 TYR A N 1
ATOM 2712 C CA . TYR A 1 345 ? 18.650 57.204 11.873 1.00 17.77 345 TYR A CA 1
ATOM 2713 C C . TYR A 1 345 ? 17.363 57.797 11.306 1.00 18.49 345 TYR A C 1
ATOM 2714 O O . TYR A 1 345 ? 17.284 59.009 11.077 1.00 17.87 345 TYR A O 1
ATOM 2723 N N . GLU A 1 346 ? 16.360 56.936 11.113 1.00 19.28 346 GLU A N 1
ATOM 2724 C CA . GLU A 1 346 ? 15.026 57.297 10.640 1.00 21.39 346 GLU A CA 1
ATOM 2725 C C . GLU A 1 346 ? 14.393 58.376 11.514 1.00 21.30 346 GLU A C 1
ATOM 2726 O O . GLU A 1 346 ? 13.698 59.256 11.018 1.00 21.40 346 GLU A O 1
ATOM 2732 N N . MET A 1 347 ? 14.660 58.304 12.819 1.00 20.71 347 MET A N 1
ATOM 2733 C CA . MET A 1 347 ? 14.171 59.279 13.780 1.00 20.45 347 MET A CA 1
ATOM 2734 C C . MET A 1 347 ? 14.446 60.727 13.347 1.00 20.14 347 MET A C 1
ATOM 2735 O O . MET A 1 347 ? 13.612 61.607 13.546 1.00 19.78 347 MET A O 1
ATOM 2740 N N . PHE A 1 348 ? 15.616 60.962 12.765 1.00 19.60 348 PHE A N 1
ATOM 2741 C CA . PHE A 1 348 ? 16.015 62.316 12.428 1.00 19.72 348 PHE A CA 1
ATOM 2742 C C . PHE A 1 348 ? 15.207 62.903 11.267 1.00 21.01 348 PHE A C 1
ATOM 2743 O O . PHE A 1 348 ? 15.274 64.109 11.021 1.00 20.76 348 PHE A O 1
ATOM 2751 N N . ASN A 1 349 ? 14.447 62.052 10.574 1.00 20.76 349 ASN A N 1
ATOM 2752 C CA . ASN A 1 349 ? 13.488 62.531 9.571 1.00 22.24 349 ASN A CA 1
ATOM 2753 C C . ASN A 1 349 ? 12.152 63.017 10.125 1.00 23.58 349 ASN A C 1
ATOM 2754 O O . ASN A 1 349 ? 11.317 63.518 9.360 1.00 24.66 349 ASN A O 1
ATOM 2759 N N . ARG A 1 350 ? 11.929 62.865 11.430 1.00 24.19 350 ARG A N 1
ATOM 2760 C CA . ARG A 1 350 ? 10.697 63.364 12.042 1.00 25.15 350 ARG A CA 1
ATOM 2761 C C . ARG A 1 350 ? 10.813 64.873 12.237 1.00 25.79 350 ARG A C 1
ATOM 2762 O O . ARG A 1 350 ? 11.898 65.381 12.560 1.00 25.20 350 ARG A O 1
ATOM 2770 N N . ASP A 1 351 ? 9.700 65.587 12.059 1.00 26.45 351 ASP A N 1
ATOM 2771 C CA . ASP A 1 351 ? 9.717 67.048 12.175 1.00 28.23 351 ASP A CA 1
ATOM 2772 C C . ASP A 1 351 ? 9.996 67.518 13.594 1.00 27.86 351 ASP A C 1
ATOM 2773 O O . ASP A 1 351 ? 10.473 68.638 13.798 1.00 28.85 351 ASP A O 1
ATOM 2778 N N . ASN A 1 352 ? 9.711 66.651 14.562 1.00 27.48 352 ASN A N 1
ATOM 2779 C CA . ASN A 1 352 ? 9.861 66.981 15.977 1.00 27.18 352 ASN A CA 1
ATOM 2780 C C . ASN A 1 352 ? 11.222 66.568 16.588 1.00 25.99 352 ASN A C 1
ATOM 2781 O O . ASN A 1 352 ? 11.413 66.681 17.794 1.00 26.10 352 ASN A O 1
ATOM 2786 N N . VAL A 1 353 ? 12.149 66.102 15.753 1.00 24.60 353 VAL A N 1
ATOM 2787 C CA . VAL A 1 353 ? 13.462 65.647 16.228 1.00 23.57 353 VAL A CA 1
ATOM 2788 C C . VAL A 1 353 ? 14.593 66.491 15.655 1.00 23.49 353 VAL A C 1
ATOM 2789 O O . VAL A 1 353 ? 14.676 66.724 14.423 1.00 23.31 353 VAL A O 1
ATOM 2793 N N . HIS A 1 354 ? 15.477 66.933 16.547 1.00 22.68 354 HIS A N 1
ATOM 2794 C CA . HIS A 1 354 ? 16.532 67.875 16.184 1.00 22.93 354 HIS A CA 1
ATOM 2795 C C . HIS A 1 354 ? 17.885 67.445 16.699 1.00 22.31 354 HIS A C 1
ATOM 2796 O O . HIS A 1 354 ? 18.054 67.216 17.910 1.00 21.51 354 HIS A O 1
ATOM 2803 N N . LEU A 1 355 ? 18.847 67.362 15.783 1.00 21.45 355 LEU A N 1
ATOM 2804 C CA . LEU A 1 355 ? 20.221 67.034 16.149 1.00 21.34 355 LEU A CA 1
ATOM 2805 C C . LEU A 1 355 ? 21.018 68.277 16.507 1.00 22.07 355 LEU A C 1
ATOM 2806 O O . LEU A 1 355 ? 21.099 69.225 15.697 1.00 22.41 355 LEU A O 1
ATOM 2811 N N . VAL A 1 356 ? 21.598 68.277 17.715 1.00 21.53 356 VAL A N 1
ATOM 2812 C CA . VAL A 1 356 ? 22.511 69.318 18.153 1.00 21.29 356 VAL A CA 1
ATOM 2813 C C . VAL A 1 356 ? 23.925 68.742 18.189 1.00 21.63 356 VAL A C 1
ATOM 2814 O O . VAL A 1 356 ? 24.220 67.806 18.949 1.00 20.90 356 VAL A O 1
ATOM 2818 N N . ASP A 1 357 ? 24.781 69.296 17.341 1.00 22.11 357 ASP A N 1
ATOM 2819 C CA . ASP A 1 357 ? 26.162 68.874 17.187 1.00 23.29 357 ASP A CA 1
ATOM 2820 C C . ASP A 1 357 ? 27.063 69.634 18.150 1.00 23.67 357 ASP A C 1
ATOM 2821 O O . ASP A 1 357 ? 27.389 70.814 17.925 1.00 23.67 357 ASP A O 1
ATOM 2826 N N . THR A 1 358 ? 27.486 68.961 19.220 1.00 22.47 358 THR A N 1
ATOM 2827 C CA . THR A 1 358 ? 28.236 69.648 20.273 1.00 22.71 358 THR A CA 1
ATOM 2828 C C . THR A 1 358 ? 29.738 69.567 20.058 1.00 23.73 358 THR A C 1
ATOM 2829 O O . THR A 1 358 ? 30.506 70.084 20.865 1.00 23.74 358 THR A O 1
ATOM 2833 N N . LEU A 1 359 ? 30.156 68.915 18.980 1.00 24.46 359 LEU A N 1
ATOM 2834 C CA . LEU A 1 359 ? 31.532 69.064 18.533 1.00 26.00 359 LEU A CA 1
ATOM 2835 C C . LEU A 1 359 ? 31.718 70.468 17.994 1.00 26.64 359 LEU A C 1
ATOM 2836 O O . LEU A 1 359 ? 32.676 71.149 18.388 1.00 27.91 359 LEU A O 1
ATOM 2841 N N . SER A 1 360 ? 30.789 70.899 17.139 1.00 27.35 360 SER A N 1
ATOM 2842 C CA . SER A 1 360 ? 30.732 72.272 16.610 1.00 28.29 360 SER A CA 1
ATOM 2843 C C . SER A 1 360 ? 30.431 73.290 17.695 1.00 27.67 360 SER A C 1
ATOM 2844 O O . SER A 1 360 ? 31.128 74.298 17.808 1.00 29.09 360 SER A O 1
ATOM 2847 N N . ALA A 1 361 ? 29.363 73.062 18.445 1.00 25.93 361 ALA A N 1
ATOM 2848 C CA . ALA A 1 361 ? 28.985 73.997 19.509 1.00 25.50 361 ALA A CA 1
ATOM 2849 C C . ALA A 1 361 ? 28.924 73.262 20.831 1.00 24.22 361 ALA A C 1
ATOM 2850 O O . ALA A 1 361 ? 27.853 72.803 21.201 1.00 24.77 361 ALA A O 1
ATOM 2852 N N . PRO A 1 362 ? 30.052 73.133 21.529 1.00 23.61 362 PRO A N 1
ATOM 2853 C CA . PRO A 1 362 ? 30.078 72.418 22.808 1.00 23.21 362 PRO A CA 1
ATOM 2854 C C . PRO A 1 362 ? 29.097 72.982 23.813 1.00 23.03 362 PRO A C 1
ATOM 2855 O O . PRO A 1 362 ? 28.750 74.169 23.749 1.00 23.50 362 PRO A O 1
ATOM 2859 N N . ILE A 1 363 ? 28.676 72.144 24.751 1.00 22.33 363 ILE A N 1
ATOM 2860 C CA . ILE A 1 363 ? 27.802 72.587 25.823 1.00 22.15 363 ILE A CA 1
ATOM 2861 C C . ILE A 1 363 ? 28.606 73.523 26.707 1.00 22.34 363 ILE A C 1
ATOM 2862 O O . ILE A 1 363 ? 29.708 73.186 27.139 1.00 22.54 363 ILE A O 1
ATOM 2867 N N . GLU A 1 364 ? 28.092 74.729 26.916 1.00 22.81 364 GLU A N 1
ATOM 2868 C CA . GLU A 1 364 ? 28.715 75.640 27.869 1.00 23.22 364 GLU A CA 1
ATOM 2869 C C . GLU A 1 364 ? 28.293 75.285 29.287 1.00 22.95 364 GLU A C 1
ATOM 2870 O O . GLU A 1 364 ? 29.126 75.095 30.177 1.00 22.09 364 GLU A O 1
ATOM 2876 N N . THR A 1 365 ? 26.981 75.175 29.492 1.00 21.85 365 THR A N 1
ATOM 2877 C CA . THR A 1 365 ? 26.452 74.798 30.778 1.00 21.53 365 THR A CA 1
ATOM 2878 C C . THR A 1 365 ? 25.021 74.273 30.634 1.00 20.86 365 THR A C 1
ATOM 2879 O O . THR A 1 365 ? 24.351 74.599 29.676 1.00 20.49 365 THR A O 1
ATOM 2883 N N . ILE A 1 366 ? 24.606 73.421 31.565 1.00 20.47 366 ILE A N 1
ATOM 2884 C CA . ILE A 1 366 ? 23.182 73.135 31.785 1.00 20.62 366 ILE A CA 1
ATOM 2885 C C . ILE A 1 366 ? 22.645 74.355 32.528 1.00 21.69 366 ILE A C 1
ATOM 2886 O O . ILE A 1 366 ? 23.307 74.866 33.427 1.00 22.25 366 ILE A O 1
ATOM 2891 N N . THR A 1 367 ? 21.468 74.833 32.135 1.00 21.92 367 THR A N 1
ATOM 2892 C CA . THR A 1 367 ? 20.881 76.019 32.770 1.00 22.58 367 THR A CA 1
ATOM 2893 C C . THR A 1 367 ? 19.572 75.595 33.427 1.00 22.96 367 THR A C 1
ATOM 2894 O O . THR A 1 367 ? 19.112 74.454 33.230 1.00 23.06 367 THR A O 1
ATOM 2898 N N . PRO A 1 368 ? 18.972 76.482 34.235 1.00 23.00 368 PRO A N 1
ATOM 2899 C CA . PRO A 1 368 ? 17.623 76.227 34.743 1.00 22.54 368 PRO A CA 1
ATOM 2900 C C . PRO A 1 368 ? 16.637 75.944 33.601 1.00 22.52 368 PRO A C 1
ATOM 2901 O O . PRO A 1 368 ? 15.770 75.113 33.781 1.00 23.34 368 PRO A O 1
ATOM 2905 N N . ARG A 1 369 ? 16.764 76.600 32.452 1.00 22.34 369 ARG A N 1
ATOM 2906 C CA . ARG A 1 369 ? 15.825 76.395 31.364 1.00 22.76 369 ARG A CA 1
ATOM 2907 C C . ARG A 1 369 ? 16.125 75.144 30.522 1.00 22.04 369 ARG A C 1
ATOM 2908 O O . ARG A 1 369 ? 15.224 74.579 29.914 1.00 22.37 369 ARG A O 1
ATOM 2916 N N . GLY A 1 370 ? 17.390 74.736 30.456 1.00 20.79 370 GLY A N 1
ATOM 2917 C CA . GLY A 1 370 ? 17.764 73.631 29.565 1.00 20.51 370 GLY A CA 1
ATOM 2918 C C . GLY A 1 370 ? 19.264 73.529 29.337 1.00 20.17 370 GLY A C 1
ATOM 2919 O O . GLY A 1 370 ? 20.027 73.382 30.285 1.00 20.01 370 GLY A O 1
ATOM 2920 N N . VAL A 1 371 ? 19.683 73.596 28.078 1.00 20.03 371 VAL A N 1
ATOM 2921 C CA . VAL A 1 371 ? 21.099 73.418 27.736 1.00 20.17 371 VAL A CA 1
ATOM 2922 C C . VAL A 1 371 ? 21.587 74.601 26.909 1.00 21.10 371 VAL A C 1
ATOM 2923 O O . VAL A 1 371 ? 21.004 74.920 25.882 1.00 21.70 371 VAL A O 1
ATOM 2927 N N . ARG A 1 372 ? 22.694 75.212 27.335 1.00 22.03 372 ARG A N 1
ATOM 2928 C CA . ARG A 1 372 ? 23.298 76.298 26.579 1.00 23.57 372 ARG A CA 1
ATOM 2929 C C . ARG A 1 372 ? 24.590 75.837 25.919 1.00 24.60 372 ARG A C 1
ATOM 2930 O O . ARG A 1 372 ? 25.483 75.331 26.587 1.00 24.91 372 ARG A O 1
ATOM 2938 N N . THR A 1 373 ? 24.654 75.987 24.602 1.00 26.43 373 THR A N 1
ATOM 2939 C CA . THR A 1 373 ? 25.890 75.778 23.863 1.00 28.56 373 THR A CA 1
ATOM 2940 C C . THR A 1 373 ? 26.450 77.159 23.539 1.00 30.14 373 THR A C 1
ATOM 2941 O O . THR A 1 373 ? 25.897 78.154 23.982 1.00 30.96 373 THR A O 1
ATOM 2945 N N . SER A 1 374 ? 27.523 77.212 22.754 1.00 32.08 374 SER A N 1
ATOM 2946 C CA . SER A 1 374 ? 28.077 78.489 22.275 1.00 33.51 374 SER A CA 1
ATOM 2947 C C . SER A 1 374 ? 27.123 79.253 21.353 1.00 34.63 374 SER A C 1
ATOM 2948 O O . SER A 1 374 ? 27.221 80.480 21.236 1.00 35.36 374 SER A O 1
ATOM 2951 N N . GLU A 1 375 ? 26.206 78.534 20.706 1.00 34.72 375 GLU A N 1
ATOM 2952 C CA . GLU A 1 375 ? 25.321 79.146 19.722 1.00 35.03 375 GLU A CA 1
ATOM 2953 C C . GLU A 1 375 ? 24.013 79.663 20.305 1.00 34.61 375 GLU A C 1
ATOM 2954 O O . GLU A 1 375 ? 23.505 80.688 19.860 1.00 35.20 375 GLU A O 1
ATOM 2960 N N . ARG A 1 376 ? 23.442 78.933 21.263 1.00 33.85 376 ARG A N 1
ATOM 2961 C CA . ARG A 1 376 ? 22.115 79.255 21.774 1.00 33.13 376 ARG A CA 1
ATOM 2962 C C . ARG A 1 376 ? 21.744 78.451 23.008 1.00 32.52 376 ARG A C 1
ATOM 2963 O O . ARG A 1 376 ? 22.445 77.513 23.384 1.00 32.18 376 ARG A O 1
ATOM 2971 N N . GLU A 1 377 ? 20.642 78.843 23.644 1.00 31.18 377 GLU A N 1
ATOM 2972 C CA . GLU A 1 377 ? 20.060 78.065 24.708 1.00 30.15 377 GLU A CA 1
ATOM 2973 C C . GLU A 1 377 ? 18.924 77.243 24.107 1.00 29.18 377 GLU A C 1
ATOM 2974 O O . GLU A 1 377 ? 18.218 77.720 23.211 1.00 28.54 377 GLU A O 1
ATOM 2980 N N . TYR A 1 378 ? 18.766 76.017 24.611 1.00 27.64 378 TYR A N 1
ATOM 2981 C CA . TYR A 1 378 ? 17.642 75.147 24.257 1.00 26.52 378 TYR A CA 1
ATOM 2982 C C . TYR A 1 378 ? 16.783 74.959 25.488 1.00 25.87 378 TYR A C 1
ATOM 2983 O O . TYR A 1 378 ? 17.223 74.385 26.484 1.00 25.63 378 TYR A O 1
ATOM 2992 N N . GLU A 1 379 ? 15.542 75.431 25.430 1.00 25.61 379 GLU A N 1
ATOM 2993 C CA . GLU A 1 379 ? 14.648 75.323 26.582 1.00 26.26 379 GLU A CA 1
ATOM 2994 C C . GLU A 1 379 ? 14.032 73.938 26.565 1.00 25.00 379 GLU A C 1
ATOM 2995 O O . GLU A 1 379 ? 13.588 73.469 25.512 1.00 25.35 379 GLU A O 1
ATOM 3001 N N . LEU A 1 380 ? 14.043 73.275 27.718 1.00 24.35 380 LEU A N 1
ATOM 3002 C CA . LEU A 1 380 ? 13.593 71.892 27.821 1.00 23.20 380 LEU A CA 1
ATOM 3003 C C . LEU A 1 380 ? 12.746 71.682 29.061 1.00 22.80 380 LEU A C 1
ATOM 3004 O O . LEU A 1 380 ? 13.006 72.267 30.109 1.00 22.65 380 LEU A O 1
ATOM 3009 N N . ASP A 1 381 ? 11.735 70.834 28.934 1.00 21.79 381 ASP A N 1
ATOM 3010 C CA . ASP A 1 381 ? 10.925 70.443 30.081 1.00 21.58 381 ASP A CA 1
ATOM 3011 C C . ASP A 1 381 ? 11.560 69.278 30.793 1.00 20.59 381 ASP A C 1
ATOM 3012 O O . ASP A 1 381 ? 11.428 69.150 32.003 1.00 20.29 381 ASP A O 1
ATOM 3017 N N . SER A 1 382 ? 12.240 68.415 30.035 1.00 19.79 382 SER A N 1
ATOM 3018 C CA . SER A 1 382 ? 12.891 67.216 30.614 1.00 18.68 382 SER A CA 1
ATOM 3019 C C . SER A 1 382 ? 14.279 67.061 30.000 1.00 18.05 382 SER A C 1
ATOM 3020 O O . SER A 1 382 ? 14.486 67.426 28.855 1.00 17.05 382 SER A O 1
ATOM 3023 N N . LEU A 1 383 ? 15.232 66.586 30.787 1.00 18.24 383 LEU A N 1
ATOM 3024 C CA . LEU A 1 383 ? 16.592 66.347 30.299 1.00 18.67 383 LEU A CA 1
ATOM 3025 C C . LEU A 1 383 ? 16.986 64.925 30.688 1.00 18.31 383 LEU A C 1
ATOM 3026 O O . LEU A 1 383 ? 16.800 64.517 31.836 1.00 18.99 383 LEU A O 1
ATOM 3031 N N . VAL A 1 384 ? 17.483 64.171 29.705 1.00 17.63 384 VAL A N 1
ATOM 3032 C CA . VAL A 1 384 ? 17.920 62.779 29.891 1.00 16.00 384 VAL A CA 1
ATOM 3033 C C . VAL A 1 384 ? 19.434 62.762 29.652 1.00 16.06 384 VAL A C 1
ATOM 3034 O O . VAL A 1 384 ? 19.904 63.222 28.611 1.00 15.30 384 VAL A O 1
ATOM 3038 N N . LEU A 1 385 ? 20.189 62.256 30.621 1.00 15.39 385 LEU A N 1
ATOM 3039 C CA . LEU A 1 385 ? 21.621 62.032 30.447 1.00 16.65 385 LEU A CA 1
ATOM 3040 C C . LEU A 1 385 ? 21.779 60.566 30.088 1.00 16.15 385 LEU A C 1
ATOM 3041 O O . LEU A 1 385 ? 21.456 59.705 30.898 1.00 16.84 385 LEU A O 1
ATOM 3046 N N . ALA A 1 386 ? 22.259 60.302 28.872 1.00 16.62 386 ALA A N 1
ATOM 3047 C CA . ALA A 1 386 ? 22.421 58.937 28.352 1.00 17.16 386 ALA A CA 1
ATOM 3048 C C . ALA A 1 386 ? 23.901 58.615 28.436 1.00 17.36 386 ALA A C 1
ATOM 3049 O O . ALA A 1 386 ? 24.661 58.762 27.463 1.00 17.61 386 ALA A O 1
ATOM 3051 N N . THR A 1 387 ? 24.306 58.215 29.631 1.00 17.84 387 THR A N 1
ATOM 3052 C CA . THR A 1 387 ? 25.718 58.112 29.972 1.00 19.57 387 THR A CA 1
ATOM 3053 C C . THR A 1 387 ? 26.335 56.830 29.443 1.00 19.10 387 THR A C 1
ATOM 3054 O O . THR A 1 387 ? 25.645 55.815 29.286 1.00 18.60 387 THR A O 1
ATOM 3058 N N . GLY A 1 388 ? 27.637 56.915 29.167 1.00 19.96 388 GLY A N 1
ATOM 3059 C CA . GLY A 1 388 ? 28.437 55.781 28.747 1.00 21.26 388 GLY A CA 1
ATOM 3060 C C . GLY A 1 388 ? 28.949 55.079 29.999 1.00 22.95 388 GLY A C 1
ATOM 3061 O O . GLY A 1 388 ? 28.399 55.276 31.105 1.00 22.77 388 GLY A O 1
ATOM 3062 N N . PHE A 1 389 ? 30.014 54.301 29.833 1.00 24.53 389 PHE A N 1
ATOM 3063 C CA . PHE A 1 389 ? 30.499 53.419 30.897 1.00 26.90 389 PHE A CA 1
ATOM 3064 C C . PHE A 1 389 ? 31.982 53.611 31.172 1.00 28.65 389 PHE A C 1
ATOM 3065 O O . PHE A 1 389 ? 32.744 53.994 30.277 1.00 29.09 389 PHE A O 1
ATOM 3073 N N . ASP A 1 390 ? 32.371 53.348 32.419 1.00 30.53 390 ASP A N 1
ATOM 3074 C CA . ASP A 1 390 ? 33.764 53.424 32.850 1.00 32.87 390 ASP A CA 1
ATOM 3075 C C . ASP A 1 390 ? 34.607 52.344 32.177 1.00 33.27 390 ASP A C 1
ATOM 3076 O O . ASP A 1 390 ? 34.072 51.451 31.516 1.00 33.34 390 ASP A O 1
ATOM 3081 N N . ALA A 1 391 ? 35.930 52.413 32.355 1.00 34.13 391 ALA A N 1
ATOM 3082 C CA . ALA A 1 391 ? 36.821 51.333 31.918 1.00 34.17 391 ALA A CA 1
ATOM 3083 C C . ALA A 1 391 ? 36.363 49.970 32.498 1.00 33.59 391 ALA A C 1
ATOM 3084 O O . ALA A 1 391 ? 35.691 49.942 33.531 1.00 34.06 391 ALA A O 1
ATOM 3086 N N . LEU A 1 392 ? 36.691 48.867 31.822 1.00 32.47 392 LEU A N 1
ATOM 3087 C CA . LEU A 1 392 ? 36.338 47.512 32.280 1.00 32.78 392 LEU A CA 1
ATOM 3088 C C . LEU A 1 392 ? 36.782 47.204 33.733 1.00 32.31 392 LEU A C 1
ATOM 3089 O O . LEU A 1 392 ? 36.217 46.327 34.404 1.00 32.72 392 LEU A O 1
ATOM 3094 N N . THR A 1 393 ? 37.797 47.930 34.201 1.00 30.94 393 THR A N 1
ATOM 3095 C CA . THR A 1 393 ? 38.372 47.777 35.541 1.00 30.18 393 THR A CA 1
ATOM 3096 C C . THR A 1 393 ? 37.695 48.653 36.596 1.00 29.89 393 THR A C 1
ATOM 3097 O O . THR A 1 393 ? 38.081 48.621 37.766 1.00 29.43 393 THR A O 1
ATOM 3101 N N . GLY A 1 394 ? 36.701 49.443 36.178 1.00 29.63 394 GLY A N 1
ATOM 3102 C CA . GLY A 1 394 ? 36.051 50.412 37.051 1.00 28.76 394 GLY A CA 1
ATOM 3103 C C . GLY A 1 394 ? 35.499 49.827 38.344 1.00 28.82 394 GLY A C 1
ATOM 3104 O O . GLY A 1 394 ? 35.727 50.385 39.425 1.00 28.41 394 GLY A O 1
ATOM 3105 N N . ALA A 1 395 ? 34.786 48.705 38.242 1.00 28.47 395 ALA A N 1
ATOM 3106 C CA . ALA A 1 395 ? 34.188 48.068 39.419 1.00 28.65 395 ALA A CA 1
ATOM 3107 C C . ALA A 1 395 ? 35.249 47.610 40.423 1.00 28.71 395 ALA A C 1
ATOM 3108 O O . ALA A 1 395 ? 35.121 47.865 41.635 1.00 28.38 395 ALA A O 1
ATOM 3110 N N . LEU A 1 396 ? 36.288 46.944 39.916 1.00 28.99 396 LEU A N 1
ATOM 3111 C CA . LEU A 1 396 ? 37.370 46.431 40.767 1.00 29.85 396 LEU A CA 1
ATOM 3112 C C . LEU A 1 396 ? 38.088 47.557 41.493 1.00 30.16 396 LEU A C 1
ATOM 3113 O O . LEU A 1 396 ? 38.364 47.454 42.684 1.00 30.60 396 LEU A O 1
ATOM 3118 N N . PHE A 1 397 ? 38.348 48.644 40.778 1.00 30.71 397 PHE A N 1
ATOM 3119 C CA . PHE A 1 397 ? 39.144 49.742 41.307 1.00 31.86 397 PHE A CA 1
ATOM 3120 C C . PHE A 1 397 ? 38.412 50.529 42.395 1.00 32.18 397 PHE A C 1
ATOM 3121 O O . PHE A 1 397 ? 39.040 51.232 43.170 1.00 32.19 397 PHE A O 1
ATOM 3129 N N . LYS A 1 398 ? 37.089 50.381 42.474 1.00 32.57 398 LYS A N 1
ATOM 3130 C CA . LYS A 1 398 ? 36.326 50.985 43.568 1.00 33.24 398 LYS A CA 1
ATOM 3131 C C . LYS A 1 398 ? 36.511 50.246 44.895 1.00 32.91 398 LYS A C 1
ATOM 3132 O O . LYS A 1 398 ? 36.105 50.742 45.946 1.00 33.59 398 LYS A O 1
ATOM 3138 N N . ILE A 1 399 ? 37.127 49.066 44.846 1.00 31.90 399 ILE A N 1
ATOM 3139 C CA . ILE A 1 399 ? 37.379 48.271 46.046 1.00 31.32 399 ILE A CA 1
ATOM 3140 C C . ILE A 1 399 ? 38.861 48.343 46.413 1.00 31.65 399 ILE A C 1
ATOM 3141 O O . ILE A 1 399 ? 39.730 48.156 45.559 1.00 32.02 399 ILE A O 1
ATOM 3146 N N . ASP A 1 400 ? 39.141 48.623 47.681 1.00 32.00 400 ASP A N 1
ATOM 3147 C CA . ASP A 1 400 ? 40.510 48.543 48.194 1.00 31.71 400 ASP A CA 1
ATOM 3148 C C . ASP A 1 400 ? 40.923 47.067 48.329 1.00 30.65 400 ASP A C 1
ATOM 3149 O O . ASP A 1 400 ? 40.677 46.431 49.345 1.00 30.79 400 ASP A O 1
ATOM 3154 N N . ILE A 1 401 ? 41.521 46.517 47.275 1.00 30.37 401 ILE A N 1
ATOM 3155 C CA . ILE A 1 401 ? 41.951 45.121 47.270 1.00 29.37 401 ILE A CA 1
ATOM 3156 C C . ILE A 1 401 ? 43.456 45.066 47.565 1.00 29.88 401 ILE A C 1
ATOM 3157 O O . ILE A 1 401 ? 44.255 45.708 46.877 1.00 29.49 401 ILE A O 1
ATOM 3162 N N . ARG A 1 402 ? 43.818 44.311 48.600 1.00 30.04 402 ARG A N 1
ATOM 3163 C CA . ARG A 1 402 ? 45.201 44.234 49.082 1.00 30.41 402 ARG A CA 1
ATOM 3164 C C . ARG A 1 402 ? 45.684 42.790 49.050 1.00 30.11 402 ARG A C 1
ATOM 3165 O O . ARG A 1 402 ? 45.032 41.899 49.592 1.00 30.37 402 ARG A O 1
ATOM 3173 N N . GLY A 1 403 ? 46.826 42.567 48.408 1.00 29.97 403 GLY A N 1
ATOM 3174 C CA . GLY A 1 403 ? 47.365 41.234 48.262 1.00 29.58 403 GLY A CA 1
ATOM 3175 C C . GLY A 1 403 ? 48.618 41.076 49.104 1.00 30.01 403 GLY A C 1
ATOM 3176 O O . GLY A 1 403 ? 48.825 41.810 50.073 1.00 29.92 403 GLY A O 1
ATOM 3177 N N . VAL A 1 404 ? 49.435 40.105 48.724 1.00 30.63 404 VAL A N 1
ATOM 3178 C CA . VAL A 1 404 ? 50.740 39.859 49.341 1.00 31.30 404 VAL A CA 1
ATOM 3179 C C . VAL A 1 404 ? 51.501 41.170 49.509 1.00 31.91 404 VAL A C 1
ATOM 3180 O O . VAL A 1 404 ? 51.579 41.979 48.584 1.00 31.90 404 VAL A O 1
ATOM 3184 N N . GLY A 1 405 ? 52.038 41.384 50.710 1.00 32.64 405 GLY A N 1
ATOM 3185 C CA . GLY A 1 405 ? 52.821 42.572 51.010 1.00 32.93 405 GLY A CA 1
ATOM 3186 C C . GLY A 1 405 ? 52.028 43.861 50.993 1.00 33.17 405 GLY A C 1
ATOM 3187 O O . GLY A 1 405 ? 52.583 44.932 50.749 1.00 33.41 405 GLY A O 1
ATOM 3188 N N . ASN A 1 406 ? 50.722 43.761 51.233 1.00 33.63 406 ASN A N 1
ATOM 3189 C CA . ASN A 1 406 ? 49.827 44.921 51.198 1.00 33.68 406 ASN A CA 1
ATOM 3190 C C . ASN A 1 406 ? 49.868 45.739 49.892 1.00 33.03 406 ASN A C 1
ATOM 3191 O O . ASN A 1 406 ? 49.672 46.963 49.901 1.00 32.90 406 ASN A O 1
ATOM 3196 N N . VAL A 1 407 ? 50.146 45.066 48.775 1.00 32.27 407 VAL A N 1
ATOM 3197 C CA . VAL A 1 407 ? 50.163 45.715 47.462 1.00 31.31 407 VAL A CA 1
ATOM 3198 C C . VAL A 1 407 ? 48.705 45.908 47.035 1.00 31.19 407 VAL A C 1
ATOM 3199 O O . VAL A 1 407 ? 47.893 44.980 47.142 1.00 30.44 407 VAL A O 1
ATOM 3203 N N . ALA A 1 408 ? 48.391 47.118 46.580 1.00 30.32 408 ALA A N 1
ATOM 3204 C CA . ALA A 1 408 ? 47.063 47.437 46.056 1.00 30.30 408 ALA A CA 1
ATOM 3205 C C . ALA A 1 408 ? 46.916 46.949 44.624 1.00 29.59 408 ALA A C 1
ATOM 3206 O O . ALA A 1 408 ? 47.790 47.186 43.784 1.00 29.35 408 ALA A O 1
ATOM 3208 N N . LEU A 1 409 ? 45.801 46.277 44.339 1.00 28.89 409 LEU A N 1
ATOM 3209 C CA . LEU A 1 409 ? 45.529 45.809 42.993 1.00 28.22 409 LEU A CA 1
ATOM 3210 C C . LEU A 1 409 ? 45.560 46.991 42.025 1.00 28.35 409 LEU A C 1
ATOM 3211 O O . LEU A 1 409 ? 46.072 46.862 40.924 1.00 27.28 409 LEU A O 1
ATOM 3216 N N . LYS A 1 410 ? 45.042 48.138 42.474 1.00 29.40 410 LYS A N 1
ATOM 3217 C CA . LYS A 1 410 ? 45.035 49.379 41.692 1.00 30.59 410 LYS A CA 1
ATOM 3218 C C . LYS A 1 410 ? 46.436 49.823 41.257 1.00 30.89 410 LYS A C 1
ATOM 3219 O O . LYS A 1 410 ? 46.622 50.304 40.127 1.00 31.03 410 LYS A O 1
ATOM 3225 N N . GLU A 1 411 ? 47.395 49.701 42.171 1.00 31.32 411 GLU A N 1
ATOM 3226 C CA . GLU A 1 411 ? 48.790 50.053 41.891 1.00 31.89 411 GLU A CA 1
ATOM 3227 C C . GLU A 1 411 ? 49.410 49.071 40.903 1.00 30.62 411 GLU A C 1
ATOM 3228 O O . GLU A 1 411 ? 49.976 49.492 39.903 1.00 31.01 411 GLU A O 1
ATOM 3234 N N . LYS A 1 412 ? 49.287 47.767 41.165 1.00 29.41 412 LYS A N 1
ATOM 3235 C CA . LYS A 1 412 ? 49.856 46.773 40.255 1.00 28.32 412 LYS A CA 1
ATOM 3236 C C . LYS A 1 412 ? 49.310 46.931 38.839 1.00 27.95 412 LYS A C 1
ATOM 3237 O O . LYS A 1 412 ? 50.053 46.812 37.864 1.00 27.65 412 LYS A O 1
ATOM 3243 N N . TRP A 1 413 ? 48.016 47.229 38.734 1.00 27.56 413 TRP A N 1
ATOM 3244 C CA . TRP A 1 413 ? 47.346 47.329 37.448 1.00 27.67 413 TRP A CA 1
ATOM 3245 C C . TRP A 1 413 ? 47.308 48.740 36.828 1.00 28.31 413 TRP A C 1
ATOM 3246 O O . TRP A 1 413 ? 46.599 48.948 35.853 1.00 28.23 413 TRP A O 1
ATOM 3257 N N . ALA A 1 414 ? 48.077 49.690 37.369 1.00 29.20 414 ALA A N 1
ATOM 3258 C CA . ALA A 1 414 ? 48.046 51.083 36.889 1.00 29.99 414 ALA A CA 1
ATOM 3259 C C . ALA A 1 414 ? 48.448 51.274 35.412 1.00 30.28 414 ALA A C 1
ATOM 3260 O O . ALA A 1 414 ? 47.965 52.199 34.753 1.00 31.46 414 ALA A O 1
ATOM 3262 N N . ALA A 1 415 ? 49.320 50.405 34.895 1.00 30.26 415 ALA A N 1
ATOM 3263 C CA . ALA A 1 415 ? 49.668 50.402 33.474 1.00 29.78 415 ALA A CA 1
ATOM 3264 C C . ALA A 1 415 ? 48.799 49.458 32.637 1.00 29.55 415 ALA A C 1
ATOM 3265 O O . ALA A 1 415 ? 49.044 49.275 31.438 1.00 30.00 415 ALA A O 1
ATOM 3267 N N . GLY A 1 416 ? 47.769 48.875 33.253 1.00 28.90 416 GLY A N 1
ATOM 3268 C CA . GLY A 1 416 ? 46.968 47.862 32.584 1.00 27.88 416 GLY A CA 1
ATOM 3269 C C . GLY A 1 416 ? 46.872 46.606 33.440 1.00 27.30 416 GLY A C 1
ATOM 3270 O O . GLY A 1 416 ? 47.763 46.325 34.237 1.00 27.19 416 GLY A O 1
ATOM 3271 N N . PRO A 1 417 ? 45.791 45.851 33.283 1.00 26.92 417 PRO A N 1
ATOM 3272 C CA . PRO A 1 417 ? 45.581 44.641 34.094 1.00 26.11 417 PRO A CA 1
ATOM 3273 C C . PRO A 1 417 ? 46.588 43.551 33.725 1.00 25.30 417 PRO A C 1
ATOM 3274 O O . PRO A 1 417 ? 46.684 43.151 32.564 1.00 25.89 417 PRO A O 1
ATOM 3278 N N . ARG A 1 418 ? 47.362 43.117 34.713 1.00 23.77 418 ARG A N 1
ATOM 3279 C CA . ARG A 1 418 ? 48.328 42.051 34.524 1.00 22.39 418 ARG A CA 1
ATOM 3280 C C . ARG A 1 418 ? 47.692 40.777 35.089 1.00 21.84 418 ARG A C 1
ATOM 3281 O O . ARG A 1 418 ? 47.356 40.739 36.247 1.00 21.97 418 ARG A O 1
ATOM 3289 N N . THR A 1 419 ? 47.527 39.747 34.268 1.00 21.20 419 THR A N 1
ATOM 3290 C CA . THR A 1 419 ? 46.919 38.508 34.746 1.00 20.94 419 THR A CA 1
ATOM 3291 C C . THR A 1 419 ? 47.503 37.291 34.054 1.00 21.03 419 THR A C 1
ATOM 3292 O O . THR A 1 419 ? 48.201 37.408 33.047 1.00 20.86 419 THR A O 1
ATOM 3296 N N . TYR A 1 420 ? 47.182 36.115 34.594 1.00 19.56 420 TYR A N 1
ATOM 3297 C CA . TYR A 1 420 ? 47.384 34.864 33.898 1.00 19.05 420 TYR A CA 1
ATOM 3298 C C . TYR A 1 420 ? 46.006 34.341 33.496 1.00 19.05 420 TYR A C 1
ATOM 3299 O O . TYR A 1 420 ? 45.144 34.103 34.365 1.00 20.23 420 TYR A O 1
ATOM 3308 N N . LEU A 1 421 ? 45.794 34.202 32.187 1.00 18.40 421 LEU A N 1
ATOM 3309 C CA . LEU A 1 421 ? 44.501 33.830 31.587 1.00 18.03 421 LEU A CA 1
ATOM 3310 C C . LEU A 1 421 ? 43.346 34.792 31.882 1.00 17.17 421 LEU A C 1
ATOM 3311 O O . LEU A 1 421 ? 42.206 34.476 31.582 1.00 18.34 421 LEU A O 1
ATOM 3316 N N . GLY A 1 422 ? 43.620 35.977 32.427 1.00 17.65 422 GLY A N 1
ATOM 3317 C CA . GLY A 1 422 ? 42.565 36.874 32.877 1.00 17.89 422 GLY A CA 1
ATOM 3318 C C . GLY A 1 422 ? 41.873 36.420 34.163 1.00 19.31 422 GLY A C 1
ATOM 3319 O O . GLY A 1 422 ? 40.957 37.079 34.686 1.00 18.94 422 GLY A O 1
ATOM 3320 N N . LEU A 1 423 ? 42.324 35.286 34.692 1.00 18.26 423 LEU A N 1
ATOM 3321 C CA . LEU A 1 423 ? 41.593 34.642 35.794 1.00 18.60 423 LEU A CA 1
ATOM 3322 C C . LEU A 1 423 ? 42.115 34.995 37.184 1.00 18.35 423 LEU A C 1
ATOM 3323 O O . LEU A 1 423 ? 41.341 35.100 38.137 1.00 17.90 423 LEU A O 1
ATOM 3328 N N . SER A 1 424 ? 43.437 35.176 37.285 1.00 18.03 424 SER A N 1
ATOM 3329 C CA . SER A 1 424 ? 44.106 35.499 38.530 1.00 19.86 424 SER A CA 1
ATOM 3330 C C . SER A 1 424 ? 45.308 36.390 38.241 1.00 19.66 424 SER A C 1
ATOM 3331 O O . SER A 1 424 ? 45.809 36.398 37.127 1.00 19.39 424 SER A O 1
ATOM 3334 N N . THR A 1 425 ? 45.748 37.135 39.249 1.00 19.93 425 THR A N 1
ATOM 3335 C CA . THR A 1 425 ? 46.967 37.906 39.145 1.00 20.65 425 THR A CA 1
ATOM 3336 C C . THR A 1 425 ? 47.966 37.479 40.227 1.00 20.52 425 THR A C 1
ATOM 3337 O O . THR A 1 425 ? 47.570 37.165 41.369 1.00 21.01 425 THR A O 1
ATOM 3341 N N . ALA A 1 426 ? 49.258 37.446 39.873 1.00 20.71 426 ALA A N 1
ATOM 3342 C CA . ALA A 1 426 ? 50.292 37.018 40.817 1.00 20.21 426 ALA A CA 1
ATOM 3343 C C . ALA A 1 426 ? 50.328 38.017 41.964 1.00 20.40 426 ALA A C 1
ATOM 3344 O O . ALA A 1 426 ? 50.048 39.198 41.764 1.00 20.69 426 ALA A O 1
ATOM 3346 N N . GLY A 1 427 ? 50.623 37.553 43.178 1.00 20.00 427 GLY A N 1
ATOM 3347 C CA . GLY A 1 427 ? 50.625 38.442 44.328 1.00 20.43 427 GLY A CA 1
ATOM 3348 C C . GLY A 1 427 ? 49.277 38.604 45.004 1.00 21.30 427 GLY A C 1
ATOM 3349 O O . GLY A 1 427 ? 49.156 39.306 46.023 1.00 22.49 427 GLY A O 1
ATOM 3350 N N . PHE A 1 428 ? 48.260 37.971 44.429 1.00 21.50 428 PHE A N 1
ATOM 3351 C CA . PHE A 1 428 ? 46.883 38.073 44.934 1.00 21.75 428 PHE A CA 1
ATOM 3352 C C . PHE A 1 428 ? 46.274 36.678 44.912 1.00 21.63 428 PHE A C 1
ATOM 3353 O O . PHE A 1 428 ? 45.398 36.401 44.095 1.00 21.50 428 PHE A O 1
ATOM 3361 N N . PRO A 1 429 ? 46.736 35.796 45.816 1.00 21.54 429 PRO A N 1
ATOM 3362 C CA . PRO A 1 429 ? 46.340 34.391 45.782 1.00 21.38 429 PRO A CA 1
ATOM 3363 C C . PRO A 1 429 ? 44.846 34.237 46.080 1.00 20.47 429 PRO A C 1
ATOM 3364 O O . PRO A 1 429 ? 44.282 35.101 46.717 1.00 20.06 429 PRO A O 1
ATOM 3368 N N . ASN A 1 430 ? 44.246 33.146 45.623 1.00 20.16 430 ASN A N 1
ATOM 3369 C CA . ASN A 1 430 ? 42.876 32.787 45.997 1.00 20.46 430 ASN A CA 1
ATOM 3370 C C . ASN A 1 430 ? 41.834 33.783 45.520 1.00 20.20 430 ASN A C 1
ATOM 3371 O O . ASN A 1 430 ? 40.729 33.816 46.027 1.00 20.24 430 ASN A O 1
ATOM 3376 N N . LEU A 1 431 ? 42.213 34.594 44.541 1.00 20.17 431 LEU A N 1
ATOM 3377 C CA . LEU A 1 431 ? 41.329 35.635 43.990 1.00 19.89 431 LEU A CA 1
ATOM 3378 C C . LEU A 1 431 ? 41.101 35.358 42.503 1.00 19.43 431 LEU A C 1
ATOM 3379 O O . LEU A 1 431 ? 42.059 35.143 41.748 1.00 18.86 431 LEU A O 1
ATOM 3384 N N . PHE A 1 432 ? 39.832 35.344 42.080 1.00 18.60 432 PHE A N 1
ATOM 3385 C CA . PHE A 1 432 ? 39.506 35.020 40.682 1.00 19.11 432 PHE A CA 1
ATOM 3386 C C . PHE A 1 432 ? 38.562 36.075 40.087 1.00 19.01 432 PHE A C 1
ATOM 3387 O O . PHE A 1 432 ? 37.722 36.630 40.799 1.00 18.99 432 PHE A O 1
ATOM 3395 N N . PHE A 1 433 ? 38.744 36.343 38.798 1.00 18.20 433 PHE A N 1
ATOM 3396 C CA . PHE A 1 433 ? 37.963 37.349 38.073 1.00 17.63 433 PHE A CA 1
ATOM 3397 C C . PHE A 1 433 ? 37.108 36.644 37.055 1.00 17.15 433 PHE A C 1
ATOM 3398 O O . PHE A 1 433 ? 37.621 35.858 36.258 1.00 18.27 433 PHE A O 1
ATOM 3406 N N . ILE A 1 434 ? 35.798 36.892 37.068 1.00 15.94 434 ILE A N 1
ATOM 3407 C CA . ILE A 1 434 ? 34.941 36.318 36.036 1.00 16.47 434 ILE A CA 1
ATOM 3408 C C . ILE A 1 434 ? 34.748 37.293 34.863 1.00 17.55 434 ILE A C 1
ATOM 3409 O O . ILE A 1 434 ? 34.319 38.421 35.074 1.00 17.33 434 ILE A O 1
ATOM 3414 N N . ALA A 1 435 ? 35.045 36.801 33.663 1.00 19.07 435 ALA A N 1
ATOM 3415 C CA . ALA A 1 435 ? 34.814 37.501 32.401 1.00 20.55 435 ALA A CA 1
ATOM 3416 C C . ALA A 1 435 ? 35.446 38.876 32.344 1.00 22.34 435 ALA A C 1
ATOM 3417 O O . ALA A 1 435 ? 34.829 39.820 31.834 1.00 23.51 435 ALA A O 1
ATOM 3419 N N . GLY A 1 436 ? 36.675 38.989 32.839 1.00 23.17 436 GLY A N 1
ATOM 3420 C CA . GLY A 1 436 ? 37.329 40.288 32.943 1.00 23.90 436 GLY A CA 1
ATOM 3421 C C . GLY A 1 436 ? 38.590 40.428 32.102 1.00 23.68 436 GLY A C 1
ATOM 3422 O O . GLY A 1 436 ? 38.814 39.648 31.172 1.00 24.03 436 GLY A O 1
ATOM 3423 N N . PRO A 1 437 ? 39.432 41.405 32.437 1.00 23.95 437 PRO A N 1
ATOM 3424 C CA . PRO A 1 437 ? 40.577 41.740 31.574 1.00 23.52 437 PRO A CA 1
ATOM 3425 C C . PRO A 1 437 ? 41.532 40.561 31.418 1.00 23.06 437 PRO A C 1
ATOM 3426 O O . PRO A 1 437 ? 41.714 39.818 32.383 1.00 22.72 437 PRO A O 1
ATOM 3430 N N . GLY A 1 438 ? 42.088 40.363 30.221 1.00 21.39 438 GLY A N 1
ATOM 3431 C CA . GLY A 1 438 ? 42.998 39.255 29.968 1.00 19.91 438 GLY A CA 1
ATOM 3432 C C . GLY A 1 438 ? 42.329 38.031 29.368 1.00 19.77 438 GLY A C 1
ATOM 3433 O O . GLY A 1 438 ? 43.000 37.063 29.047 1.00 19.08 438 GLY A O 1
ATOM 3434 N N . SER A 1 439 ? 41.000 38.071 29.209 1.00 19.05 439 SER A N 1
ATOM 3435 C CA . SER A 1 439 ? 40.240 36.951 28.628 1.00 19.01 439 SER A CA 1
ATOM 3436 C C . SER A 1 439 ? 39.321 37.504 27.523 1.00 19.88 439 SER A C 1
ATOM 3437 O O . SER A 1 439 ? 39.355 38.707 27.282 1.00 20.38 439 SER A O 1
ATOM 3440 N N . PRO A 1 440 ? 38.539 36.665 26.834 1.00 20.41 440 PRO A N 1
ATOM 3441 C CA . PRO A 1 440 ? 37.707 37.158 25.722 1.00 21.19 440 PRO A CA 1
ATOM 3442 C C . PRO A 1 440 ? 36.667 38.180 26.178 1.00 22.12 440 PRO A C 1
ATOM 3443 O O . PRO A 1 440 ? 36.475 39.159 25.459 1.00 22.14 440 PRO A O 1
ATOM 3447 N N . SER A 1 441 ? 36.018 37.955 27.320 1.00 22.24 441 SER A N 1
ATOM 3448 C CA . SER A 1 441 ? 35.192 38.980 27.955 1.00 22.96 441 SER A CA 1
ATOM 3449 C C . SER A 1 441 ? 34.290 39.745 26.953 1.00 23.11 441 SER A C 1
ATOM 3450 O O . SER A 1 441 ? 33.559 39.135 26.160 1.00 23.25 441 SER A O 1
ATOM 3453 N N . ALA A 1 442 ? 34.367 41.071 26.987 1.00 24.94 442 ALA A N 1
ATOM 3454 C CA . ALA A 1 442 ? 33.437 41.909 26.222 1.00 26.03 442 ALA A CA 1
ATOM 3455 C C . ALA A 1 442 ? 33.484 41.699 24.707 1.00 26.98 442 ALA A C 1
ATOM 3456 O O . ALA A 1 442 ? 32.565 42.135 23.988 1.00 28.30 442 ALA A O 1
ATOM 3458 N N . LEU A 1 443 ? 34.519 41.023 24.217 1.00 26.27 443 LEU A N 1
ATOM 3459 C CA . LEU A 1 443 ? 34.633 40.732 22.782 1.00 26.65 443 LEU A CA 1
ATOM 3460 C C . LEU A 1 443 ? 34.089 39.343 22.399 1.00 26.82 443 LEU A C 1
ATOM 3461 O O . LEU A 1 443 ? 34.488 38.754 21.385 1.00 27.12 443 LEU A O 1
ATOM 3466 N N . SER A 1 444 ? 33.172 38.825 23.219 1.00 25.76 444 SER A N 1
ATOM 3467 C CA . SER A 1 444 ? 32.510 37.566 22.937 1.00 24.97 444 SER A CA 1
ATOM 3468 C C . SER A 1 444 ? 31.058 37.631 23.412 1.00 24.18 444 SER A C 1
ATOM 3469 O O . SER A 1 444 ? 30.648 38.619 24.048 1.00 23.91 444 SER A O 1
ATOM 3472 N N . ASN A 1 445 ? 30.293 36.586 23.092 1.00 22.48 445 ASN A N 1
ATOM 3473 C CA . ASN A 1 445 ? 28.965 36.376 23.673 1.00 21.29 445 ASN A CA 1
ATOM 3474 C C . ASN A 1 445 ? 29.229 36.117 25.145 1.00 20.43 445 ASN A C 1
ATOM 3475 O O . ASN A 1 445 ? 29.807 35.088 25.530 1.00 19.89 445 ASN A O 1
ATOM 3480 N N . MET A 1 446 ? 28.878 37.089 25.973 1.00 19.04 446 MET A N 1
ATOM 3481 C CA . MET A 1 446 ? 29.319 37.070 27.352 1.00 19.35 446 MET A CA 1
ATOM 3482 C C . MET A 1 446 ? 28.764 35.877 28.126 1.00 18.95 446 MET A C 1
ATOM 3483 O O . MET A 1 446 ? 29.406 35.442 29.075 1.00 18.60 446 MET A O 1
ATOM 3488 N N . LEU A 1 447 ? 27.592 35.370 27.746 1.00 18.18 447 LEU A N 1
ATOM 3489 C CA . LEU A 1 447 ? 27.027 34.213 28.455 1.00 18.37 447 LEU A CA 1
ATOM 3490 C C . LEU A 1 447 ? 27.876 32.948 28.219 1.00 18.56 447 LEU A C 1
ATOM 3491 O O . LEU A 1 447 ? 28.111 32.169 29.152 1.00 18.21 447 LEU A O 1
ATOM 3496 N N . VAL A 1 448 ? 28.398 32.785 27.007 1.00 18.69 448 VAL A N 1
ATOM 3497 C CA . VAL A 1 448 ? 29.333 31.703 26.724 1.00 18.50 448 VAL A CA 1
ATOM 3498 C C . VAL A 1 448 ? 30.662 31.875 27.513 1.00 19.18 448 VAL A C 1
ATOM 3499 O O . VAL A 1 448 ? 31.123 30.935 28.174 1.00 19.84 448 VAL A O 1
ATOM 3503 N N . SER A 1 449 ? 31.229 33.082 27.509 1.00 18.61 449 SER A N 1
ATOM 3504 C CA . SER A 1 449 ? 32.433 33.371 28.293 1.00 19.28 449 SER A CA 1
ATOM 3505 C C . SER A 1 449 ? 32.228 33.248 29.813 1.00 18.34 449 SER A C 1
ATOM 3506 O O . SER A 1 449 ? 33.128 32.794 30.529 1.00 17.95 449 SER A O 1
ATOM 3509 N N . ILE A 1 450 ? 31.056 33.661 30.298 1.00 17.28 450 ILE A N 1
ATOM 3510 C CA . ILE A 1 450 ? 30.774 33.625 31.723 1.00 17.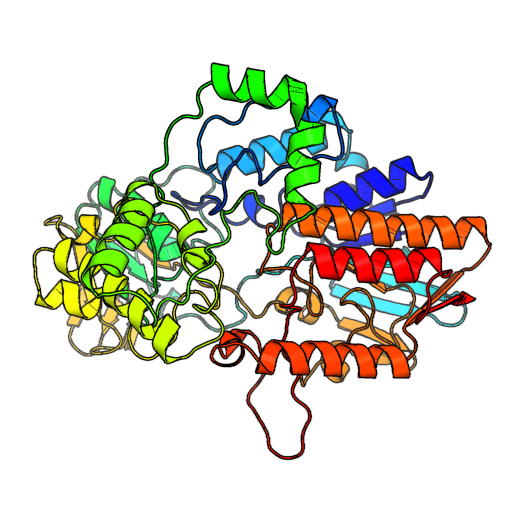63 450 ILE A CA 1
ATOM 3511 C C . ILE A 1 450 ? 30.668 32.169 3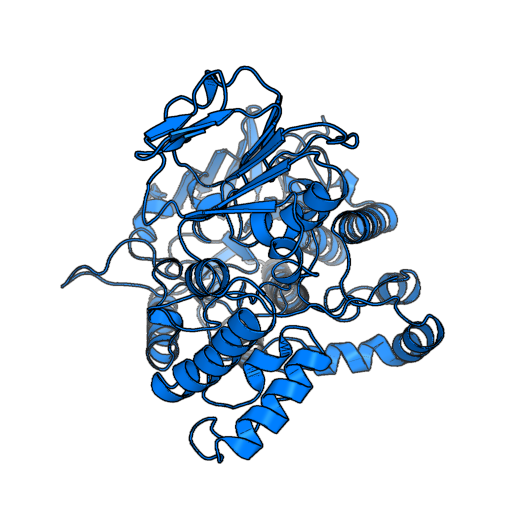2.158 1.00 17.16 450 ILE A C 1
ATOM 3512 O O . ILE A 1 450 ? 31.223 31.797 33.193 1.00 17.70 450 ILE A O 1
ATOM 3517 N N . GLU A 1 451 ? 29.986 31.345 31.362 1.00 17.14 451 GLU A N 1
ATOM 3518 C CA . GLU A 1 451 ? 29.820 29.913 31.726 1.00 17.31 451 GLU A CA 1
ATOM 3519 C C . GLU A 1 451 ? 31.163 29.170 31.754 1.00 18.11 451 GLU A C 1
ATOM 3520 O O . GLU A 1 451 ? 31.448 28.448 32.723 1.00 17.18 451 GLU A O 1
ATOM 3526 N N . GLN A 1 452 ? 31.989 29.388 30.726 1.00 16.98 452 GLN A N 1
ATOM 3527 C CA . GLN A 1 452 ? 33.334 28.813 30.681 1.00 17.11 452 GLN A CA 1
ATOM 3528 C C . GLN A 1 452 ? 34.189 29.214 31.888 1.00 17.37 452 GLN A C 1
ATOM 3529 O O . GLN A 1 452 ? 34.877 28.382 32.496 1.00 17.60 452 GLN A O 1
ATOM 3535 N N . HIS A 1 453 ? 34.145 30.485 32.253 1.00 15.68 453 HIS A N 1
ATOM 3536 C CA . HIS A 1 453 ? 34.887 30.988 33.390 1.00 16.06 453 HIS A CA 1
ATOM 3537 C C . HIS A 1 453 ? 34.376 30.485 34.748 1.00 15.31 453 HIS A C 1
ATOM 3538 O O . HIS A 1 453 ? 35.157 30.135 35.627 1.00 15.89 453 HIS A O 1
ATOM 3545 N N . VAL A 1 454 ? 33.064 30.482 34.935 1.00 13.76 454 VAL A N 1
ATOM 3546 C CA . VAL A 1 454 ? 32.528 30.014 36.202 1.00 15.65 454 VAL A CA 1
ATOM 3547 C C . VAL A 1 454 ? 32.850 28.528 36.347 1.00 15.48 454 VAL A C 1
ATOM 3548 O O . VAL A 1 454 ? 33.255 28.065 37.448 1.00 16.75 454 VAL A O 1
ATOM 3552 N N . GLU A 1 455 ? 32.703 27.776 35.273 1.00 16.46 455 GLU A N 1
ATOM 3553 C CA . GLU A 1 455 ? 33.007 26.345 35.331 1.00 17.75 455 GLU A CA 1
ATOM 3554 C C . GLU A 1 455 ? 34.496 26.091 35.654 1.00 17.80 455 GLU A C 1
ATOM 3555 O O . GLU A 1 455 ? 34.831 25.211 36.449 1.00 18.42 455 GLU A O 1
ATOM 3561 N N . TRP A 1 456 ? 35.383 26.867 35.034 1.00 16.54 456 TRP A N 1
ATOM 3562 C CA . TRP A 1 456 ? 36.820 26.675 35.195 1.00 16.67 456 TRP A CA 1
ATOM 3563 C C . TRP A 1 456 ? 37.228 27.011 36.621 1.00 16.72 456 TRP A C 1
ATOM 3564 O O . TRP A 1 456 ? 37.939 26.224 37.276 1.00 19.14 456 TRP A O 1
ATOM 3575 N N . VAL A 1 457 ? 36.746 28.149 37.118 1.00 16.16 457 VAL A N 1
ATOM 3576 C CA . VAL A 1 457 ? 37.094 28.662 38.435 1.00 16.78 457 VAL A CA 1
ATOM 3577 C C . VAL A 1 457 ? 36.521 27.739 39.524 1.00 17.37 457 VAL A C 1
ATOM 3578 O O . VAL A 1 457 ? 37.242 27.321 40.438 1.00 17.32 457 VAL A O 1
ATOM 3582 N N . THR A 1 458 ? 35.229 27.440 39.430 1.00 17.38 458 THR A N 1
ATOM 3583 C CA . THR A 1 458 ? 34.640 26.521 40.415 1.00 18.58 458 THR A CA 1
ATOM 3584 C C . THR A 1 458 ? 35.215 25.088 40.369 1.00 19.71 458 THR A C 1
ATOM 3585 O O . THR A 1 458 ? 35.442 24.512 41.445 1.00 21.09 458 THR A O 1
ATOM 3589 N N . ASP A 1 459 ? 35.469 24.524 39.187 1.00 20.87 459 ASP A N 1
ATOM 3590 C CA . ASP A 1 459 ? 36.228 23.262 39.065 1.00 22.11 459 ASP A CA 1
ATOM 3591 C C . ASP A 1 459 ? 37.594 23.343 39.764 1.00 22.81 459 ASP A C 1
ATOM 3592 O O . ASP A 1 459 ? 37.995 22.430 40.497 1.00 22.77 459 ASP A O 1
ATOM 3597 N N . HIS A 1 460 ? 38.307 24.443 39.546 1.00 22.13 460 HIS A N 1
ATOM 3598 C CA . HIS A 1 460 ? 39.591 24.656 40.199 1.00 22.00 460 HIS A CA 1
ATOM 3599 C C . HIS A 1 460 ? 39.448 24.708 41.723 1.00 22.81 460 HIS A C 1
ATOM 3600 O O . HIS A 1 460 ? 40.251 24.104 42.472 1.00 22.73 460 HIS A O 1
ATOM 3607 N N . ILE A 1 461 ? 38.426 25.417 42.196 1.00 23.04 461 ILE A N 1
ATOM 3608 C CA . ILE A 1 461 ? 38.201 25.520 43.632 1.00 23.60 461 ILE A CA 1
ATOM 3609 C C . ILE A 1 461 ? 37.878 24.129 44.207 1.00 24.52 461 ILE A C 1
ATOM 3610 O O . ILE A 1 461 ? 38.377 23.794 45.293 1.00 24.78 461 ILE A O 1
ATOM 3615 N N . ALA A 1 462 ? 37.095 23.332 43.469 1.00 24.66 462 ALA A N 1
ATOM 3616 C CA . ALA A 1 462 ? 36.755 21.954 43.861 1.00 25.80 462 ALA A CA 1
ATOM 3617 C C . ALA A 1 462 ? 38.023 21.087 43.963 1.00 26.23 462 ALA A C 1
ATOM 3618 O O . ALA A 1 462 ? 38.247 20.414 44.985 1.00 26.52 462 ALA A O 1
ATOM 3620 N N . TYR A 1 463 ? 38.827 21.100 42.895 1.00 25.92 463 TYR A N 1
ATOM 3621 C CA . TYR A 1 463 ? 40.144 20.441 42.859 1.00 25.68 463 TYR A CA 1
ATOM 3622 C C . TYR A 1 463 ? 41.016 20.766 44.063 1.00 25.86 463 TYR A C 1
ATOM 3623 O O . TYR A 1 463 ? 41.686 19.876 44.602 1.00 27.17 463 TYR A O 1
ATOM 3632 N N . MET A 1 464 ? 41.029 22.023 44.483 1.00 24.92 464 MET A N 1
ATOM 3633 C CA . MET A 1 464 ? 41.824 22.425 45.625 1.00 24.44 464 MET A CA 1
ATOM 3634 C C . MET A 1 464 ? 41.365 21.616 46.847 1.00 25.62 464 MET A C 1
ATOM 3635 O O . MET A 1 464 ? 42.179 20.968 47.518 1.00 25.46 464 MET A O 1
ATOM 3640 N N . PHE A 1 465 ? 40.053 21.646 47.119 1.00 25.35 465 PHE A N 1
ATOM 3641 C CA . PHE A 1 465 ? 39.497 20.947 48.290 1.00 25.55 465 PHE A CA 1
ATOM 3642 C C . PHE A 1 465 ? 39.702 19.440 48.211 1.00 26.25 465 PHE A C 1
ATOM 3643 O O . PHE A 1 465 ? 40.003 18.794 49.221 1.00 27.44 465 PHE A O 1
ATOM 3651 N N . LYS A 1 466 ? 39.572 18.882 47.018 1.00 27.46 466 LYS A N 1
ATOM 3652 C CA . LYS A 1 466 ? 39.771 17.462 46.804 1.00 29.12 466 LYS A CA 1
ATOM 3653 C C . LYS A 1 466 ? 41.194 17.031 47.179 1.00 30.24 466 LYS A C 1
ATOM 3654 O O . LYS A 1 466 ? 41.399 15.918 47.670 1.00 30.02 466 LYS A O 1
ATOM 3660 N N . ASN A 1 467 ? 42.165 17.908 46.932 1.00 30.01 467 ASN A N 1
ATOM 3661 C CA . ASN A 1 467 ? 43.572 17.558 47.141 1.00 30.65 467 ASN A CA 1
ATOM 3662 C C . ASN A 1 467 ? 44.173 18.170 48.402 1.00 30.79 467 ASN A C 1
ATOM 3663 O O . ASN A 1 467 ? 45.386 18.095 48.628 1.00 31.26 467 ASN A O 1
ATOM 3668 N N . GLY A 1 468 ? 43.314 18.759 49.229 1.00 30.67 468 GLY A N 1
ATOM 3669 C CA . GLY A 1 468 ? 43.708 19.318 50.511 1.00 30.68 468 GLY A CA 1
ATOM 3670 C C . GLY A 1 468 ? 44.590 20.548 50.456 1.00 30.72 468 GLY A C 1
ATOM 3671 O O . GLY A 1 468 ? 45.322 20.836 51.403 1.00 30.99 468 GLY A O 1
ATOM 3672 N N . LEU A 1 469 ? 44.513 21.281 49.347 1.00 30.13 469 LEU A N 1
ATOM 3673 C CA . LEU A 1 469 ? 45.273 22.513 49.170 1.00 28.86 469 LEU A CA 1
ATOM 3674 C C . LEU A 1 469 ? 44.444 23.711 49.596 1.00 28.49 469 LEU A C 1
ATOM 3675 O O . LEU A 1 469 ? 43.207 23.648 49.599 1.00 28.98 469 LEU A O 1
ATOM 3680 N N . THR A 1 470 ? 45.103 24.793 49.989 1.00 27.11 470 THR A N 1
ATOM 3681 C CA . THR A 1 470 ? 44.398 25.990 50.436 1.00 26.59 470 THR A CA 1
ATOM 3682 C C . THR A 1 470 ? 44.886 27.295 49.814 1.00 25.69 470 THR A C 1
ATOM 3683 O O . THR A 1 470 ? 44.407 28.353 50.216 1.00 24.66 470 THR A O 1
ATOM 3687 N N . ARG A 1 471 ? 45.887 27.240 48.925 1.00 24.90 471 ARG A N 1
ATOM 3688 C CA . ARG A 1 471 ? 46.514 28.466 48.403 1.00 24.01 471 ARG A CA 1
ATOM 3689 C C . ARG A 1 471 ? 46.819 28.320 46.919 1.00 23.81 471 ARG A C 1
ATOM 3690 O O . ARG A 1 471 ? 47.501 27.371 46.503 1.00 23.42 471 ARG A O 1
ATOM 3698 N N . SER A 1 472 ? 46.271 29.241 46.109 1.00 22.83 472 SER A N 1
ATOM 3699 C CA . SER A 1 472 ? 46.376 29.163 44.659 1.00 22.42 472 SER A CA 1
ATOM 3700 C C . SER A 1 472 ? 46.857 30.518 44.176 1.00 22.19 472 SER A C 1
ATOM 3701 O O . SER A 1 472 ? 46.166 31.513 44.376 1.00 22.14 472 SER A O 1
ATOM 3704 N N . GLU A 1 473 ? 48.033 30.558 43.556 1.00 21.13 473 GLU A N 1
ATOM 3705 C CA . GLU A 1 473 ? 48.589 31.829 43.053 1.00 21.22 473 GLU A CA 1
ATOM 3706 C C . GLU A 1 473 ? 49.146 31.641 41.646 1.00 20.57 473 GLU A C 1
ATOM 3707 O O . GLU A 1 473 ? 49.797 30.640 41.347 1.00 19.71 473 GLU A O 1
ATOM 3713 N N . ALA A 1 474 ? 48.854 32.585 40.750 1.00 19.26 474 ALA A N 1
ATOM 3714 C CA . ALA A 1 474 ? 49.459 32.542 39.424 1.00 18.58 474 ALA A CA 1
ATOM 3715 C C . ALA A 1 474 ? 50.983 32.676 39.538 1.00 18.28 474 ALA A C 1
ATOM 3716 O O . ALA A 1 474 ? 51.477 33.490 40.298 1.00 18.37 474 ALA A O 1
ATOM 3718 N N . VAL A 1 475 ? 51.696 31.886 38.754 1.00 18.84 475 VAL A N 1
ATOM 3719 C CA . VAL A 1 475 ? 53.166 32.000 38.663 1.00 19.66 475 VAL A CA 1
ATOM 3720 C C . VAL A 1 475 ? 53.492 33.293 37.885 1.00 21.43 475 VAL A C 1
ATOM 3721 O O . VAL A 1 475 ? 52.931 33.520 36.810 1.00 21.40 475 VAL A O 1
ATOM 3725 N N . LEU A 1 476 ? 54.386 34.107 38.445 1.00 22.36 476 LEU A N 1
ATOM 3726 C CA . LEU A 1 476 ? 54.714 35.431 37.899 1.00 23.38 476 LEU A CA 1
ATOM 3727 C C . LEU A 1 476 ? 55.230 35.368 36.468 1.00 23.69 476 LEU A C 1
ATOM 3728 O O . LEU A 1 476 ? 54.807 36.176 35.636 1.00 22.69 476 LEU A O 1
ATOM 3733 N N . GLU A 1 477 ? 56.108 34.401 36.168 1.00 24.20 477 GLU A N 1
ATOM 3734 C CA . GLU A 1 477 ? 56.617 34.209 34.802 1.00 25.04 477 GLU A CA 1
ATOM 3735 C C . GLU A 1 477 ? 55.500 33.903 33.803 1.00 24.47 477 GLU A C 1
ATOM 3736 O O . GLU A 1 477 ? 55.542 34.336 32.640 1.00 23.52 477 GLU A O 1
ATOM 3742 N N . LYS A 1 478 ? 54.503 33.140 34.239 1.00 23.06 478 LYS A N 1
ATOM 3743 C CA . LYS A 1 478 ? 53.414 32.758 33.342 1.00 23.03 478 LYS A CA 1
ATOM 3744 C C . LYS A 1 478 ? 52.423 33.909 33.106 1.00 21.20 478 LYS A C 1
ATOM 3745 O O . LYS A 1 478 ? 51.858 34.015 32.018 1.00 21.67 478 LYS A O 1
ATOM 3751 N N . GLU A 1 479 ? 52.227 34.744 34.125 1.00 20.50 479 GLU A N 1
ATOM 3752 C CA . GLU A 1 479 ? 51.465 35.994 34.008 1.00 20.68 479 GLU A CA 1
ATOM 3753 C C . GLU A 1 479 ? 52.168 36.910 32.987 1.00 20.45 479 GLU A C 1
ATOM 3754 O O . GLU A 1 479 ? 51.538 37.434 32.078 1.00 20.19 479 GLU A O 1
ATOM 3760 N N . ASP A 1 480 ? 53.482 37.064 33.116 1.00 20.12 480 ASP A N 1
ATOM 3761 C CA . ASP A 1 480 ? 54.208 37.952 32.194 1.00 20.29 480 ASP A CA 1
ATOM 3762 C C . ASP A 1 480 ? 54.129 37.457 30.765 1.00 19.89 480 ASP A C 1
ATOM 3763 O O . ASP A 1 480 ? 53.971 38.242 29.838 1.00 20.21 480 ASP A O 1
ATOM 3768 N N . GLU A 1 481 ? 54.232 36.149 30.588 1.00 19.28 481 GLU A N 1
ATOM 3769 C CA . GLU A 1 481 ? 54.083 35.513 29.292 1.00 20.31 481 GLU A CA 1
ATOM 3770 C C . GLU A 1 481 ? 52.675 35.731 28.710 1.00 19.86 481 GLU A C 1
ATOM 3771 O O . GLU A 1 481 ? 52.517 36.025 27.504 1.00 20.04 481 GLU A O 1
ATOM 3777 N N . TRP A 1 482 ? 51.669 35.574 29.566 1.00 18.61 482 TRP A N 1
ATOM 3778 C CA . TRP A 1 482 ? 50.280 35.775 29.151 1.00 18.10 482 TRP A CA 1
ATOM 3779 C C . TRP A 1 482 ? 50.019 37.218 28.718 1.00 17.61 482 TRP A C 1
ATOM 3780 O O . TRP A 1 482 ? 49.451 37.435 27.648 1.00 18.81 482 TRP A O 1
ATOM 3791 N N . VAL A 1 483 ? 50.418 38.176 29.556 1.00 18.64 483 VAL A N 1
ATOM 3792 C CA . VAL A 1 483 ? 50.274 39.604 29.257 1.00 19.15 483 VAL A CA 1
ATOM 3793 C C . VAL A 1 483 ? 50.922 39.916 27.916 1.00 19.59 483 VAL A C 1
ATOM 3794 O O . VAL A 1 483 ? 50.337 40.593 27.060 1.00 17.76 483 VAL A O 1
ATOM 3798 N N . GLU A 1 484 ? 52.145 39.434 27.735 1.00 19.58 484 GLU A N 1
ATOM 3799 C CA . GLU A 1 484 ? 52.860 39.690 26.481 1.00 21.38 484 GLU A CA 1
ATOM 3800 C C . GLU A 1 484 ? 52.123 39.061 25.312 1.00 20.97 484 GLU A C 1
ATOM 3801 O O . GLU A 1 484 ? 52.023 39.646 24.218 1.00 21.10 484 GLU A O 1
ATOM 3807 N N . HIS A 1 485 ? 51.596 37.863 25.536 1.00 20.89 485 HIS A N 1
ATOM 3808 C CA . HIS A 1 485 ? 50.887 37.141 24.492 1.00 20.84 485 HIS A CA 1
ATOM 3809 C C . HIS A 1 485 ? 49.598 37.870 24.060 1.00 20.54 485 HIS A C 1
ATOM 3810 O O . HIS A 1 485 ? 49.303 37.969 22.858 1.00 21.74 485 HIS A O 1
ATOM 3817 N N . VAL A 1 486 ? 48.853 38.377 25.039 1.00 20.54 486 VAL A N 1
ATOM 3818 C CA . VAL A 1 486 ? 47.665 39.208 24.793 1.00 19.99 486 VAL A CA 1
ATOM 3819 C C . VAL A 1 486 ? 48.036 40.471 23.962 1.00 20.66 486 VAL A C 1
ATOM 3820 O O . VAL A 1 486 ? 47.336 40.822 23.002 1.00 19.79 486 VAL A O 1
ATOM 3824 N N . ASN A 1 487 ? 49.118 41.140 24.354 1.00 20.06 487 ASN A N 1
ATOM 3825 C CA . ASN A 1 487 ? 49.596 42.319 23.606 1.00 21.62 487 ASN A CA 1
ATOM 3826 C C . ASN A 1 487 ? 49.963 41.949 22.179 1.00 22.10 487 ASN A C 1
ATOM 3827 O O . ASN A 1 487 ? 49.564 42.647 21.220 1.00 21.64 487 ASN A O 1
ATOM 3832 N N . GLU A 1 488 ? 50.695 40.847 22.027 1.00 22.63 488 GLU A N 1
ATOM 3833 C CA . GLU A 1 488 ? 51.182 40.447 20.730 1.00 24.74 488 GLU A CA 1
ATOM 3834 C C . GLU A 1 488 ? 50.048 40.207 19.757 1.00 25.25 488 GLU A C 1
ATOM 3835 O O . GLU A 1 488 ? 50.084 40.715 18.639 1.00 24.80 488 GLU A O 1
ATOM 3841 N N . ILE A 1 489 ? 49.048 39.432 20.172 1.00 24.97 489 ILE A N 1
ATOM 3842 C CA . ILE A 1 489 ? 47.920 39.180 19.280 1.00 25.47 489 ILE A CA 1
ATOM 3843 C C . ILE A 1 489 ? 47.023 40.408 19.082 1.00 24.81 489 ILE A C 1
ATOM 3844 O O . ILE A 1 489 ? 46.490 40.603 17.993 1.00 25.49 489 ILE A O 1
ATOM 3849 N N . ALA A 1 490 ? 46.893 41.254 20.104 1.00 24.10 490 ALA A N 1
ATOM 3850 C CA . ALA A 1 490 ? 46.139 42.510 19.955 1.00 23.76 490 ALA A CA 1
ATOM 3851 C C . ALA A 1 490 ? 46.823 43.431 18.938 1.00 24.33 490 ALA A C 1
ATOM 3852 O O . ALA A 1 490 ? 46.147 44.079 18.141 1.00 24.23 490 ALA A O 1
ATOM 3854 N N . ASP A 1 491 ? 48.157 43.472 18.959 1.00 24.70 491 ASP A N 1
ATOM 3855 C CA . ASP A 1 491 ? 48.911 44.359 18.066 1.00 25.86 491 ASP A CA 1
ATOM 3856 C C . ASP A 1 491 ? 48.784 43.930 16.595 1.00 26.31 491 ASP A C 1
ATOM 3857 O O . ASP A 1 491 ? 49.166 44.671 15.694 1.00 27.50 491 ASP A O 1
ATOM 3862 N N . GLU A 1 492 ? 48.241 42.745 16.347 1.00 26.54 492 GLU A N 1
ATOM 3863 C CA . GLU A 1 492 ? 47.953 42.282 14.989 1.00 27.71 492 GLU A CA 1
ATOM 3864 C C . GLU A 1 492 ? 46.548 42.693 14.513 1.00 27.47 492 GLU A C 1
ATOM 3865 O O . GLU A 1 492 ? 46.121 42.316 13.425 1.00 28.27 492 GLU A O 1
ATOM 3871 N N . THR A 1 493 ? 45.825 43.451 15.333 1.00 27.42 493 THR A N 1
ATOM 3872 C CA . THR A 1 493 ? 44.457 43.842 14.982 1.00 26.86 493 THR A CA 1
ATOM 3873 C C . THR A 1 493 ? 44.339 45.350 15.012 1.00 27.18 493 THR A C 1
ATOM 3874 O O . THR A 1 493 ? 45.298 46.048 15.351 1.00 27.13 493 THR A O 1
ATOM 3878 N N . LEU A 1 494 ? 43.139 45.843 14.706 1.00 27.35 494 LEU A N 1
ATOM 3879 C CA . LEU A 1 494 ? 42.815 47.255 14.871 1.00 27.79 494 LEU A CA 1
ATOM 3880 C C . LEU A 1 494 ? 42.348 47.660 16.271 1.00 28.13 494 LEU A C 1
ATOM 3881 O O . LEU A 1 494 ? 42.225 48.858 16.559 1.00 28.26 494 LEU A O 1
ATOM 3886 N N . TYR A 1 495 ? 42.118 46.685 17.163 1.00 28.11 495 TYR A N 1
ATOM 3887 C CA . TYR A 1 495 ? 41.627 47.007 18.508 1.00 28.37 495 TYR A CA 1
ATOM 3888 C C . TYR A 1 495 ? 42.458 48.034 19.281 1.00 29.09 495 TYR A C 1
ATOM 3889 O O . TYR A 1 495 ? 41.872 48.868 19.985 1.00 28.44 495 TYR A O 1
ATOM 3898 N N . PRO A 1 496 ? 43.797 47.981 19.192 1.00 30.24 496 PRO A N 1
ATOM 3899 C CA . PRO A 1 496 ? 44.653 48.973 19.853 1.00 32.18 496 PRO A CA 1
ATOM 3900 C C . PRO A 1 496 ? 44.400 50.420 19.415 1.00 34.42 496 PRO A C 1
ATOM 3901 O O . PRO A 1 496 ? 44.896 51.348 20.064 1.00 35.09 496 PRO A O 1
ATOM 3905 N N . MET A 1 497 ? 43.656 50.607 18.327 1.00 36.59 497 MET A N 1
ATOM 3906 C CA . MET A 1 497 ? 43.300 51.948 17.867 1.00 38.53 497 MET A CA 1
ATOM 3907 C C . MET A 1 497 ? 42.228 52.592 18.751 1.00 39.15 497 MET A C 1
ATOM 3908 O O . MET A 1 497 ? 41.952 53.780 18.623 1.00 39.75 497 MET A O 1
ATOM 3913 N N . THR A 1 498 ? 41.646 51.804 19.654 1.00 39.71 498 THR A N 1
ATOM 3914 C CA . THR A 1 498 ? 40.609 52.272 20.570 1.00 40.26 498 THR A CA 1
ATOM 3915 C C . THR A 1 498 ? 41.177 52.512 21.972 1.00 40.50 498 THR A C 1
ATOM 3916 O O . THR A 1 498 ? 41.537 51.571 22.673 1.00 40.20 498 THR A O 1
ATOM 3920 N N . ALA A 1 499 ? 41.225 53.779 22.379 1.00 40.94 499 ALA A N 1
ATOM 3921 C CA . ALA A 1 499 ? 41.830 54.175 23.652 1.00 41.25 499 ALA A CA 1
ATOM 3922 C C . ALA A 1 499 ? 41.231 53.511 24.900 1.00 41.53 499 ALA A C 1
ATOM 3923 O O . ALA A 1 499 ? 41.917 53.365 25.920 1.00 41.94 499 ALA A O 1
ATOM 3925 N N . SER A 1 500 ? 39.960 53.123 24.822 1.00 41.55 500 SER A N 1
ATOM 3926 C CA . SER A 1 500 ? 39.247 52.552 25.965 1.00 41.65 500 SER A CA 1
ATOM 3927 C C . SER A 1 500 ? 39.735 51.147 26.381 1.00 41.12 500 SER A C 1
ATOM 3928 O O . SER A 1 500 ? 39.424 50.678 27.485 1.00 41.38 500 SER A O 1
ATOM 3931 N N . TRP A 1 501 ? 40.490 50.482 25.504 1.00 39.87 501 TRP A N 1
ATOM 3932 C CA . TRP A 1 501 ? 41.037 49.161 25.800 1.00 38.74 501 TRP A CA 1
ATOM 3933 C C . TRP A 1 501 ? 42.392 49.246 26.512 1.00 38.51 501 TRP A C 1
ATOM 3934 O O . TRP A 1 501 ? 43.011 48.217 26.793 1.00 38.02 501 TRP A O 1
ATOM 3945 N N . TYR A 1 502 ? 42.850 50.468 26.783 1.00 38.14 502 TYR A N 1
ATOM 3946 C CA . TYR A 1 502 ? 44.049 50.687 27.593 1.00 38.29 502 TYR A CA 1
ATOM 3947 C C . TYR A 1 502 ? 43.692 51.472 28.836 1.00 39.02 502 TYR A C 1
ATOM 3948 O O . TYR A 1 502 ? 42.777 52.302 28.810 1.00 38.93 502 TYR A O 1
ATOM 3957 N N . THR A 1 503 ? 44.393 51.200 29.933 1.00 39.68 503 THR A N 1
ATOM 3958 C CA . THR A 1 503 ? 44.255 52.053 31.101 1.00 40.47 503 THR A CA 1
ATOM 3959 C C . THR A 1 503 ? 45.349 53.112 31.053 1.00 40.78 503 THR A C 1
ATOM 3960 O O . THR A 1 503 ? 46.551 52.816 31.159 1.00 41.20 503 THR A O 1
ATOM 3964 N N . GLY A 1 504 ? 44.921 54.350 30.843 1.00 40.76 504 GLY A N 1
ATOM 3965 C CA . GLY A 1 504 ? 45.847 55.457 30.697 1.00 40.69 504 GLY A CA 1
ATOM 3966 C C . GLY A 1 504 ? 46.518 55.527 29.333 1.00 40.44 504 GLY A C 1
ATOM 3967 O O . GLY A 1 504 ? 46.357 54.638 28.476 1.00 40.53 504 GLY A O 1
ATOM 3968 N N . ALA A 1 505 ? 47.288 56.595 29.142 1.00 39.76 505 ALA A N 1
ATOM 3969 C CA . ALA A 1 505 ? 47.940 56.877 27.864 1.00 38.55 505 ALA A CA 1
ATOM 3970 C C . ALA A 1 505 ? 49.218 56.063 27.681 1.00 37.02 505 ALA A C 1
ATOM 3971 O O . ALA A 1 505 ? 49.736 55.463 28.624 1.00 37.33 505 ALA A O 1
ATOM 3973 N N . ASN A 1 506 ? 49.682 56.023 26.437 1.00 35.26 506 ASN A N 1
ATOM 3974 C CA . ASN A 1 506 ? 50.934 55.403 26.047 1.00 33.47 506 ASN A CA 1
ATOM 3975 C C . ASN A 1 506 ? 52.090 56.245 26.560 1.00 31.48 506 ASN A C 1
ATOM 3976 O O . ASN A 1 506 ? 52.179 57.429 26.226 1.00 31.63 506 ASN A O 1
ATOM 3981 N N . VAL A 1 507 ? 52.970 55.662 27.376 1.00 28.51 507 VAL A N 1
ATOM 3982 C CA . VAL A 1 507 ? 54.114 56.419 27.882 1.00 25.37 507 VAL A CA 1
ATOM 3983 C C . VAL A 1 507 ? 55.405 55.671 27.538 1.00 23.79 507 VAL A C 1
ATOM 3984 O O . VAL A 1 507 ? 55.597 54.540 28.018 1.00 23.01 507 VAL A O 1
ATOM 3988 N N . PRO A 1 508 ? 56.285 56.285 26.739 1.00 22.35 508 PRO A N 1
ATOM 3989 C CA . PRO A 1 508 ? 57.599 55.695 26.432 1.00 21.23 508 PRO A CA 1
ATOM 3990 C C . PRO A 1 508 ? 58.326 55.198 27.683 1.00 20.47 508 PRO A C 1
ATOM 3991 O O . PRO A 1 508 ? 58.321 55.857 28.729 1.00 19.84 508 PRO A O 1
ATOM 3995 N N . GLY A 1 509 ? 58.895 54.000 27.575 1.00 19.51 509 GLY A N 1
ATOM 3996 C CA . GLY A 1 509 ? 59.697 53.432 28.644 1.00 18.66 509 GLY A CA 1
ATOM 3997 C C . GLY A 1 509 ? 58.895 52.881 29.801 1.00 18.03 509 GLY A C 1
ATOM 3998 O O . GLY A 1 509 ? 59.467 52.562 30.843 1.00 17.33 509 GLY A O 1
ATOM 3999 N N . LYS A 1 510 ? 57.577 52.817 29.635 1.00 18.42 510 LYS A N 1
ATOM 4000 C CA . LYS A 1 510 ? 56.707 52.162 30.608 1.00 19.78 510 LYS A CA 1
ATOM 4001 C C . LYS A 1 510 ? 55.870 51.104 29.883 1.00 20.23 510 LYS A C 1
ATOM 4002 O O . LYS A 1 510 ? 55.594 51.224 28.698 1.00 18.49 510 LYS A O 1
ATOM 4008 N N . PRO A 1 511 ? 55.479 50.053 30.600 1.00 20.59 511 PRO A N 1
ATOM 4009 C CA . PRO A 1 511 ? 54.681 48.985 30.001 1.00 21.75 511 PRO A CA 1
ATOM 4010 C C . PRO A 1 511 ? 53.281 49.475 29.669 1.00 22.77 511 PRO A C 1
ATOM 4011 O O . PRO A 1 511 ? 52.798 50.455 30.259 1.00 22.90 511 PRO A O 1
ATOM 4015 N N . ARG A 1 512 ? 52.647 48.798 28.730 1.00 23.79 512 ARG A N 1
ATOM 4016 C CA . ARG A 1 512 ? 51.271 49.097 28.351 1.00 25.89 512 ARG A CA 1
ATOM 4017 C C . ARG A 1 512 ? 50.545 47.790 28.074 1.00 25.43 512 ARG A C 1
ATOM 4018 O O . ARG A 1 512 ? 50.984 47.0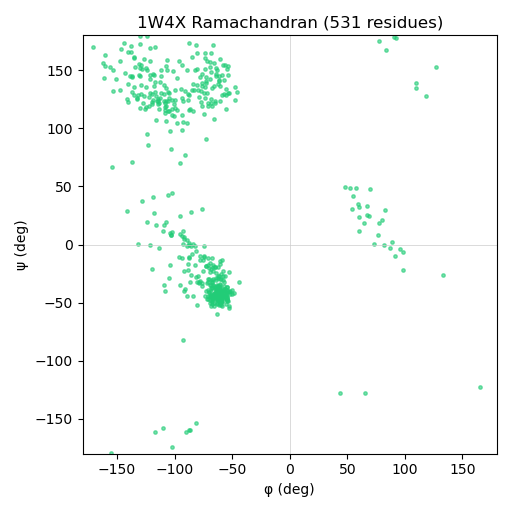06 27.233 1.00 27.38 512 ARG A O 1
ATOM 4026 N N . VAL A 1 513 ? 49.422 47.565 28.754 1.00 24.60 513 VAL A N 1
ATOM 4027 C CA . VAL A 1 513 ? 48.717 46.308 28.605 1.00 23.48 513 VAL A CA 1
ATOM 4028 C C . VAL A 1 513 ? 47.346 46.506 27.966 1.00 22.58 513 VAL A C 1
ATOM 4029 O O . VAL A 1 513 ? 46.502 47.223 28.502 1.00 22.08 513 VAL A O 1
ATOM 4033 N N . PHE A 1 514 ? 47.147 45.855 26.824 1.00 21.90 514 PHE A N 1
ATOM 4034 C CA . PHE A 1 514 ? 45.856 45.800 26.158 1.00 22.12 514 PHE A CA 1
ATOM 4035 C C . PHE A 1 514 ? 44.901 44.947 27.004 1.00 23.48 514 PHE A C 1
ATOM 4036 O O . PHE A 1 514 ? 45.311 43.929 27.574 1.00 23.07 514 PHE A O 1
ATOM 4044 N N . MET A 1 515 ? 43.636 45.356 27.045 1.00 24.02 515 MET A N 1
ATOM 4045 C CA . MET A 1 515 ? 42.670 44.892 28.055 1.00 25.60 515 MET A CA 1
ATOM 4046 C C . MET A 1 515 ? 42.186 43.456 27.897 1.00 25.44 515 MET A C 1
ATOM 4047 O O . MET A 1 515 ? 41.919 42.797 28.908 1.00 26.60 515 MET A O 1
ATOM 4052 N N . LEU A 1 516 ? 42.068 42.972 26.660 1.00 24.54 516 LEU A N 1
ATOM 4053 C CA . LEU A 1 516 ? 41.347 41.726 26.382 1.00 23.88 516 LEU A CA 1
ATOM 4054 C C . LEU A 1 516 ? 42.073 40.780 25.441 1.00 23.43 516 LEU A C 1
ATOM 4055 O O . LEU A 1 516 ? 42.893 41.208 24.620 1.00 22.98 516 LEU A O 1
ATOM 4060 N N . TYR A 1 517 ? 41.781 39.485 25.593 1.00 21.48 517 TYR A N 1
ATOM 4061 C CA . TYR A 1 517 ? 42.229 38.455 24.665 1.00 21.39 517 TYR A CA 1
ATOM 4062 C C . TYR A 1 517 ? 41.370 38.486 23.407 1.00 21.87 517 TYR A C 1
ATOM 4063 O O . TYR A 1 517 ? 40.144 38.366 23.480 1.00 22.21 517 TYR A O 1
ATOM 4072 N N . VAL A 1 518 ? 42.009 38.666 22.250 1.00 22.49 518 VAL A N 1
ATOM 4073 C CA . VAL A 1 518 ? 41.296 38.776 20.968 1.00 22.97 518 VAL A CA 1
ATOM 4074 C C . VAL A 1 518 ? 41.485 37.586 20.042 1.00 22.80 518 VAL A C 1
ATOM 4075 O O . VAL A 1 518 ? 41.092 37.641 18.890 1.00 23.53 518 VAL A O 1
ATOM 4079 N N . GLY A 1 519 ? 42.058 36.496 20.550 1.00 23.00 519 GLY A N 1
ATOM 4080 C CA . GLY A 1 519 ? 42.364 35.330 19.723 1.00 22.54 519 GLY A CA 1
ATOM 4081 C C . GLY A 1 519 ? 41.254 34.326 19.446 1.00 22.74 519 GLY A C 1
ATOM 4082 O O . GLY A 1 519 ? 41.472 33.342 18.724 1.00 23.40 519 GLY A O 1
ATOM 4083 N N . GLY A 1 520 ? 40.071 34.568 19.998 1.00 21.90 520 GLY A N 1
ATOM 4084 C CA . GLY A 1 520 ? 38.903 33.754 19.717 1.00 21.33 520 GLY A CA 1
ATOM 4085 C C . GLY A 1 520 ? 38.509 32.924 20.929 1.00 20.89 520 GLY A C 1
ATOM 4086 O O . GLY A 1 520 ? 39.385 32.413 21.630 1.00 20.54 520 GLY A O 1
ATOM 4087 N N . PHE A 1 521 ? 37.202 32.816 21.190 1.00 19.99 521 PHE A N 1
ATOM 4088 C CA . PHE A 1 521 ? 36.746 32.157 22.400 1.00 19.85 521 PHE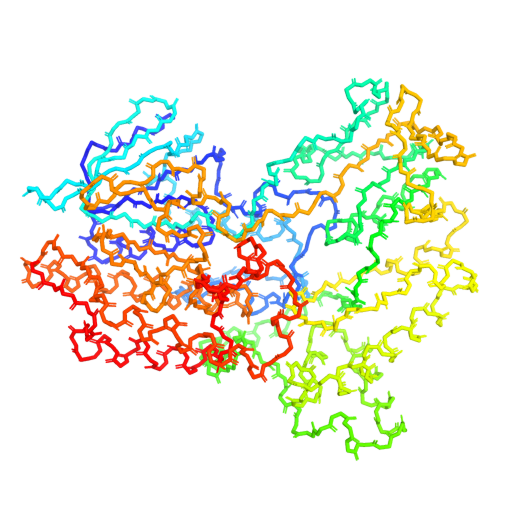 A CA 1
ATOM 4089 C C . PHE A 1 521 ? 37.162 30.688 22.401 1.00 20.15 521 PHE A C 1
ATOM 4090 O O . PHE A 1 521 ? 37.659 30.184 23.409 1.00 20.03 521 PHE A O 1
ATOM 4098 N N . HIS A 1 522 ? 36.950 30.005 21.286 1.00 21.55 522 HIS A N 1
ATOM 4099 C CA . HIS A 1 522 ? 37.263 28.576 21.216 1.00 23.52 522 HIS A CA 1
ATOM 4100 C C . HIS A 1 522 ? 38.742 28.291 21.515 1.00 23.44 522 HIS A C 1
ATOM 4101 O O . HIS A 1 522 ? 39.064 27.360 22.276 1.00 23.11 522 HIS A O 1
ATOM 4108 N N . ARG A 1 523 ? 39.626 29.103 20.941 1.00 23.66 523 ARG A N 1
ATOM 4109 C CA . ARG A 1 523 ? 41.066 28.980 21.187 1.00 23.84 523 ARG A CA 1
ATOM 4110 C C . ARG A 1 523 ? 41.418 29.221 22.654 1.00 23.15 523 ARG A C 1
ATOM 4111 O O . ARG A 1 523 ? 42.277 28.531 23.232 1.00 23.16 523 ARG A O 1
ATOM 4119 N N . TYR A 1 524 ? 40.757 30.200 23.258 1.00 22.10 524 TYR A N 1
ATOM 4120 C CA . TYR A 1 524 ? 40.970 30.525 24.653 1.00 21.93 524 TYR A CA 1
ATOM 4121 C C . TYR A 1 524 ? 40.503 29.380 25.553 1.00 22.25 524 TYR A C 1
ATOM 4122 O O . TYR A 1 524 ? 41.179 29.031 26.535 1.00 21.38 524 TYR A O 1
ATOM 4131 N N . ARG A 1 525 ? 39.345 28.816 25.216 1.00 23.17 525 ARG A N 1
ATOM 4132 C CA . ARG A 1 525 ? 38.804 27.661 25.922 1.00 24.60 525 ARG A CA 1
ATOM 4133 C C . ARG A 1 525 ? 39.808 26.501 25.881 1.00 24.72 525 ARG A C 1
ATOM 4134 O O . ARG A 1 525 ? 40.079 25.895 26.907 1.00 24.38 525 ARG A O 1
ATOM 4142 N N . GLN A 1 526 ? 40.380 26.226 24.713 1.00 25.08 526 GLN A N 1
ATOM 4143 C CA . GLN A 1 526 ? 41.361 25.138 24.580 1.00 26.07 526 GLN A CA 1
ATOM 4144 C C . GLN A 1 526 ? 42.575 25.358 25.483 1.00 24.80 526 GLN A C 1
ATOM 4145 O O . GLN A 1 526 ? 43.016 24.436 26.176 1.00 24.94 526 GLN A O 1
ATOM 4151 N N . ILE A 1 527 ? 43.087 26.587 25.504 1.00 23.54 527 ILE A N 1
ATOM 4152 C CA . ILE A 1 527 ? 44.177 26.944 26.427 1.00 23.06 527 ILE A CA 1
ATOM 4153 C C . ILE A 1 527 ? 43.818 26.643 27.898 1.00 22.78 527 ILE A C 1
ATOM 4154 O O . ILE A 1 527 ? 44.584 25.993 28.614 1.00 22.32 527 ILE A O 1
ATOM 4159 N N . CYS A 1 528 ? 42.658 27.121 28.349 1.00 21.70 528 CYS A N 1
ATOM 4160 C CA . CYS A 1 528 ? 42.229 26.935 29.732 1.00 21.35 528 CYS A CA 1
ATOM 4161 C C . CYS A 1 528 ? 42.045 25.459 30.093 1.00 22.06 528 CYS A C 1
ATOM 4162 O O . CYS A 1 528 ? 42.352 25.057 31.215 1.00 20.88 528 CYS A O 1
ATOM 4165 N N . ASP A 1 529 ? 41.563 24.673 29.138 1.00 23.38 529 ASP A N 1
ATOM 4166 C CA . ASP A 1 529 ? 41.305 23.251 29.366 1.00 25.35 529 ASP A CA 1
ATOM 4167 C C . ASP A 1 529 ? 42.627 22.512 29.515 1.00 25.63 529 ASP A C 1
ATOM 4168 O O . ASP A 1 529 ? 42.757 21.645 30.381 1.00 26.01 529 ASP A O 1
ATOM 4173 N N . GLU A 1 530 ? 43.597 22.885 28.681 1.00 26.22 530 GLU A N 1
ATOM 4174 C CA . GLU A 1 530 ? 44.953 22.341 28.741 1.00 26.72 530 GLU A CA 1
ATOM 4175 C C . GLU A 1 530 ? 45.607 22.639 30.072 1.00 25.73 530 GLU A C 1
ATOM 4176 O O . GLU A 1 530 ? 46.232 21.761 30.674 1.00 26.38 530 GLU A O 1
ATOM 4182 N N . VAL A 1 531 ? 45.446 23.868 30.548 1.00 24.59 531 VAL A N 1
ATOM 4183 C CA . VAL A 1 531 ? 45.995 24.268 31.824 1.00 23.60 531 VAL A CA 1
ATOM 4184 C C . VAL A 1 531 ? 45.397 23.409 32.942 1.00 24.95 531 VAL A C 1
ATOM 4185 O O . VAL A 1 531 ? 46.136 22.912 33.795 1.00 24.92 531 VAL A O 1
ATOM 4189 N N . ALA A 1 532 ? 44.071 23.229 32.929 1.00 24.73 532 ALA A N 1
ATOM 4190 C CA . ALA A 1 532 ? 43.422 22.417 33.953 1.00 25.21 532 ALA A CA 1
ATOM 4191 C C . ALA A 1 532 ? 43.851 20.947 33.854 1.00 25.60 532 ALA A C 1
ATOM 4192 O O . ALA A 1 532 ? 44.132 20.326 34.880 1.00 26.26 532 ALA A O 1
ATOM 4194 N N . ALA A 1 533 ? 43.922 20.420 32.632 1.00 26.30 533 ALA A N 1
ATOM 4195 C CA . ALA A 1 533 ? 44.264 19.012 32.400 1.00 27.71 533 ALA A CA 1
ATOM 4196 C C . ALA A 1 533 ? 45.668 18.689 32.903 1.00 28.61 533 ALA A C 1
ATOM 4197 O O . ALA A 1 533 ? 45.907 17.601 33.425 1.00 29.27 533 ALA A O 1
ATOM 4199 N N . LYS A 1 534 ? 46.581 19.647 32.761 1.00 29.24 534 LYS A N 1
ATOM 4200 C CA . LYS A 1 534 ? 47.952 19.507 33.250 1.00 30.00 534 LYS A CA 1
ATOM 4201 C C . LYS A 1 534 ? 48.105 19.911 34.719 1.00 29.51 534 LYS A C 1
ATOM 4202 O O . LYS A 1 534 ? 49.179 20.366 35.133 1.00 30.50 534 LYS A O 1
ATOM 4208 N N . GLY A 1 535 ? 47.031 19.780 35.499 1.00 28.89 535 GLY A N 1
ATOM 4209 C CA . GLY A 1 535 ? 47.075 20.068 36.920 1.00 27.02 535 GLY A CA 1
ATOM 4210 C C . GLY A 1 535 ? 47.296 21.526 37.270 1.00 26.26 535 GLY A C 1
ATOM 4211 O O . GLY A 1 535 ? 47.925 21.844 38.283 1.00 25.84 535 GLY A O 1
ATOM 4212 N N . TYR A 1 536 ? 46.764 22.414 36.427 1.00 24.60 536 TYR A N 1
ATOM 4213 C CA . TYR A 1 536 ? 46.859 23.864 36.637 1.00 23.81 536 TYR A CA 1
ATOM 4214 C C . TYR A 1 536 ? 48.262 24.416 36.449 1.00 22.59 536 TYR A C 1
ATOM 4215 O O . TYR A 1 536 ? 48.747 25.199 37.257 1.00 22.02 536 TYR A O 1
ATOM 4224 N N . GLU A 1 537 ? 48.861 23.995 35.343 1.00 23.43 537 GLU A N 1
ATOM 4225 C CA . GLU A 1 537 ? 50.130 24.543 34.838 1.00 24.30 537 GLU A CA 1
ATOM 4226 C C . GLU A 1 537 ? 50.085 26.075 34.848 1.00 23.46 537 GLU A C 1
ATOM 4227 O O . GLU A 1 537 ? 49.180 26.673 34.270 1.00 23.70 537 GLU A O 1
ATOM 4233 N N . GLY A 1 538 ? 51.047 26.705 35.511 1.00 22.91 538 GLY A N 1
ATOM 4234 C CA . GLY A 1 538 ? 51.067 28.162 35.609 1.00 22.12 538 GLY A CA 1
ATOM 4235 C C . GLY A 1 538 ? 50.505 28.755 36.873 1.00 21.93 538 GLY A C 1
ATOM 4236 O O . GLY A 1 538 ? 50.594 29.963 37.081 1.00 21.45 538 GLY A O 1
ATOM 4237 N N . PHE A 1 539 ? 49.917 27.897 37.722 1.00 21.47 539 PHE A N 1
ATOM 4238 C CA . PHE A 1 539 ? 49.550 28.264 39.080 1.00 21.95 539 PHE A CA 1
ATOM 4239 C C . PHE A 1 539 ? 50.433 27.499 40.070 1.00 21.22 539 PHE A C 1
ATOM 4240 O O . PHE A 1 539 ? 50.779 26.347 39.838 1.00 23.13 539 PHE A O 1
ATOM 4248 N N . VAL A 1 540 ? 50.768 28.147 41.166 1.00 21.09 540 VAL A N 1
ATOM 4249 C CA . VAL A 1 540 ? 51.411 27.456 42.274 1.00 21.89 540 VAL A CA 1
ATOM 4250 C C . VAL A 1 540 ? 50.355 27.138 43.337 1.00 22.13 540 VAL A C 1
ATOM 4251 O O . VAL A 1 540 ? 49.741 28.035 43.924 1.00 21.61 540 VAL A O 1
ATOM 4255 N N . LEU A 1 541 ? 50.174 25.838 43.569 1.00 22.42 541 LEU A N 1
ATOM 4256 C CA . LEU A 1 541 ? 49.146 25.352 44.477 1.00 22.66 541 LEU A CA 1
ATOM 4257 C C . LEU A 1 541 ? 49.811 24.694 45.672 1.00 22.74 541 LEU A C 1
ATOM 4258 O O . LEU A 1 541 ? 50.648 23.795 45.511 1.00 22.72 541 LEU A O 1
ATOM 4263 N N . THR A 1 542 ? 49.474 25.189 46.850 1.00 22.73 542 THR A N 1
ATOM 4264 C CA . THR A 1 542 ? 49.928 24.569 48.108 1.00 23.52 542 THR A CA 1
ATOM 4265 C C . THR A 1 542 ? 48.780 24.378 49.077 1.00 23.88 542 THR A C 1
ATOM 4266 O O . THR A 1 542 ? 47.671 24.883 48.801 1.00 23.01 542 THR A O 1
#

B-factor: mean 28.0, std 9.14, range [10.84, 63.92]

Sequence (533 aa):
RRQPPEEVDVLVVGAGFSGLYALYRLRELGRSVHVIETAGDVGGVWYWNRYPGARCDIESIEYCYSFSEEVLQEWNWTERYASQPEILRYINFVADKFDLRSGITFHTTVTAAAFDEATNTWTVDTNHGDRIRARYLIMASGQLSVPQLPNFPGLKDFAGNLYHTGNWPHEPVDFSGQRVGVIGTGSSGIQVSPQIAKQAAELFVFQRTPHFAVPARNAPLDPEFLADLKKRYAEFREESRNTPGGTHRYQGPKSALEVSDEELVETLERYWQEGGPDILAAYRDILRDRDANERVAEFIRNKIRNTVRDPEVAERLVPKGYPFGTKRLILEIDYYEMFNRDNVHLVDTLSAPIETITPRGVRTSEREYELDSLVLATGFDALTGALFKIDIRGVGNVALKEKWAAGPRTYLGLSTAGFPNLFFIAGPGSPSALSNMLVSIEQHVEWVTDHIAYMFKNGLTRSEAVLEKEDEWVEHVNEIADETLYPMTASWYTGANVPGKPRVFMLYVGGFHRYRQICDEVAAKGYEGFVLT

Nearest PDB structures (foldseek):
  2ylz-assembly1_A-2  TM=1.001E+00  e=0.000E+00  Thermobifida fusca
  4d03-assembly1_A  TM=9.695E-01  e=5.125E-103  Thermobifida fusca
  2ylr-assembly1_A  TM=9.686E-01  e=8.600E-103  Thermobifida fusca
  2ylx-assembly1_A  TM=9.690E-01  e=5.111E-102  Thermobifida fusca
  2ylw-assembly1_A  TM=9.690E-01  e=1.207E-100  Thermobifida fusca

Secondary structure (DSSP, 8-state):
-PPPPSEEEEEEE--SHHHHHHHHHHHHTT--EEEE-SSSSS-THHHH---TT-B-SS-TTTSS--S-HHHHHH----BSS-BHHHHHHHHHHHHHHTTGGGGEE-S--EEEEEEETTTTEEEEEETT--EEEEEEEEE---S------PPPTTGGG--SEEEEGGG--SS----BT-EEEEE--SHHHHHHHHHHHHHBSEEEEEESS---EEE----B--HHHHHHHHTTHHHHHHHHHTSSSSS------S-TTTS-HHHHHHHHHHHHHH-SGGGGGSSTTTTT-HHHHHHHHHHHHHHHHHH-SSHHHHHHHS--SS-SSSSPPEEESSHHHHTTSTTEEEEETTTS-EEEE-SSEEEESS-EEE-SEEEE------TTHHHHTSEEE-GGG-BHHHHTTTS---BTTTB-TTSTTEEESS-TTSSGGGS-HHHHHHHHHHHHHHHHHHHHHTT---EEE-HHHHHHHHHHHHHHHTTSSGGG-GGGSSS---TTS----SS--S-HHHHHHHHHHHHHTTSTTEEE-

InterPro domains:
  IPR020946 Flavin monooxygenase-like [PF00743] (19-218)
  IPR036188 FAD/NAD(P)-binding domain superfamily [G3DSA:3.50.50.60] (1-177)
  IPR036188 FAD/NAD(P)-binding domain superfamily [G3DSA:3.50.50.60] (363-542)
  IPR036188 FAD/NAD(P)-binding domain superfamily [SSF51905] (17-509)
  IPR036188 FAD/NAD(P)-binding domain superfamily [SSF51905] (156-389)
  IPR050775 Baeyer-Villiger monooxygenase-like [PTHR43098] (13-542)

Radius of gyration: 23.64 Å; Cα contacts (8 Å, |Δi|>4): 1121; chains: 1; bounding box: 56×62×66 Å

Solvent-accessible surface area: 22470 Å² total; per-residue (Å²): 256,128,137,18,43,140,134,14,30,0,0,0,15,9,0,11,12,10,0,0,6,0,0,34,45,0,84,111,63,58,61,55,18,11,0,1,22,84,20,26,46,0,1,20,47,29,51,58,12,38,14,44,24,5,48,10,17,24,52,2,14,6,23,1,1,18,47,12,91,97,0,9,77,91,40,98,10,80,50,47,1,2,19,10,64,7,0,35,139,2,0,36,48,1,0,94,69,45,96,1,66,39,4,1,4,29,126,2,47,7,58,24,2,38,22,56,85,100,76,22,18,0,26,0,34,7,83,113,73,28,136,0,100,0,58,0,0,0,6,7,32,36,32,67,12,69,43,111,141,128,88,59,81,17,16,186,68,19,85,32,76,63,33,63,1,14,109,10,46,145,135,131,27,92,4,68,65,37,78,0,0,0,12,20,8,16,38,3,0,2,19,0,0,14,65,2,2,139,79,7,45,51,0,14,0,2,4,141,59,16,63,13,0,3,11,0,97,40,45,121,28,76,105,124,90,8,55,73,10,26,173,93,5,68,105,18,1,72,72,0,61,67,25,69,25,0,12,78,51,138,92,5,87,83,14,0,79,107,12,68,107,129,61,12,74,98,28,0,54,128,29,16,101,103,6,2,11,50,3,26,16,6,8,133,10,2,32,136,49,172,93,0,3,88,50,0,0,67,17,0,8,71,31,0,83,121,32,3,192,71,105,114,38,1,66,89,3,3,0,114,81,73,14,0,11,6,107,105,6,16,8,7,78,80,5,5,76,6,17,37,104,145,26,10,62,28,9,23,13,113,68,3,74,27,107,36,1,14,77,136,0,0,88,3,87,128,113,37,18,76,12,66,0,0,0,6,6,46,44,72,43,38,15,2,7,17,11,51,106,13,58,3,72,4,62,72,97,66,8,3,84,128,48,0,69,37,0,4,53,1,9,1,0,0,4,0,6,20,2,0,1,0,0,4,6,0,5,3,6,0,6,0,17,40,13,4,17,0,3,2,10,4,19,2,0,57,15,0,0,63,0,0,26,77,0,65,177,78,64,42,47,37,2,28,2,55,110,110,49,0,61,86,15,8,96,64,2,31,93,30,0,100,112,27,14,24,38,100,18,86,48,22,25,22,58,87,110,83,124,87,148,84,64,4,1,0,0,2,32,20,14,1,56,146,0,41,81,44,0,74,93,7,31,92,128,33,10,79,10,15,66,35,92

CATH classification: 3.50.50.60

Foldseek 3Di:
DQDADQEFAEEEEAAALQRQVLLVLLVVLPGGYAYEEQAPDHHAQLVQQQFAQAWAQQFPLQQAADPDLCLLVPDDDWKRIDHSVNSVVSSVVSCVVRVRCNRYDYNKAWAAWEADPVQCWIWIAIPVGRTHTYLFYEYAPFQWDDAPDDDFACPVLAQFAEAESRHGDPDDDAQAAWEEEEEDDDQLLQRNVVVSLVHHQAYEYEDEAAAFAAAAPMDTDDPVVSNVCSVPSVVQQVVLLQWQFSHPQDAADAQLVPDDPVVNLVQLVVDRVVHGDSSCRSDNACFQDPVSQVSSLVSSLVVLCVQAPPNVVSVLNRGDDAGHDLAPHHHHHCSSVSNNDPRYHYHHCNVWPFPGAHNQGTDTPVGGDGTNYYYYRDGTAFSCVSVVSHQYAFAPRDGQCVVQQQHHQPQLQFAAARHKSYGYALWFLECRRSHSSSSSSVLNSCLSSVVSSVCVVVVWRIKGFDNVNSVVSQVVQVVVSVSTSSVSDPSQWNDDDDPPDDHGGGYRSPGSSVSSVVSVVCVVVVNPRMDID

=== Feature glossary ===
The record interleaves many kinds of information about one protein. Here is each kind framed as the question it answers.

Q: Are the domains correctly placed relative to each other?
A: Predicted aligned error is AlphaFold's pairwise confidence. Unlike pLDDT (per-residue), PAE is per-residue-pair and captures whether two parts of the structure are correctly placed relative to each other. Units are ångströms of expected positional error.

Q: Which residues are in helices, strands, or loops?
A: Eight-state secondary structure (DSSP): H is the canonical α-helix, G the tighter 3₁₀-helix, I the wider π-helix; E/B are β-structure, T and S are turns and bends, and '-' is everything else. DSSP derives these from the pattern of main-chain N–H···O=C hydrogen bonds, not from the sequence.

Q: What if only a Cα trace is available?
A: P-SEA three-state annotation labels each residue as helix, strand, or coil based purely on the geometry of the Cα trace. It serves as a fallback when the full backbone (and thus DSSP) is unavailable.

Q: What are the backbone torsion angles?
A: φ (phi) and ψ (psi) are the two rotatable backbone dihedrals per residue: φ is the C(i-1)–N–Cα–C torsion, ψ is the N–Cα–C–N(i+1) torsion, both in degrees on (−180°, 180°]. α-helical residues cluster near (−60°, −45°); β-strand residues near (−120°, +130°). A Ramachandran plot is simply a scatter of (φ, ψ) for every residue.

Q: What known structures does this most resemble?
A: Structural nearest neighbors (via Foldseek easy-search vs the PDB). Reported per hit: target PDB id, E-value, and alignment TM-score. A TM-score above ~0.5 is the conventional threshold for 'same fold'.

Q: What family and function is it annotated with?
A: Database cross-references. InterPro integrates a dozen domain/family signature databases into unified entries with residue-range hits. GO terms attach function/process/location labels with evidence codes. CATH codes position the fold in a four-level structural taxonomy. Organism is the NCBI-taxonomy species name.

Q: Which residues are buried vs exposed?
A: Solvent accessibility: the surface area of each residue that a 1.4 Å water probe can touch, in Å². When only backbone atoms are present the absolute values are lower than full-atom SASA (side chains contribute most of the area) and are flagged as backbone-only.

Q: What do the diagnostic plots show?
A: Three diagnostic plots accompany the record. The Cα contact map visualizes the tertiary structure as a 2D adjacency matrix (8 Å cutoff, sequence-local contacts suppressed). The Ramachandran plot shows the distribution of backbone (φ, ψ) torsions, with points in the α and β basins reflecting secondary structure content. The PAE plot shows AlphaFold's inter-residue confidence as a color matrix.

Q: What is the amino-acid chain?
A: The amino-acid sequence is the protein's primary structure: the linear order of residues from the N-terminus to the C-terminus, written in one-letter code. Everything else here — the 3D coordinates, the secondary structure, the domain annotations — is ultimately a consequence of this string.

Q: What do the rendered images show?
A: The six renders are orthographic views along the three Cartesian axes in both directions. Representation (cartoon, sticks, or surface) and color scheme (sequence-rainbow or by-chain) vary across proteins so the training set covers all the common visualization conventions.

Q: Where is each backbone atom in 3D?
A: The mmCIF table is the protein's shape written out atom by atom. For each backbone N, Cα, C, and carbonyl O, it records an (x, y, z) coordinate triple in Å plus the residue type, chain letter, and residue number.

Q: How mobile is each atom in the crystal?
A: For experimental (PDB) structures, the B-factor (temperature factor) quantifies the positional spread of each atom in the crystal — a combination of thermal vibration and static disorder — in units of Å². High B-factors mark flexible loops or poorly resolved regions; low B-factors mark the rigid, well-ordered core.

Q: How big and how compact is the whole molecule?
A: Three whole-structure scalars: the radius of gyration (RMS distance of Cα from centroid, in Å), the count of Cα–Cα contacts (pairs closer than 8 Å and separated by more than four residues in sequence — i.e. tertiary, not local, contacts), and the bounding-box dimensions. Together they distinguish compact globular folds from extended fibres or disordered chains.

Q: What does the local fold look like, residue by residue?
A: A 3Di character summarizes, for each residue, the relative orientation of the Cα frame of its nearest spatial neighbor. Because it encodes fold topology rather than chemistry, 3Di alignments detect remote structural similarity that sequence alignment misses.

Q: How confident is the AlphaFold model at each residue?
A: For AlphaFold models, the B-factor field carries pLDDT — the model's own estimate of local accuracy on a 0–100 scale. Regions with pLDDT<50 should be treated as essentially unmodeled; they often correspond to intrinsically disordered segments.